Protein AF-0000000070921463 (afdb_homodimer)

Organism: NCBI:txid713585

pLDDT: mean 86.26, std 17.13, range [27.75, 98.94]

Secondary structure (DSSP, 8-state):
------HHHHS-SS---PPPS-EEEEESSTTHHHHHHHHHHHHHHHTT--EEEEEEE--TTSS-STTHHHHHHHHHHHHHHHTT--EEEEEEEPTT-----HHHHHHHHHHHHHTT-SEEEEE-TT-SSHHHHHHHHHHHHHHHHH---PEEEEE-SSS----SEEEE-GGGHHHHHHHHHT-GGGTTT--HHHHHHHHHHHTTTTS-TT---EEEEEE--S-TTS-HHHHHHHHHHHHHS-SSS-TTSTTS--HHHHHHHHHHHHHHHHHHHHHHHHHHHHHHHHHHHHHTSHHHHHHHHHHHHHHHHHHHHHHHHHHH-/------HHHHS-SS---PPPS-EEEEESSTTHHHHHHHHHHHHHHHTT--EEEEEEE--TTSS-STTHHHHHHHHHHHHHHHTT--EEEEEEEPTT-----HHHHHHHHHHHHHTT-SEEEEE-TT-SSHHHHHHHHHHHHHHHHH---PEEEEE-SSS----SEEEE-GGGHHHHHHHHHT-GGGTTT--HHHHHHHHHHHTTTTS-TT---EEEEEE--S-TTS-HHHHHHHHHHHHHS-SSS-TTSTTS--HHHHHHHHHHHHHHHHHHHHHHHHHHHHHHHHHHHHHTSHHHHHHHHHHHHHHHHHHHHHHHHHHH-

Structure (mmCIF, N/CA/C/O backbone):
data_AF-0000000070921463-model_v1
#
loop_
_entity.id
_entity.type
_entity.pdbx_description
1 polymer 'LmbE family protein'
#
loop_
_atom_site.group_PDB
_atom_site.id
_atom_site.type_symbol
_atom_site.label_atom_id
_atom_site.label_alt_id
_atom_site.label_comp_id
_atom_site.label_asym_id
_atom_site.label_entity_id
_atom_site.label_seq_id
_atom_site.pdbx_PDB_ins_code
_atom_site.Cartn_x
_atom_site.Cartn_y
_atom_site.Cartn_z
_atom_site.occupancy
_atom_site.B_iso_or_equiv
_atom_site.auth_seq_id
_atom_site.auth_comp_id
_atom_site.auth_asym_id
_atom_site.auth_atom_id
_atom_site.pdbx_PDB_model_num
ATOM 1 N N . MET A 1 1 ? 20.766 -1.196 19.234 1 27.75 1 MET A N 1
ATOM 2 C CA . MET A 1 1 ? 20.359 -1.943 18.047 1 27.75 1 MET A CA 1
ATOM 3 C C . MET A 1 1 ? 18.906 -1.656 17.688 1 27.75 1 MET A C 1
ATOM 5 O O . MET A 1 1 ? 18.016 -1.823 18.531 1 27.75 1 MET A O 1
ATOM 9 N N . LYS A 1 2 ? 18.703 -0.725 16.938 1 39.5 2 LYS A N 1
ATOM 10 C CA . LYS A 1 2 ? 17.297 -0.377 16.75 1 39.5 2 LYS A CA 1
ATOM 11 C C . LYS A 1 2 ? 16.469 -1.61 16.406 1 39.5 2 LYS A C 1
ATOM 13 O O . LYS A 1 2 ? 16.891 -2.453 15.617 1 39.5 2 LYS A O 1
ATOM 18 N N . PRO A 1 3 ? 15.422 -1.841 17.109 1 45.72 3 PRO A N 1
ATOM 19 C CA . PRO A 1 3 ? 14.68 -3.102 17.031 1 45.72 3 PRO A CA 1
ATOM 20 C C . PRO A 1 3 ? 14.188 -3.412 15.625 1 45.72 3 PRO A C 1
ATOM 22 O O . PRO A 1 3 ? 13.898 -2.494 14.852 1 45.72 3 PRO A O 1
ATOM 25 N N . ILE A 1 4 ? 14.656 -4.555 15.023 1 55.47 4 ILE A N 1
ATOM 26 C CA . ILE A 1 4 ? 14.094 -5.148 13.812 1 55.47 4 ILE A CA 1
ATOM 27 C C . ILE A 1 4 ? 12.562 -5.156 13.914 1 55.47 4 ILE A C 1
ATOM 29 O O . ILE A 1 4 ? 12.008 -5.629 14.906 1 55.47 4 ILE A O 1
ATOM 33 N N . LEU A 1 5 ? 11.945 -4.336 13.031 1 68.31 5 LEU A N 1
ATOM 34 C CA . LEU A 1 5 ? 10.492 -4.312 13.062 1 68.31 5 LEU A CA 1
ATOM 35 C C . LEU A 1 5 ? 9.922 -5.715 12.875 1 68.31 5 LEU A C 1
ATOM 37 O O . LEU A 1 5 ? 10.453 -6.504 12.086 1 68.31 5 LEU A O 1
ATOM 41 N N . SER A 1 6 ? 9.023 -5.992 13.789 1 80.06 6 SER A N 1
ATOM 42 C CA . SER A 1 6 ? 8.258 -7.23 13.68 1 80.06 6 SER A CA 1
ATOM 43 C C . SER A 1 6 ? 6.953 -7.008 12.914 1 80.06 6 SER A C 1
ATOM 45 O O . SER A 1 6 ? 6.621 -5.875 12.57 1 80.06 6 SER A O 1
ATOM 47 N N . GLU A 1 7 ? 6.297 -8.031 12.508 1 86.12 7 GLU A N 1
ATOM 48 C CA . GLU A 1 7 ? 5.094 -7.988 11.68 1 86.12 7 GLU A CA 1
ATOM 49 C C . GLU A 1 7 ? 4.035 -7.074 12.297 1 86.12 7 GLU A C 1
ATOM 51 O O . GLU A 1 7 ? 3.416 -6.273 11.586 1 86.12 7 GLU A O 1
ATOM 56 N N . PRO A 1 8 ? 3.934 -7.031 13.602 1 83.62 8 PRO A N 1
ATOM 57 C CA . PRO A 1 8 ? 2.912 -6.164 14.188 1 83.62 8 PRO A CA 1
ATOM 58 C C . PRO A 1 8 ? 3.242 -4.68 14.039 1 83.62 8 PRO A C 1
ATOM 60 O O . PRO A 1 8 ? 2.369 -3.826 14.219 1 83.62 8 PRO A O 1
ATOM 63 N N . ASP A 1 9 ? 4.449 -4.391 13.742 1 81.88 9 ASP A N 1
ATOM 64 C CA . ASP A 1 9 ? 4.828 -3.002 13.5 1 81.88 9 ASP A CA 1
ATOM 65 C C . ASP A 1 9 ? 4.34 -2.529 12.133 1 81.88 9 ASP A C 1
ATOM 67 O O . ASP A 1 9 ? 4.238 -1.326 11.883 1 81.88 9 ASP A O 1
ATOM 71 N N . TYR A 1 10 ? 4.031 -3.467 11.305 1 83.88 10 TYR A N 1
ATOM 72 C CA . TYR A 1 10 ? 3.607 -3.131 9.953 1 83.88 10 TYR A CA 1
ATOM 73 C C . TYR A 1 10 ? 2.088 -3.088 9.852 1 83.88 10 TYR A C 1
ATOM 75 O O . TYR A 1 10 ? 1.528 -2.234 9.164 1 83.88 10 TYR A O 1
ATOM 83 N N . LEU A 1 11 ? 1.48 -4 10.484 1 90 11 LEU A N 1
ATOM 84 C CA . LEU A 1 11 ? 0.023 -4.055 10.445 1 90 11 LEU A CA 1
ATOM 85 C C . LEU A 1 11 ? -0.529 -4.664 11.734 1 90 11 LEU A C 1
ATOM 87 O O . LEU A 1 11 ? 0.121 -5.508 12.352 1 90 11 LEU A O 1
ATOM 91 N N . PRO A 1 12 ? -1.75 -4.258 12.047 1 94 12 PRO A N 1
ATOM 92 C CA . PRO A 1 12 ? -2.412 -4.863 13.211 1 94 12 PRO A CA 1
ATOM 93 C C . PRO A 1 12 ? -2.82 -6.312 12.961 1 94 12 PRO A C 1
ATOM 95 O O . PRO A 1 12 ? -3.193 -6.672 11.844 1 94 12 PRO A O 1
ATOM 98 N N . PHE A 1 13 ? -2.842 -7.137 14.039 1 95.31 13 PHE A N 1
ATOM 99 C CA . PHE A 1 13 ? -3.203 -8.539 13.898 1 95.31 13 PHE A CA 1
ATOM 100 C C . PHE A 1 13 ? -4.527 -8.836 14.594 1 95.31 13 PHE A C 1
ATOM 102 O O . PHE A 1 13 ? -4.926 -9.992 14.719 1 95.31 13 PHE A O 1
ATOM 109 N N . GLN A 1 14 ? -5.066 -7.824 15.094 1 96.56 14 GLN A N 1
ATOM 110 C CA . GLN A 1 14 ? -6.422 -7.844 15.633 1 96.56 14 GLN A CA 1
ATOM 111 C C . GLN A 1 14 ? -7.215 -6.629 15.164 1 96.56 14 GLN A C 1
ATOM 113 O O . GLN A 1 14 ? -6.648 -5.555 14.945 1 96.56 14 GLN A O 1
ATOM 118 N N . PRO A 1 15 ? -8.547 -6.871 15 1 97.81 15 PRO A N 1
ATOM 119 C CA . PRO A 1 15 ? -9.344 -5.684 14.695 1 97.81 15 PRO A CA 1
ATOM 120 C C . PRO A 1 15 ? -9.25 -4.617 15.789 1 97.81 15 PRO A C 1
ATOM 122 O O . PRO A 1 15 ? -9.102 -4.945 16.969 1 97.81 15 PRO A O 1
ATOM 125 N N . GLY A 1 16 ? -9.258 -3.381 15.32 1 97.88 16 GLY A N 1
ATOM 126 C CA . GLY A 1 16 ? -9.25 -2.26 16.25 1 97.88 16 GLY A CA 1
ATOM 127 C C . GLY A 1 16 ? -10.508 -1.415 16.172 1 97.88 16 GLY A C 1
ATOM 128 O O . GLY A 1 16 ? -11.453 -1.764 15.461 1 97.88 16 GLY A O 1
ATOM 129 N N . HIS A 1 17 ? -10.469 -0.352 17.016 1 97.25 17 HIS A N 1
ATOM 130 C CA . HIS A 1 17 ? -11.609 0.554 17.094 1 97.25 17 HIS A CA 1
ATOM 131 C C . HIS A 1 17 ? -11.188 1.996 16.844 1 97.25 17 HIS A C 1
ATOM 133 O O . HIS A 1 17 ? -10.062 2.387 17.156 1 97.25 17 HIS A O 1
ATOM 139 N N . LEU A 1 18 ? -12.086 2.662 16.234 1 98.5 18 LEU A N 1
ATOM 140 C CA . LEU A 1 18 ? -11.914 4.102 16.078 1 98.5 18 LEU A CA 1
ATOM 141 C C . LEU A 1 18 ? -12.453 4.848 17.297 1 98.5 18 LEU A C 1
ATOM 143 O O . LEU A 1 18 ? -13.227 4.289 18.078 1 98.5 18 LEU A O 1
ATOM 147 N N . PRO A 1 19 ? -11.992 6.078 17.469 1 97.5 19 PRO A N 1
ATOM 148 C CA . PRO A 1 19 ? -12.516 6.816 18.625 1 97.5 19 PRO A CA 1
ATOM 149 C C . PRO A 1 19 ? -14.016 7.098 18.516 1 97.5 19 PRO A C 1
ATOM 151 O O . PRO A 1 19 ? -14.57 7.07 17.406 1 97.5 19 PRO A O 1
ATOM 154 N N . ASP A 1 20 ? -14.602 7.391 19.641 1 96.62 20 ASP A N 1
ATOM 155 C CA . ASP A 1 20 ? -15.992 7.816 19.625 1 96.62 20 ASP A CA 1
ATOM 156 C C . ASP A 1 20 ? -16.141 9.18 18.938 1 96.62 20 ASP A C 1
ATOM 158 O O . ASP A 1 20 ? -15.156 9.891 18.75 1 96.62 20 ASP A O 1
ATOM 162 N N . GLY A 1 21 ? -17.359 9.492 18.547 1 94.44 21 GLY A N 1
ATOM 163 C CA . GLY A 1 21 ? -17.641 10.75 17.875 1 94.44 21 GLY A CA 1
ATOM 164 C C . GLY A 1 21 ? -17.672 11.93 18.828 1 94.44 21 GLY A C 1
ATOM 165 O O . GLY A 1 21 ? -17.422 11.773 20.031 1 94.44 21 GLY A O 1
ATOM 166 N N . PRO A 1 22 ? -17.969 13.07 18.312 1 97.81 22 PRO A N 1
ATOM 167 C CA . PRO A 1 22 ? -18.391 13.383 16.938 1 97.81 22 PRO A CA 1
ATOM 168 C C . PRO A 1 22 ? -17.234 13.312 15.945 1 97.81 22 PRO A C 1
ATOM 170 O O . PRO A 1 22 ? -16.125 13.727 16.266 1 97.81 22 PRO A O 1
ATOM 173 N N . TRP A 1 23 ? -17.547 12.758 14.68 1 98.62 23 TRP A N 1
ATOM 174 C CA . TRP A 1 23 ? -16.562 12.656 13.602 1 98.62 23 TRP A CA 1
ATOM 175 C C . TRP A 1 23 ? -16.797 13.75 12.562 1 98.62 23 TRP A C 1
ATOM 177 O O . TRP A 1 23 ? -17.938 14.094 12.25 1 98.62 23 TRP A O 1
ATOM 187 N N . LEU A 1 24 ? -15.719 14.281 12.055 1 98.81 24 LEU A N 1
ATOM 188 C CA . LEU A 1 24 ? -15.727 14.969 10.773 1 98.81 24 LEU A CA 1
ATOM 189 C C . LEU A 1 24 ? -15.031 14.141 9.695 1 98.81 24 LEU A C 1
ATOM 191 O O . LEU A 1 24 ? -13.844 13.82 9.828 1 98.81 24 LEU A O 1
ATOM 195 N N . VAL A 1 25 ? -15.773 13.781 8.695 1 98.94 25 VAL A N 1
ATOM 196 C CA . VAL A 1 25 ? -15.227 13 7.59 1 98.94 25 VAL A CA 1
ATOM 197 C C . VAL A 1 25 ? -15.086 13.883 6.352 1 98.94 25 VAL A C 1
ATOM 199 O O . VAL A 1 25 ? -16.078 14.359 5.801 1 98.94 25 VAL A O 1
ATOM 202 N N . LEU A 1 26 ? -13.836 14.117 5.977 1 98.94 26 LEU A N 1
ATOM 203 C CA . LEU A 1 26 ? -13.578 14.875 4.758 1 98.94 26 LEU A CA 1
ATOM 204 C C . LEU A 1 26 ? -13.562 13.961 3.539 1 98.94 26 LEU A C 1
ATOM 206 O O . LEU A 1 26 ? -12.82 12.977 3.506 1 98.94 26 LEU A O 1
ATOM 210 N N . ALA A 1 27 ? -14.383 14.297 2.572 1 98.94 27 ALA A N 1
ATOM 211 C CA . ALA A 1 27 ? -14.445 13.57 1.305 1 98.94 27 ALA A CA 1
ATOM 212 C C . ALA A 1 27 ? -14.102 14.484 0.134 1 98.94 27 ALA A C 1
ATOM 214 O O . ALA A 1 27 ? -14.852 15.414 -0.183 1 98.94 27 ALA A O 1
ATOM 215 N N . PRO A 1 28 ? -13.008 14.227 -0.572 1 98.62 28 PRO A N 1
ATOM 216 C CA . PRO A 1 28 ? -12.648 15.086 -1.71 1 98.62 28 PRO A CA 1
ATOM 217 C C . PRO A 1 28 ? -13.742 15.125 -2.777 1 98.62 28 PRO A C 1
ATOM 219 O O . PRO A 1 28 ? -14.039 16.188 -3.326 1 98.62 28 PRO A O 1
ATOM 222 N N . HIS A 1 29 ? -14.289 13.977 -3.057 1 98.69 29 HIS A N 1
ATOM 223 C CA . HIS A 1 29 ? -15.344 13.875 -4.059 1 98.69 29 HIS A CA 1
ATOM 224 C C . HIS A 1 29 ? -16.609 13.273 -3.461 1 98.69 29 HIS A C 1
ATOM 226 O O . HIS A 1 29 ? -16.578 12.648 -2.4 1 98.69 29 HIS A O 1
ATOM 232 N N . PRO A 1 30 ? -17.812 13.523 -4.242 1 98.38 30 PRO A N 1
ATOM 233 C CA . PRO A 1 30 ? -19 12.773 -3.867 1 98.38 30 PRO A CA 1
ATOM 234 C C . PRO A 1 30 ? -18.844 11.266 -4.074 1 98.38 30 PRO A C 1
ATOM 236 O O . PRO A 1 30 ? -19.031 10.773 -5.188 1 98.38 30 PRO A O 1
ATOM 239 N N . ASP A 1 31 ? -18.578 10.523 -3.086 1 98.62 31 ASP A N 1
ATOM 240 C CA . ASP A 1 31 ? -18.438 9.07 -3.084 1 98.62 31 ASP A CA 1
ATOM 241 C C . ASP A 1 31 ? -17.312 8.625 -2.15 1 98.62 31 ASP A C 1
ATOM 243 O O . ASP A 1 31 ? -17.328 7.504 -1.644 1 98.62 31 ASP A O 1
ATOM 247 N N . ASP A 1 32 ? -16.328 9.477 -1.868 1 98.75 32 ASP A N 1
ATOM 248 C CA . ASP A 1 32 ? -15.102 9.07 -1.181 1 98.75 32 ASP A CA 1
ATOM 249 C C . ASP A 1 32 ? -15.391 8.672 0.265 1 98.75 32 ASP A C 1
ATOM 251 O O . ASP A 1 32 ? -14.703 7.824 0.829 1 98.75 32 ASP A O 1
ATOM 255 N N . GLU A 1 33 ? -16.375 9.312 0.919 1 98.81 33 GLU A N 1
ATOM 256 C CA . GLU A 1 33 ? -16.75 8.938 2.277 1 98.81 33 GLU A CA 1
ATOM 257 C C . GLU A 1 33 ? -17.25 7.5 2.328 1 98.81 33 GLU A C 1
ATOM 259 O O . GLU A 1 33 ? -17.016 6.785 3.305 1 98.81 33 GLU A O 1
ATOM 264 N N . THR A 1 34 ? -17.969 7.102 1.334 1 98.88 34 THR A N 1
ATOM 265 C CA . THR A 1 34 ? -18.547 5.77 1.222 1 98.88 34 THR A CA 1
ATOM 266 C C . THR A 1 34 ? -17.5 4.766 0.748 1 98.88 34 THR A C 1
ATOM 268 O O . THR A 1 34 ? -17.344 3.699 1.349 1 98.88 34 THR A O 1
ATOM 271 N N . PHE A 1 35 ? -16.781 5.168 -0.288 1 98.69 35 PHE A N 1
ATOM 272 C CA . PHE A 1 35 ? -15.773 4.281 -0.847 1 98.69 35 PHE A CA 1
ATOM 273 C C . PHE A 1 35 ? -14.672 4.012 0.171 1 98.69 35 PHE A C 1
ATOM 275 O O . PHE A 1 35 ? -14.227 2.871 0.32 1 98.69 35 PHE A O 1
ATOM 282 N N . GLY A 1 36 ? -14.289 4.977 0.911 1 98.81 36 GLY A N 1
ATOM 283 C CA . GLY A 1 36 ? -13.148 4.867 1.809 1 98.81 36 GLY A CA 1
ATOM 284 C C . GLY A 1 36 ? -13.516 4.312 3.172 1 98.81 36 GLY A C 1
ATOM 285 O O . GLY A 1 36 ? -12.789 3.479 3.723 1 98.81 36 GLY A O 1
ATOM 286 N N . MET A 1 37 ? -14.609 4.781 3.68 1 98.81 37 MET A N 1
ATOM 287 C CA . MET A 1 37 ? -14.883 4.371 5.055 1 98.81 37 MET A CA 1
ATOM 288 C C . MET A 1 37 ? -16.375 4.164 5.277 1 98.81 37 MET A C 1
ATOM 290 O O . MET A 1 37 ? -16.891 4.465 6.355 1 98.81 37 MET A O 1
ATOM 294 N N . GLY A 1 38 ? -17.094 3.646 4.238 1 98.94 38 GLY A N 1
ATOM 295 C CA . GLY A 1 38 ? -18.516 3.369 4.34 1 98.94 38 GLY A CA 1
ATOM 296 C C . GLY A 1 38 ? -18.859 2.367 5.43 1 98.94 38 GLY A C 1
ATOM 297 O O . GLY A 1 38 ? -19.891 2.475 6.082 1 98.94 38 GLY A O 1
ATOM 298 N N . GLY A 1 39 ? -18.047 1.326 5.582 1 98.94 39 GLY A N 1
ATOM 299 C CA . GLY A 1 39 ? -18.25 0.382 6.668 1 98.94 39 GLY A CA 1
ATOM 300 C C . GLY A 1 39 ? -18.156 1.023 8.039 1 98.94 39 GLY A C 1
ATOM 301 O O . GLY A 1 39 ? -19.031 0.823 8.883 1 98.94 39 GLY A O 1
ATOM 302 N N . ALA A 1 40 ? -17.141 1.801 8.25 1 98.88 40 ALA A N 1
ATOM 303 C CA . ALA A 1 40 ? -16.953 2.496 9.523 1 98.88 40 ALA A CA 1
ATOM 304 C C . ALA A 1 40 ? -18.094 3.465 9.797 1 98.88 40 ALA A C 1
ATOM 306 O O . ALA A 1 40 ? -18.547 3.604 10.938 1 98.88 40 ALA A O 1
ATOM 307 N N . LEU A 1 41 ? -18.547 4.176 8.727 1 98.88 41 LEU A N 1
ATOM 308 C CA . LEU A 1 41 ? -19.688 5.078 8.859 1 98.88 41 LEU A CA 1
ATOM 309 C C . LEU A 1 41 ? -20.922 4.324 9.32 1 98.88 41 LEU A C 1
ATOM 311 O O . LEU A 1 41 ? -21.625 4.762 10.234 1 98.88 41 LEU A O 1
ATOM 315 N N . ALA A 1 42 ? -21.188 3.195 8.68 1 98.88 42 ALA A N 1
ATOM 316 C CA . ALA A 1 42 ? -22.344 2.385 9.039 1 98.88 42 ALA A CA 1
ATOM 317 C C . ALA A 1 42 ? -22.266 1.928 10.492 1 98.88 42 ALA A C 1
ATOM 319 O O . ALA A 1 42 ? -23.25 2.008 11.234 1 98.88 42 ALA A O 1
ATOM 320 N N . LEU A 1 43 ? -21.125 1.444 10.906 1 98.75 43 LEU A N 1
ATOM 321 C CA . LEU A 1 43 ? -20.922 0.981 12.273 1 98.75 43 LEU A CA 1
ATOM 322 C C . LEU A 1 43 ? -21.094 2.127 13.266 1 98.75 43 LEU A C 1
ATOM 324 O O . LEU A 1 43 ? -21.781 1.98 14.273 1 98.75 43 LEU A O 1
ATOM 328 N N . ALA A 1 44 ? -20.5 3.275 13 1 98.56 44 ALA A N 1
ATOM 329 C CA . ALA A 1 44 ? -20.547 4.422 13.906 1 98.56 44 ALA A CA 1
ATOM 330 C C . ALA A 1 44 ? -21.984 4.934 14.055 1 98.56 44 ALA A C 1
ATOM 332 O O . ALA A 1 44 ? -22.453 5.16 15.172 1 98.56 44 ALA A O 1
ATOM 333 N N . ARG A 1 45 ? -22.625 5.109 12.93 1 98.31 45 ARG A N 1
ATOM 334 C CA . ARG A 1 45 ? -23.984 5.625 12.969 1 98.31 45 ARG A CA 1
ATOM 335 C C . ARG A 1 45 ? -24.938 4.613 13.594 1 98.31 45 ARG A C 1
ATOM 337 O O . ARG A 1 45 ? -25.891 4.988 14.289 1 98.31 45 ARG A O 1
ATOM 344 N N . GLY A 1 46 ? -24.734 3.363 13.352 1 97.56 46 GLY A N 1
ATOM 345 C CA . GLY A 1 46 ? -25.5 2.316 14.016 1 97.56 46 GLY A CA 1
ATOM 346 C C . GLY A 1 46 ? -25.375 2.359 15.531 1 97.56 46 GLY A C 1
ATOM 347 O O . GLY A 1 46 ? -26.297 1.945 16.25 1 97.56 46 GLY A O 1
ATOM 348 N N . ASN A 1 47 ? -24.281 2.863 15.977 1 97.12 47 ASN A N 1
ATOM 349 C CA . ASN A 1 47 ? -24.031 2.986 17.406 1 97.12 47 ASN A CA 1
ATOM 350 C C . ASN A 1 47 ? -24.438 4.363 17.922 1 97.12 47 ASN A C 1
ATOM 352 O O . ASN A 1 47 ? -24.109 4.723 19.062 1 97.12 47 ASN A O 1
ATOM 356 N N . GLY A 1 48 ? -25.016 5.176 17.047 1 97.38 48 GLY A N 1
ATOM 357 C CA . GLY A 1 48 ? -25.594 6.445 17.469 1 97.38 48 GLY A CA 1
ATOM 358 C C . GLY A 1 48 ? -24.578 7.574 17.5 1 97.38 48 GLY A C 1
ATOM 359 O O . GLY A 1 48 ? -24.828 8.633 18.078 1 97.38 48 GLY A O 1
ATOM 360 N N . GLN A 1 49 ? -23.469 7.395 16.922 1 97.38 49 GLN A N 1
ATOM 361 C CA . GLN A 1 49 ? -22.438 8.414 16.953 1 97.38 49 GLN A CA 1
ATOM 362 C C . GLN A 1 49 ? -22.766 9.57 16.016 1 97.38 49 GLN A C 1
ATOM 364 O O . GLN A 1 49 ? -23.312 9.352 14.93 1 97.38 49 GLN A O 1
ATOM 369 N N . ALA A 1 50 ? -22.422 10.742 16.453 1 97.94 50 ALA A N 1
ATOM 370 C CA . ALA A 1 50 ? -22.578 11.906 15.578 1 97.94 50 ALA A CA 1
ATOM 371 C C . ALA A 1 50 ? -21.453 11.961 14.539 1 97.94 50 ALA A C 1
ATOM 373 O O . ALA A 1 50 ? -20.281 11.852 14.883 1 97.94 50 ALA A O 1
ATOM 374 N N . VAL A 1 51 ? -21.859 12.07 13.266 1 98.5 51 VAL A N 1
ATOM 375 C CA . VAL A 1 51 ? -20.906 12.148 12.164 1 98.5 51 VAL A CA 1
ATOM 376 C C . VAL A 1 51 ? -21.344 13.242 11.188 1 98.5 51 VAL A C 1
ATOM 378 O O . VAL A 1 51 ? -22.531 13.367 10.867 1 98.5 51 VAL A O 1
ATOM 381 N N . ARG A 1 52 ? -20.406 14.055 10.789 1 98.69 52 ARG A N 1
ATOM 382 C CA . ARG A 1 52 ? -20.594 15 9.695 1 98.69 52 ARG A CA 1
ATOM 383 C C . ARG A 1 52 ? -19.656 14.68 8.531 1 98.69 52 ARG A C 1
ATOM 385 O O . ARG A 1 52 ? -18.453 14.484 8.727 1 98.69 52 ARG A O 1
ATOM 392 N N . VAL A 1 53 ? -20.266 14.594 7.348 1 98.88 53 VAL A N 1
ATOM 393 C CA . VAL A 1 53 ? -19.5 14.398 6.117 1 98.88 53 VAL A CA 1
ATOM 394 C C . VAL A 1 53 ? -19.375 15.727 5.367 1 98.88 53 VAL A C 1
ATOM 396 O O . VAL A 1 53 ? -20.391 16.391 5.102 1 98.88 53 VAL A O 1
ATOM 399 N N . LEU A 1 54 ? -18.188 16.109 5.133 1 98.88 54 LEU A N 1
ATOM 400 C CA . LEU A 1 54 ? -17.906 17.297 4.336 1 98.88 54 LEU A CA 1
ATOM 401 C C . LEU A 1 54 ? -17.312 16.922 2.98 1 98.88 54 LEU A C 1
ATOM 403 O O . LEU A 1 54 ? -16.172 16.453 2.902 1 98.88 54 LEU A O 1
ATOM 407 N N . VAL A 1 55 ? -18.078 17.109 1.907 1 98.94 55 VAL A N 1
ATOM 408 C CA . VAL A 1 55 ? -17.609 16.875 0.547 1 98.94 55 VAL A CA 1
ATOM 409 C C . VAL A 1 55 ? -16.969 18.156 -0.001 1 98.94 55 VAL A C 1
ATOM 411 O O . VAL A 1 55 ? -17.609 19.188 -0.091 1 98.94 55 VAL A O 1
ATOM 414 N N . LEU A 1 56 ? -15.734 18.062 -0.401 1 98.81 56 LEU A N 1
ATOM 415 C CA . LEU A 1 56 ? -14.938 19.266 -0.665 1 98.81 56 LEU A CA 1
ATOM 416 C C . LEU A 1 56 ? -15.141 19.75 -2.098 1 98.81 56 LEU A C 1
ATOM 418 O O . LEU A 1 56 ? -15.289 20.953 -2.34 1 98.81 56 LEU A O 1
ATOM 422 N N . THR A 1 57 ? -15.188 18.828 -3.086 1 98.62 57 THR A N 1
ATOM 423 C CA . THR A 1 57 ? -15.25 19.25 -4.48 1 98.62 57 THR A CA 1
ATOM 424 C C . THR A 1 57 ? -16.625 18.953 -5.07 1 98.62 57 THR A C 1
ATOM 426 O O . THR A 1 57 ? -17.406 18.219 -4.484 1 98.62 57 THR A O 1
ATOM 429 N N . ASP A 1 58 ? -16.875 19.484 -6.266 1 98.06 58 ASP A N 1
ATOM 430 C CA . ASP A 1 58 ? -18.188 19.312 -6.891 1 98.06 58 ASP A CA 1
ATOM 431 C C . ASP A 1 58 ? -18.234 18.047 -7.727 1 98.06 58 ASP A C 1
ATOM 433 O O . ASP A 1 58 ? -19.297 17.688 -8.258 1 98.06 58 ASP A O 1
ATOM 437 N N . GLY A 1 59 ? -17.141 17.344 -7.883 1 97.25 59 GLY A N 1
ATOM 438 C CA . GLY A 1 59 ? -17.094 16.078 -8.594 1 97.25 59 GLY A CA 1
ATOM 439 C C . GLY A 1 59 ? -17.422 16.203 -10.062 1 97.25 59 GLY A C 1
ATOM 440 O O . GLY A 1 59 ? -17.797 15.227 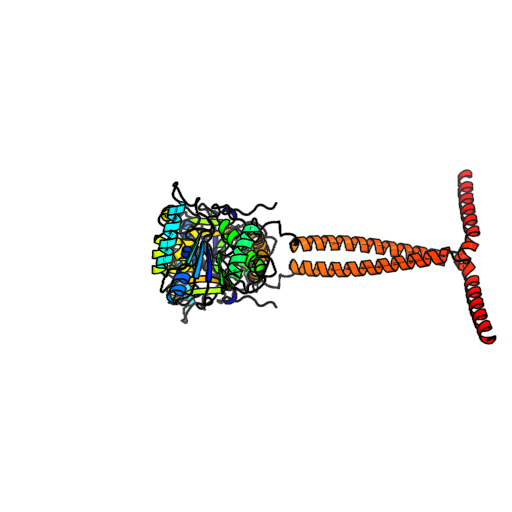-10.711 1 97.25 59 GLY A O 1
ATOM 441 N N . ALA A 1 60 ? -17.203 17.359 -10.648 1 95.88 60 ALA A N 1
ATOM 442 C CA . ALA A 1 60 ? -17.688 17.688 -11.992 1 95.88 60 ALA A CA 1
ATOM 443 C C . ALA A 1 60 ? -16.875 16.953 -13.062 1 95.88 60 ALA A C 1
ATOM 445 O O . ALA A 1 60 ? -17.328 16.828 -14.203 1 95.88 60 ALA A O 1
ATOM 446 N N . CYS A 1 61 ? -15.703 16.469 -12.719 1 93.56 61 CYS A N 1
ATOM 447 C CA . CYS A 1 61 ? -14.859 15.812 -13.703 1 93.56 61 CYS A CA 1
ATOM 448 C C . CYS A 1 61 ? -15.062 14.305 -13.688 1 93.56 61 CYS A C 1
ATOM 450 O O . CYS A 1 61 ? -14.375 13.57 -14.391 1 93.56 61 CYS A O 1
ATOM 452 N N . GLY A 1 62 ? -16 13.859 -12.906 1 92.19 62 GLY A N 1
ATOM 453 C CA . GLY A 1 62 ? -16.188 12.43 -12.719 1 92.19 62 GLY A CA 1
ATOM 454 C C . GLY A 1 62 ? -17.203 11.828 -13.664 1 92.19 62 GLY A C 1
ATOM 455 O O . GLY A 1 62 ? -17.812 10.805 -13.359 1 92.19 62 GLY A O 1
ATOM 456 N N . GLY A 1 63 ? -17.469 12.43 -14.734 1 91.69 63 GLY A N 1
ATOM 457 C CA . GLY A 1 63 ? -18.453 11.914 -15.672 1 91.69 63 GLY A CA 1
ATOM 458 C C . GLY A 1 63 ? -18.938 12.961 -16.656 1 91.69 63 GLY A C 1
ATOM 459 O O . GLY A 1 63 ? -18.281 13.984 -16.859 1 91.69 63 GLY A O 1
ATOM 460 N N . GLU A 1 64 ? -20.047 12.562 -17.281 1 88.06 64 GLU A N 1
ATOM 461 C CA . GLU A 1 64 ? -20.594 13.438 -18.328 1 88.06 64 GLU A CA 1
ATOM 462 C C . GLU A 1 64 ? -21.969 13.953 -17.938 1 88.06 64 GLU A C 1
ATOM 464 O O . GLU A 1 64 ? -22.625 13.383 -17.062 1 88.06 64 GLU A O 1
ATOM 469 N N . GLY A 1 65 ? -22.297 15.125 -18.516 1 88.56 65 GLY A N 1
ATOM 470 C CA . GLY A 1 65 ? -23.641 15.664 -18.328 1 88.56 65 GLY A CA 1
ATOM 471 C C . GLY A 1 65 ? -23.656 17.016 -17.625 1 88.56 65 GLY A C 1
ATOM 472 O O . GLY A 1 65 ? -22.844 17.25 -16.719 1 88.56 65 GLY A O 1
ATOM 473 N N . ALA A 1 66 ? -24.531 17.812 -17.953 1 88.19 66 ALA A N 1
ATOM 474 C CA . ALA A 1 66 ? -24.625 19.156 -17.406 1 88.19 66 ALA A CA 1
ATOM 475 C C . ALA A 1 66 ? -25.125 19.156 -15.977 1 88.19 66 ALA A C 1
ATOM 477 O O . ALA A 1 66 ? -24.844 20.062 -15.195 1 88.19 66 ALA A O 1
ATOM 478 N N . ASP A 1 67 ? -25.75 18.062 -15.562 1 94.44 67 ASP A N 1
ATOM 479 C CA . ASP A 1 67 ? -26.328 18 -14.219 1 94.44 67 ASP A CA 1
ATOM 480 C C . ASP A 1 67 ? -25.531 17.062 -13.32 1 94.44 67 ASP A C 1
ATOM 482 O O . ASP A 1 67 ? -26.047 16.609 -12.289 1 94.44 67 ASP A O 1
ATOM 486 N N . LEU A 1 68 ? -24.406 16.781 -13.695 1 95.88 68 LEU A N 1
ATOM 487 C CA . LEU A 1 68 ? -23.609 15.766 -13.008 1 95.88 68 LEU A CA 1
ATOM 488 C C . LEU A 1 68 ? -23.406 16.141 -11.539 1 95.88 68 LEU A C 1
ATOM 490 O O . LEU A 1 68 ? -23.562 15.297 -10.656 1 95.88 68 LEU A O 1
ATOM 494 N N . VAL A 1 69 ? -23.125 17.359 -11.266 1 97.69 69 VAL A N 1
ATOM 495 C CA . VAL A 1 69 ? -22.844 17.828 -9.914 1 97.69 69 VAL A CA 1
ATOM 496 C C . VAL A 1 69 ? -24.062 17.578 -9.023 1 97.69 69 VAL A C 1
ATOM 498 O O . VAL A 1 69 ? -23.938 16.984 -7.945 1 97.69 69 VAL A O 1
ATOM 501 N N . HIS A 1 70 ? -25.234 17.969 -9.469 1 97.69 70 HIS A N 1
ATOM 502 C CA . HIS A 1 70 ? -26.453 17.781 -8.703 1 97.69 70 HIS A CA 1
ATOM 503 C C . HIS A 1 70 ? -26.766 16.297 -8.531 1 97.69 70 HIS A C 1
ATOM 505 O O . HIS A 1 70 ? -27.219 15.875 -7.457 1 97.69 70 HIS A O 1
ATOM 511 N N . ARG A 1 71 ? -26.578 15.578 -9.539 1 97.44 71 ARG A N 1
ATOM 512 C CA . ARG A 1 71 ? -26.797 14.133 -9.477 1 97.44 71 ARG A CA 1
ATOM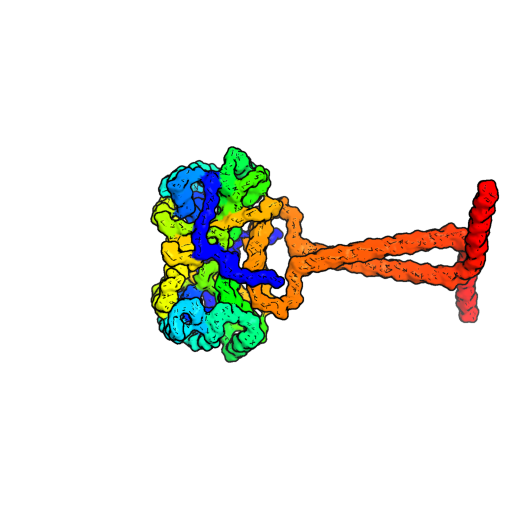 513 C C . ARG A 1 71 ? -25.891 13.484 -8.445 1 97.44 71 ARG A C 1
ATOM 515 O O . ARG A 1 71 ? -26.344 12.68 -7.625 1 97.44 71 ARG A O 1
ATOM 522 N N . ARG A 1 72 ? -24.672 13.836 -8.469 1 98.19 72 ARG A N 1
ATOM 523 C CA . ARG A 1 72 ? -23.703 13.219 -7.562 1 98.19 72 ARG A CA 1
ATOM 524 C C . ARG A 1 72 ? -23.969 13.641 -6.121 1 98.19 72 ARG A C 1
ATOM 526 O O . ARG A 1 72 ? -23.75 12.859 -5.191 1 98.19 72 ARG A O 1
ATOM 533 N N . GLU A 1 73 ? -24.484 14.859 -5.898 1 98.62 73 GLU A N 1
ATOM 534 C CA . GLU A 1 73 ? -24.891 15.266 -4.555 1 98.62 73 GLU A CA 1
ATOM 535 C C . GLU A 1 73 ? -26.078 14.438 -4.07 1 98.62 73 GLU A C 1
ATOM 537 O O . GLU A 1 73 ? -26.109 14.023 -2.91 1 98.62 73 GLU A O 1
ATOM 542 N N . SER A 1 74 ? -27.016 14.242 -4.98 1 98.56 74 SER A N 1
ATOM 543 C CA . SER A 1 74 ? -28.172 13.414 -4.637 1 98.56 74 SER A CA 1
ATOM 544 C C . SER A 1 74 ? -27.75 11.984 -4.316 1 98.56 74 SER A C 1
ATOM 546 O O . SER A 1 74 ? -28.266 11.375 -3.373 1 98.56 74 SER A O 1
ATOM 548 N N . GLU A 1 75 ? -26.859 11.477 -5.086 1 98.69 75 GLU A N 1
ATOM 549 C CA . GLU A 1 75 ? -26.328 10.141 -4.852 1 98.69 75 GLU A CA 1
ATOM 550 C C . GLU A 1 75 ? -25.625 10.055 -3.498 1 98.69 75 GLU A C 1
ATOM 552 O O . GLU A 1 75 ? -25.766 9.062 -2.781 1 98.69 75 GLU A O 1
ATOM 557 N N . THR A 1 76 ? -24.891 11.109 -3.16 1 98.88 76 THR A N 1
ATOM 558 C CA . THR A 1 76 ? -24.219 11.156 -1.864 1 98.88 76 THR A CA 1
ATOM 559 C C . THR A 1 76 ? -25.25 11.117 -0.73 1 98.88 76 THR A C 1
ATOM 561 O O . THR A 1 76 ? -25.078 10.367 0.234 1 98.88 76 THR A O 1
ATOM 564 N N . ARG A 1 77 ? -26.312 11.891 -0.827 1 98.81 77 ARG A N 1
ATOM 565 C CA . ARG A 1 77 ? -27.359 11.914 0.196 1 98.81 77 ARG A CA 1
ATOM 566 C C . ARG A 1 77 ? -28 10.547 0.35 1 98.81 77 ARG A C 1
ATOM 568 O O . ARG A 1 77 ? -28.266 10.094 1.47 1 98.81 77 ARG A O 1
ATOM 575 N N . ALA A 1 78 ? -28.219 9.875 -0.762 1 98.88 78 ALA A N 1
ATOM 576 C CA . ALA A 1 78 ? -28.812 8.539 -0.729 1 98.88 78 ALA A CA 1
ATOM 577 C C . ALA A 1 78 ? -27.891 7.539 -0.057 1 98.88 78 ALA A C 1
ATOM 579 O O . ALA A 1 78 ? -28.312 6.742 0.783 1 98.88 78 ALA A O 1
ATOM 580 N N . ALA A 1 79 ? -26.641 7.555 -0.421 1 98.88 79 ALA A N 1
ATOM 581 C CA . ALA A 1 79 ? -25.641 6.633 0.125 1 98.88 79 ALA A CA 1
ATOM 582 C C . ALA A 1 79 ? -25.469 6.836 1.628 1 98.88 79 ALA A C 1
ATOM 584 O O . ALA A 1 79 ? -25.5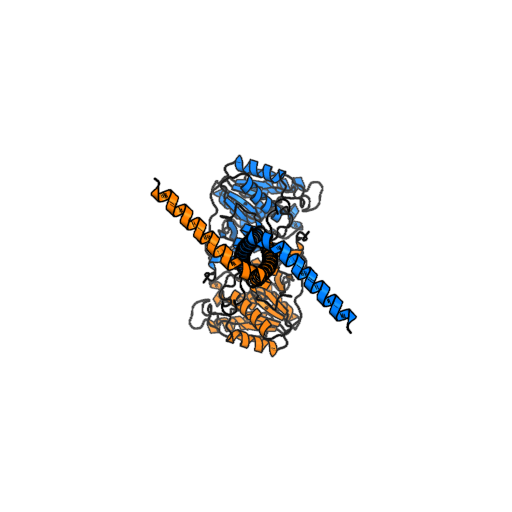 5.875 2.398 1 98.88 79 ALA A O 1
ATOM 585 N N . VAL A 1 80 ? -25.312 8.086 2.025 1 98.81 80 VAL A N 1
ATOM 586 C CA . VAL A 1 80 ? -25.094 8.422 3.428 1 98.81 80 VAL A CA 1
ATOM 587 C C . VAL A 1 80 ? -26.328 8.062 4.254 1 98.81 80 VAL A C 1
ATOM 589 O O . VAL A 1 80 ? -26.203 7.625 5.398 1 98.81 80 VAL A O 1
ATOM 592 N N . ALA A 1 81 ? -27.5 8.227 3.674 1 98.69 81 ALA A N 1
ATOM 593 C CA . ALA A 1 81 ? -28.734 7.82 4.348 1 98.69 81 ALA A CA 1
ATOM 594 C C . ALA A 1 81 ? -28.719 6.32 4.645 1 98.69 81 ALA A C 1
ATOM 596 O O . ALA A 1 81 ? -29.094 5.898 5.742 1 98.69 81 ALA A O 1
ATOM 597 N N . LEU A 1 82 ? -28.266 5.516 3.73 1 98.56 82 LEU A N 1
ATOM 598 C CA . LEU A 1 82 ? -28.203 4.066 3.896 1 98.56 82 LEU A CA 1
ATOM 599 C C . LEU A 1 82 ? -27.188 3.688 4.961 1 98.56 82 LEU A C 1
ATOM 601 O O . LEU A 1 82 ? -27.297 2.633 5.594 1 98.56 82 LEU A O 1
ATOM 605 N N . LEU A 1 83 ? -26.219 4.586 5.16 1 98.69 83 LEU A N 1
ATOM 606 C CA . LEU A 1 83 ? -25.156 4.309 6.113 1 98.69 83 LEU A CA 1
ATOM 607 C C . LEU A 1 83 ? -25.5 4.863 7.488 1 98.69 83 LEU A C 1
ATOM 609 O O . LEU A 1 83 ? -24.625 4.938 8.367 1 98.69 83 LEU A O 1
ATOM 613 N N . GLY A 1 84 ? -26.672 5.352 7.711 1 97.69 84 GLY A N 1
ATOM 614 C CA . GLY A 1 84 ? -27.125 5.75 9.031 1 97.69 84 GLY A CA 1
ATOM 615 C C . GLY A 1 84 ? -27.422 7.234 9.133 1 97.69 84 GLY A C 1
ATOM 616 O O . GLY A 1 84 ? -27.781 7.727 10.203 1 97.69 84 GLY A O 1
ATOM 617 N N . GLY A 1 85 ? -27.234 8 8.109 1 96.38 85 GLY A N 1
ATOM 618 C CA . GLY A 1 85 ? -27.75 9.352 8.016 1 96.38 85 GLY A CA 1
ATOM 619 C C . GLY A 1 85 ? -26.859 10.375 8.703 1 96.38 85 GLY A C 1
ATOM 620 O O . GLY A 1 85 ? -27.344 11.18 9.508 1 96.38 85 GLY A O 1
ATOM 621 N N . ALA A 1 86 ? -25.625 10.461 8.32 1 95.81 86 ALA A N 1
ATOM 622 C CA . ALA A 1 86 ? -24.734 11.523 8.797 1 95.81 86 ALA A CA 1
ATOM 623 C C . ALA A 1 86 ? -25.141 12.867 8.211 1 95.81 86 ALA A C 1
ATOM 625 O O . ALA A 1 86 ? -25.812 12.93 7.18 1 95.81 86 ALA A O 1
ATOM 626 N N . GLU A 1 87 ? -24.828 13.945 8.922 1 98 87 GLU A N 1
ATOM 627 C CA . GLU A 1 87 ? -24.969 15.273 8.328 1 98 87 GLU A CA 1
ATOM 628 C C . GLU A 1 87 ? -24 15.453 7.156 1 98 87 GLU A C 1
ATOM 630 O O . GLU A 1 87 ? -22.875 14.938 7.18 1 98 87 GLU A O 1
ATOM 635 N N . ILE A 1 88 ? -24.516 16.203 6.16 1 98.75 88 ILE A N 1
ATOM 636 C CA . ILE A 1 88 ? -23.672 16.391 4.98 1 98.75 88 ILE A CA 1
ATOM 637 C C . ILE A 1 88 ? -23.547 17.875 4.66 1 98.75 88 ILE A C 1
ATOM 639 O O . ILE A 1 88 ? -24.531 18.625 4.75 1 98.75 88 ILE A O 1
ATOM 643 N N . GLU A 1 89 ? -22.406 18.266 4.336 1 98.56 89 GLU A N 1
ATOM 644 C CA . GLU A 1 89 ? -22.141 19.594 3.787 1 98.56 89 GLU A CA 1
ATOM 645 C C . GLU A 1 89 ? -21.312 19.5 2.516 1 98.56 89 GLU A C 1
ATOM 647 O O . GLU A 1 89 ? -20.359 18.703 2.439 1 98.56 89 GLU A O 1
ATOM 652 N N . PHE A 1 90 ? -21.688 20.328 1.515 1 98.69 90 PHE A N 1
ATOM 653 C CA . PHE A 1 90 ? -20.953 20.391 0.253 1 98.69 90 PHE A CA 1
ATOM 654 C C . PHE A 1 90 ? -20.266 21.734 0.091 1 98.69 90 PHE A C 1
ATOM 656 O O . PHE A 1 90 ? -20.906 22.781 0.156 1 98.69 90 PHE A O 1
ATOM 663 N N . TRP A 1 91 ? -18.922 21.688 -0.196 1 98.62 91 TRP A N 1
ATOM 664 C CA . TRP A 1 91 ? -18.203 22.953 -0.39 1 98.62 91 TRP A CA 1
ATOM 665 C C . TRP A 1 91 ? -18.109 23.297 -1.871 1 98.62 91 TRP A C 1
ATOM 667 O O . TRP A 1 91 ? -17.875 24.453 -2.227 1 98.62 91 TRP A O 1
ATOM 677 N N . ARG A 1 92 ? -18.156 22.328 -2.742 1 98.25 92 ARG A N 1
ATOM 678 C CA . ARG A 1 92 ? -18.25 22.469 -4.191 1 98.25 92 ARG A CA 1
ATOM 679 C C . ARG A 1 92 ? -17.031 23.188 -4.754 1 98.25 92 ARG A C 1
ATOM 681 O O . ARG A 1 92 ? -17.141 24 -5.668 1 98.25 92 ARG A O 1
ATOM 688 N N . VAL A 1 93 ? -15.859 23 -4.152 1 98.06 93 VAL A N 1
ATOM 689 C CA . VAL A 1 93 ? -14.625 23.406 -4.816 1 98.06 93 VAL A CA 1
ATOM 690 C C . VAL A 1 93 ? -14.516 22.719 -6.176 1 98.06 93 VAL A C 1
ATOM 692 O O . VAL A 1 93 ? -14.922 21.562 -6.332 1 98.06 93 VAL A O 1
ATOM 695 N N . PRO A 1 94 ? -13.984 23.438 -7.207 1 97.06 94 PRO A N 1
ATOM 696 C CA . PRO A 1 94 ? -13.883 22.797 -8.523 1 97.06 94 PRO A CA 1
ATOM 697 C C . PRO A 1 94 ? -13.086 21.484 -8.484 1 97.06 94 PRO A C 1
ATOM 699 O O . PRO A 1 94 ? -11.977 21.453 -7.949 1 97.06 94 PRO A O 1
ATOM 702 N N . ASP A 1 95 ? -13.688 20.422 -9.039 1 96.62 95 ASP A N 1
ATOM 703 C CA . ASP A 1 95 ? -13.062 19.109 -9.141 1 96.62 95 ASP A CA 1
ATOM 704 C C . ASP A 1 95 ? -11.711 19.203 -9.836 1 96.62 95 ASP A C 1
ATOM 706 O O . ASP A 1 95 ? -11.562 19.906 -10.828 1 96.62 95 ASP A O 1
ATOM 710 N N . ARG A 1 96 ? -10.656 18.438 -9.258 1 94.25 96 ARG A N 1
ATOM 711 C CA . ARG A 1 96 ? -9.273 18.422 -9.719 1 94.25 96 ARG A CA 1
ATOM 712 C C . ARG A 1 96 ? -8.609 19.781 -9.508 1 94.25 96 ARG A C 1
ATOM 714 O O . ARG A 1 96 ? -7.512 20.031 -10.016 1 94.25 96 ARG A O 1
ATOM 721 N N . GLY A 1 97 ? -9.203 20.594 -8.766 1 93.75 97 GLY A N 1
ATOM 722 C CA . GLY A 1 97 ? -8.695 21.938 -8.469 1 93.75 97 GLY A CA 1
ATOM 723 C C . GLY A 1 97 ? -8.492 22.172 -6.984 1 93.75 97 GLY A C 1
ATOM 724 O O . GLY A 1 97 ? -8.266 23.312 -6.562 1 93.75 97 GLY A O 1
ATOM 725 N N . LEU A 1 98 ? -8.633 21.125 -6.207 1 95.88 98 LEU A N 1
ATOM 726 C CA . LEU A 1 98 ? -8.477 21.281 -4.766 1 95.88 98 LEU A CA 1
ATOM 727 C C . LEU A 1 98 ? -7.027 21.578 -4.402 1 95.88 98 LEU A C 1
ATOM 729 O O . LEU A 1 98 ? -6.117 20.859 -4.801 1 95.88 98 LEU A O 1
ATOM 733 N N . GLU A 1 99 ? -6.852 22.688 -3.729 1 92.56 99 GLU A N 1
ATOM 734 C CA . GLU A 1 99 ? -5.543 23.125 -3.26 1 92.56 99 GLU A CA 1
ATOM 735 C C . GLU A 1 99 ? -5.59 23.531 -1.788 1 92.56 99 GLU A C 1
ATOM 737 O O . GLU A 1 99 ? -6.645 23.906 -1.275 1 92.56 99 GLU A O 1
ATOM 742 N N . VAL A 1 100 ? -4.449 23.406 -1.199 1 93.62 100 VAL A N 1
ATOM 743 C CA . VAL A 1 100 ? -4.344 23.828 0.19 1 93.62 100 VAL A CA 1
ATOM 744 C C . VAL A 1 100 ? -4.125 25.344 0.244 1 93.62 100 VAL A C 1
ATOM 746 O O . VAL A 1 100 ? -2.998 25.812 0.45 1 93.62 100 VAL A O 1
ATOM 749 N N . THR A 1 101 ? -5.148 26.047 0.085 1 93.19 101 THR A N 1
ATOM 750 C CA . THR A 1 101 ? -5.066 27.5 0.139 1 93.19 101 THR A CA 1
ATOM 751 C C . THR A 1 101 ? -5.32 28.016 1.557 1 93.19 101 THR A C 1
ATOM 753 O O . THR A 1 101 ? -5.988 27.344 2.348 1 93.19 101 THR A O 1
ATOM 756 N N . GLU A 1 102 ? -4.809 29.172 1.806 1 93.38 102 GLU A N 1
ATOM 757 C CA . GLU A 1 102 ? -5.023 29.781 3.119 1 93.38 102 GLU A CA 1
ATOM 758 C C . GLU A 1 102 ? -6.516 29.938 3.41 1 93.38 102 GLU A C 1
ATOM 760 O O . GLU A 1 102 ? -6.965 29.688 4.531 1 93.38 102 GLU A O 1
ATOM 765 N N . ASP A 1 103 ? -7.234 30.281 2.424 1 96.31 103 ASP A N 1
ATOM 766 C CA . ASP A 1 103 ? -8.672 30.5 2.594 1 96.31 103 ASP A CA 1
ATOM 767 C C . ASP A 1 103 ? -9.367 29.188 2.994 1 96.31 103 ASP A C 1
ATOM 769 O O . ASP A 1 103 ? -10.164 29.172 3.932 1 96.31 103 ASP A O 1
ATOM 773 N N . LEU A 1 104 ? -9.086 28.141 2.342 1 97.31 104 LEU A N 1
ATOM 774 C CA . LEU A 1 104 ? -9.711 26.859 2.633 1 97.31 104 LEU A CA 1
ATOM 775 C C . LEU A 1 104 ? -9.25 26.312 3.984 1 97.31 104 LEU A C 1
ATOM 777 O O . LEU A 1 104 ? -10.031 25.703 4.711 1 97.31 104 LEU A O 1
ATOM 781 N N . VAL A 1 105 ? -7.965 26.531 4.281 1 96.25 105 VAL A N 1
ATOM 782 C CA . VAL A 1 105 ? -7.426 26.109 5.57 1 96.25 105 VAL A CA 1
ATOM 783 C C . VAL A 1 105 ? -8.18 26.828 6.695 1 96.25 105 VAL A C 1
ATOM 785 O O . VAL A 1 105 ? -8.617 26.188 7.656 1 96.25 105 VAL A O 1
ATOM 788 N N . GLN A 1 106 ? -8.352 28.094 6.516 1 97.06 106 GLN A N 1
ATOM 789 C CA . GLN A 1 106 ? -9.023 28.875 7.559 1 97.06 106 GLN A CA 1
ATOM 790 C C . GLN A 1 106 ? -10.492 28.5 7.664 1 97.06 106 GLN A C 1
ATOM 792 O O . GLN A 1 106 ? -11.055 28.453 8.758 1 97.06 106 GLN A O 1
ATOM 797 N N . LYS A 1 107 ? -11.086 28.25 6.559 1 98.12 107 LYS A N 1
ATOM 798 C CA . LYS A 1 107 ? -12.484 27.812 6.555 1 98.12 107 LYS A CA 1
ATOM 799 C C . LYS A 1 107 ? -12.648 26.5 7.316 1 98.12 107 LYS A C 1
ATOM 801 O O . LYS A 1 107 ? -13.539 26.391 8.164 1 98.12 107 LYS A O 1
ATOM 806 N N . LEU A 1 108 ? -11.828 25.562 7.062 1 98.25 108 LEU A N 1
ATOM 807 C CA . LEU A 1 108 ? -11.891 24.266 7.742 1 98.25 108 LEU A CA 1
ATOM 808 C C . LEU A 1 108 ? -11.508 24.406 9.211 1 98.25 108 LEU A C 1
ATOM 810 O O . LEU A 1 108 ? -12.109 23.781 10.078 1 98.25 108 LEU A O 1
ATOM 814 N N . ALA A 1 109 ? -10.484 25.203 9.469 1 97.06 109 ALA A N 1
ATOM 815 C CA . ALA A 1 109 ? -10.07 25.438 10.852 1 97.06 109 ALA A CA 1
ATOM 816 C C . ALA A 1 109 ? -11.211 26.031 11.672 1 97.06 109 ALA A C 1
ATOM 818 O O . ALA A 1 109 ? -11.398 25.656 12.836 1 97.06 109 ALA A O 1
ATOM 819 N N . SER A 1 110 ? -11.914 26.938 11.078 1 97.25 110 SER A N 1
ATOM 820 C CA . SER A 1 110 ? -13.055 27.547 11.758 1 97.25 110 SER A CA 1
ATOM 821 C C . SER A 1 110 ? -14.125 26.5 12.078 1 97.25 110 SER A C 1
ATOM 823 O O . SER A 1 110 ? -14.711 26.516 13.164 1 97.25 110 SER A O 1
ATOM 825 N N . LEU A 1 111 ? -14.359 25.656 11.141 1 96.81 111 LEU A N 1
ATOM 826 C CA . LEU A 1 111 ? -15.32 24.578 11.352 1 96.81 111 LEU A CA 1
ATOM 827 C C . LEU A 1 111 ? -14.875 23.672 12.5 1 96.81 111 LEU A C 1
ATOM 829 O O . LEU A 1 111 ? -15.688 23.281 13.344 1 96.81 111 LEU A O 1
ATOM 833 N N . LEU A 1 112 ? -13.625 23.328 12.562 1 96.38 112 LEU A N 1
ATOM 834 C CA . LEU A 1 112 ? -13.055 22.469 13.594 1 96.38 112 LEU A CA 1
ATOM 835 C C . LEU A 1 112 ? -13.148 23.125 14.961 1 96.38 112 LEU A C 1
ATOM 837 O O . LEU A 1 112 ? -13.406 22.453 15.961 1 96.38 112 LEU A O 1
ATOM 841 N N . SER A 1 113 ? -13.008 24.406 14.984 1 93.69 113 SER A N 1
ATOM 842 C CA . SER A 1 113 ? -13.062 25.156 16.234 1 93.69 113 SER A CA 1
ATOM 843 C C . SER A 1 113 ? -14.492 25.297 16.734 1 93.69 113 SER A C 1
ATOM 845 O O . SER A 1 113 ? -14.734 25.328 17.938 1 93.69 113 SER A O 1
ATOM 847 N N . ALA A 1 114 ? -15.336 25.422 15.797 1 92.31 114 ALA A N 1
ATOM 848 C CA . ALA A 1 114 ? -16.734 25.672 16.141 1 92.31 114 ALA A CA 1
ATOM 849 C C . ALA A 1 114 ? -17.391 24.422 16.719 1 92.31 114 ALA A C 1
ATOM 851 O O . ALA A 1 114 ? -18.281 24.516 17.562 1 92.31 114 ALA A O 1
ATOM 852 N N . GLN A 1 115 ? -16.953 23.359 16.219 1 89.5 115 GLN A N 1
ATOM 853 C CA . GLN A 1 115 ? -17.531 22.078 16.656 1 89.5 115 GLN A CA 1
ATOM 854 C C . GLN A 1 115 ? -16.469 21.219 17.328 1 89.5 115 GLN A C 1
ATOM 856 O O . GLN A 1 115 ? -15.312 21.172 16.891 1 89.5 115 GLN A O 1
ATOM 861 N N . ALA A 1 116 ? -16.672 20.781 18.469 1 89.94 116 ALA A N 1
ATOM 862 C CA . ALA A 1 116 ? -15.734 19.953 19.219 1 89.94 116 ALA A CA 1
ATOM 863 C C . ALA A 1 116 ? -15.711 18.516 18.688 1 89.94 116 ALA A C 1
ATOM 865 O O . ALA A 1 116 ? -16.109 17.578 19.375 1 89.94 116 ALA A O 1
ATOM 866 N N . TYR A 1 117 ? -15.148 18.359 17.484 1 96.94 117 TYR A N 1
ATOM 867 C CA . TYR A 1 117 ? -14.992 17.031 16.938 1 96.94 117 TYR A CA 1
ATOM 868 C C . TYR A 1 117 ? -13.938 16.234 17.703 1 96.94 117 TYR A C 1
ATOM 870 O O . TYR A 1 117 ? -12.914 16.781 18.109 1 96.94 117 TYR A O 1
ATOM 878 N N . ARG A 1 118 ? -14.211 14.992 17.859 1 97.19 118 ARG A N 1
ATOM 879 C CA . ARG A 1 118 ? -13.242 14.102 18.484 1 97.19 118 ARG A CA 1
ATOM 880 C C . ARG A 1 118 ? -12.203 13.625 17.484 1 97.19 118 ARG A C 1
ATOM 882 O O . ARG A 1 118 ? -11.039 13.398 17.844 1 97.19 118 ARG A O 1
ATOM 889 N N . ALA A 1 119 ? -12.648 13.453 16.266 1 97.94 119 ALA A N 1
ATOM 890 C CA . ALA A 1 119 ? -11.758 12.93 15.227 1 97.94 119 ALA A CA 1
ATOM 891 C C . ALA A 1 119 ? -12.094 13.508 13.859 1 97.94 119 ALA A C 1
ATOM 893 O O . ALA A 1 119 ? -13.258 13.797 13.57 1 97.94 119 ALA A O 1
ATOM 894 N N . VAL A 1 120 ? -11.047 13.695 13.078 1 98.38 120 VAL A N 1
ATOM 895 C CA . VAL A 1 120 ? -11.156 14.109 11.68 1 98.38 120 VAL A CA 1
ATOM 896 C C . VAL A 1 120 ? -10.578 13.016 10.773 1 98.38 120 VAL A C 1
ATOM 898 O O . VAL A 1 120 ? -9.469 12.531 11.016 1 98.38 120 VAL A O 1
ATOM 901 N N . PHE A 1 121 ? -11.352 12.633 9.789 1 98.88 121 PHE A N 1
ATOM 902 C CA . PHE A 1 121 ? -10.945 11.594 8.859 1 98.88 121 PHE A CA 1
ATOM 903 C C . PHE A 1 121 ? -10.719 12.172 7.465 1 98.88 121 PHE A C 1
ATOM 905 O O . PHE A 1 121 ? -11.508 13 6.996 1 98.88 121 PHE A O 1
ATOM 912 N N . PHE A 1 122 ? -9.648 11.805 6.824 1 98.62 122 PHE A N 1
ATOM 913 C CA . PHE A 1 122 ? -9.281 12.25 5.484 1 98.62 122 PHE A CA 1
ATOM 914 C C . PHE A 1 122 ? -8.539 11.156 4.73 1 98.62 122 PHE A C 1
ATOM 916 O O . PHE A 1 122 ? -8.07 10.188 5.332 1 98.62 122 PHE A O 1
ATOM 923 N N . PRO A 1 123 ? -8.5 11.188 3.395 1 98.25 123 PRO A N 1
ATOM 924 C CA . PRO A 1 123 ? -7.754 10.172 2.652 1 98.25 123 PRO A CA 1
ATOM 925 C C . PRO A 1 123 ? -6.266 10.156 3 1 98.25 123 PRO A C 1
ATOM 927 O O . PRO A 1 123 ? -5.672 11.211 3.234 1 98.25 123 PRO A O 1
ATOM 930 N N . HIS A 1 124 ? -5.738 8.953 3.021 1 95.31 124 HIS A N 1
ATOM 931 C CA . HIS A 1 124 ? -4.312 8.883 3.326 1 95.31 124 HIS A CA 1
ATOM 932 C C . HIS A 1 124 ? -3.49 9.656 2.301 1 95.31 124 HIS A C 1
ATOM 934 O O . HIS A 1 124 ? -3.84 9.695 1.119 1 95.31 124 HIS A O 1
ATOM 940 N N . PRO A 1 125 ? -2.398 10.273 2.713 1 91.81 125 PRO A N 1
ATOM 941 C CA . PRO A 1 125 ? -1.64 11.195 1.865 1 91.81 125 PRO A CA 1
ATOM 942 C C . PRO A 1 125 ? -0.959 10.5 0.691 1 91.81 125 PRO A C 1
ATOM 944 O O . PRO A 1 125 ? -0.46 11.156 -0.222 1 91.81 125 PRO A O 1
ATOM 947 N N . GLY A 1 126 ? -0.965 9.219 0.679 1 90.69 126 GLY A N 1
ATOM 948 C CA . GLY A 1 126 ? -0.33 8.461 -0.391 1 90.69 126 GLY A CA 1
ATOM 949 C C . GLY A 1 126 ? -1.274 8.141 -1.532 1 90.69 126 GLY A C 1
ATOM 950 O O . GLY A 1 126 ? -0.887 7.473 -2.494 1 90.69 126 GLY A O 1
ATOM 951 N N . GLU A 1 127 ? -2.506 8.625 -1.505 1 94.44 127 GLU A N 1
ATOM 952 C CA . GLU A 1 127 ? -3.459 8.422 -2.592 1 94.44 127 GLU A CA 1
ATOM 953 C C . GLU A 1 127 ? -2.947 9.031 -3.895 1 94.44 127 GLU A C 1
ATOM 955 O O . GLU A 1 127 ? -2.412 10.141 -3.9 1 94.44 127 GLU A O 1
ATOM 960 N N . PRO A 1 128 ? -3.146 8.375 -4.984 1 92.25 128 PRO A N 1
ATOM 961 C CA . PRO A 1 128 ? -2.646 8.891 -6.262 1 92.25 128 PRO A CA 1
ATOM 962 C C . PRO A 1 128 ? -3.402 10.133 -6.73 1 92.25 128 PRO A C 1
ATOM 964 O O . PRO A 1 128 ? -2.809 11.031 -7.336 1 92.25 128 PRO A O 1
ATOM 967 N N . HIS A 1 129 ? -4.68 10.18 -6.535 1 94.19 129 HIS A N 1
ATOM 968 C CA . HIS A 1 129 ? -5.469 11.312 -7.008 1 94.19 129 HIS A CA 1
ATOM 969 C C . HIS A 1 129 ? -5.051 12.602 -6.309 1 94.19 129 HIS A C 1
ATOM 971 O O . HIS A 1 129 ? -4.977 12.656 -5.082 1 94.19 129 HIS A O 1
ATOM 977 N N . PRO A 1 130 ? -4.809 13.648 -7.055 1 92.06 130 PRO A N 1
ATOM 978 C CA . PRO A 1 130 ? -4.281 14.875 -6.465 1 92.06 130 PRO A CA 1
ATOM 979 C C . PRO A 1 130 ? -5.238 15.5 -5.449 1 92.06 130 PRO A C 1
ATOM 981 O O . PRO A 1 130 ? -4.797 16.062 -4.445 1 92.06 130 PRO A O 1
ATOM 984 N N . ASP A 1 131 ? -6.516 15.422 -5.688 1 96.12 131 ASP A N 1
ATOM 985 C CA . ASP A 1 131 ? -7.484 15.984 -4.75 1 96.12 131 ASP A CA 1
ATOM 986 C C . ASP A 1 131 ? -7.445 15.25 -3.412 1 96.12 131 ASP A C 1
ATOM 988 O O . ASP A 1 131 ? -7.68 15.852 -2.361 1 96.12 131 ASP A O 1
ATOM 992 N N . HIS A 1 132 ? -7.184 13.938 -3.438 1 97.12 132 HIS A N 1
ATOM 993 C CA . HIS A 1 132 ? -7.062 13.188 -2.191 1 97.12 132 HIS A CA 1
ATOM 994 C C . HIS A 1 132 ? -5.855 13.656 -1.385 1 97.12 132 HIS A C 1
ATOM 996 O O . HIS A 1 132 ? -5.957 13.867 -0.175 1 97.12 132 HIS A O 1
ATOM 1002 N N . ARG A 1 133 ? -4.805 13.852 -2.08 1 93.31 133 ARG A N 1
ATOM 1003 C CA . ARG A 1 133 ? -3.592 14.336 -1.428 1 93.31 133 ARG A CA 1
ATOM 1004 C C . ARG A 1 133 ? -3.785 15.75 -0.89 1 93.31 133 ARG A C 1
ATOM 1006 O O . ARG A 1 133 ? -3.379 16.047 0.234 1 93.31 133 ARG A O 1
ATOM 1013 N N . ALA A 1 134 ? -4.391 16.562 -1.677 1 93.94 134 ALA A N 1
ATOM 1014 C CA . ALA A 1 134 ? -4.684 17.938 -1.246 1 93.94 134 ALA A CA 1
ATOM 1015 C C . ALA A 1 134 ? -5.586 17.938 -0.016 1 93.94 134 ALA A C 1
ATOM 1017 O O . ALA A 1 134 ? -5.41 18.766 0.887 1 93.94 134 ALA A O 1
ATOM 1018 N N . CYS A 1 135 ? -6.535 17.078 -0.019 1 97.44 135 CYS A N 1
ATOM 1019 C CA . CYS A 1 135 ? -7.434 16.953 1.126 1 97.44 135 CYS A CA 1
ATOM 1020 C C . CYS A 1 135 ? -6.656 16.641 2.395 1 97.44 135 CYS A C 1
ATOM 1022 O O . CYS A 1 135 ? -6.895 17.234 3.447 1 97.44 135 CYS A O 1
ATOM 1024 N N . ALA A 1 136 ? -5.77 15.719 2.266 1 96.25 136 ALA A N 1
ATOM 1025 C CA . ALA A 1 136 ? -4.934 15.367 3.412 1 96.25 136 ALA A CA 1
ATOM 1026 C C . ALA A 1 136 ? -4.141 16.578 3.898 1 96.25 136 ALA A C 1
ATOM 1028 O O . ALA A 1 136 ? -4.086 16.844 5.102 1 96.25 136 ALA A O 1
ATOM 1029 N N . GLY A 1 137 ? -3.557 17.219 3.002 1 93.19 137 GLY A N 1
ATOM 1030 C CA . GLY A 1 137 ? -2.836 18.438 3.354 1 93.19 137 GLY A CA 1
ATOM 1031 C C . GLY A 1 137 ? -3.715 19.484 4.012 1 93.19 137 GLY A C 1
ATOM 1032 O O . GLY A 1 137 ? -3.316 20.109 4.996 1 93.19 137 GLY A O 1
ATOM 1033 N N . LEU A 1 138 ? -4.855 19.688 3.434 1 95.88 138 LEU A N 1
ATOM 1034 C CA . LEU A 1 138 ? -5.82 20.656 3.957 1 95.88 138 LEU A CA 1
ATOM 1035 C C . LEU A 1 138 ? -6.23 20.297 5.383 1 95.88 138 LEU A C 1
ATOM 1037 O O . LEU A 1 138 ? -6.25 21.156 6.262 1 95.88 138 LEU A O 1
ATOM 1041 N N . ALA A 1 139 ? -6.566 19.031 5.59 1 96.94 139 ALA A N 1
ATOM 1042 C CA . ALA A 1 139 ? -6.949 18.562 6.918 1 96.94 139 ALA A CA 1
ATOM 1043 C C . ALA A 1 139 ? -5.844 18.828 7.938 1 96.94 139 ALA A C 1
ATOM 1045 O O . ALA A 1 139 ? -6.102 19.359 9.023 1 96.94 139 ALA A O 1
ATOM 1046 N N . TRP A 1 140 ? -4.645 18.5 7.582 1 94.69 140 TRP A N 1
ATOM 1047 C CA . TRP A 1 140 ? -3.494 18.641 8.469 1 94.69 140 TRP A CA 1
ATOM 1048 C C . TRP A 1 140 ? -3.252 20.109 8.805 1 94.69 140 TRP A C 1
ATOM 1050 O O . TRP A 1 140 ? -3.098 20.469 9.977 1 94.69 140 TRP A O 1
ATOM 1060 N N . ALA A 1 141 ? -3.256 20.953 7.797 1 92.5 141 ALA A N 1
ATOM 1061 C CA . ALA A 1 141 ? -3.043 22.375 7.988 1 92.5 141 ALA A CA 1
ATOM 1062 C C . ALA A 1 141 ? -4.141 22.984 8.859 1 92.5 141 ALA A C 1
ATOM 1064 O O . ALA A 1 141 ? -3.865 23.828 9.719 1 92.5 141 ALA A O 1
ATOM 1065 N N . ALA A 1 142 ? -5.344 22.594 8.609 1 96.19 142 ALA A N 1
ATOM 1066 C CA . ALA A 1 142 ? -6.473 23.141 9.367 1 96.19 142 ALA A CA 1
ATOM 1067 C C . ALA A 1 142 ? -6.41 22.703 10.828 1 96.19 142 ALA A C 1
ATOM 1069 O O . ALA A 1 142 ? -6.727 23.484 11.727 1 96.19 142 ALA A O 1
ATOM 1070 N N . LEU A 1 143 ? -6.062 21.484 11.023 1 95.5 143 LEU A N 1
ATOM 1071 C CA . LEU A 1 143 ? -5.906 21 12.391 1 95.5 143 LEU A CA 1
ATOM 1072 C C . LEU A 1 143 ? -4.844 21.797 13.133 1 95.5 143 LEU A C 1
ATOM 1074 O O . LEU A 1 143 ? -5.043 22.188 14.281 1 95.5 143 LEU A O 1
ATOM 1078 N N . ARG A 1 144 ? -3.781 22.031 12.508 1 90.81 144 ARG A N 1
ATOM 1079 C CA . ARG A 1 144 ? -2.709 22.828 13.094 1 90.81 144 ARG A CA 1
ATOM 1080 C C . ARG A 1 144 ? -3.172 24.25 13.375 1 90.81 144 ARG A C 1
ATOM 1082 O O . ARG A 1 144 ? -2.902 24.797 14.438 1 90.81 144 ARG A O 1
ATOM 1089 N N . ALA A 1 145 ? -3.834 24.797 12.438 1 91.62 145 ALA A N 1
ATOM 1090 C CA . ALA A 1 145 ? -4.273 26.188 12.539 1 91.62 145 ALA A CA 1
ATOM 1091 C C . ALA A 1 145 ? -5.336 26.359 13.617 1 91.62 145 ALA A C 1
ATOM 1093 O O . ALA A 1 145 ? -5.379 27.391 14.305 1 91.62 145 ALA A O 1
ATOM 1094 N N . SER A 1 146 ? -6.195 25.422 13.742 1 93.38 146 SER A N 1
ATOM 1095 C CA . SER A 1 146 ? -7.301 25.5 14.695 1 93.38 146 SER A CA 1
ATOM 1096 C C . SER A 1 146 ? -6.809 25.328 16.125 1 93.38 146 SER A C 1
ATOM 1098 O O . SER A 1 146 ? -7.422 25.844 17.062 1 93.38 146 SER A O 1
ATOM 1100 N N . GLY A 1 147 ? -5.789 24.531 16.297 1 87.75 147 GLY A N 1
ATOM 1101 C CA . GLY A 1 147 ? -5.281 24.219 17.625 1 87.75 147 GLY A CA 1
ATOM 1102 C C . GLY A 1 147 ? -6.176 23.281 18.391 1 87.75 147 GLY A C 1
ATOM 1103 O O . GLY A 1 147 ? -5.996 23.094 19.594 1 87.75 147 GLY A O 1
ATOM 1104 N N . CYS A 1 148 ? -7.121 22.766 17.734 1 89.81 148 CYS A N 1
ATOM 1105 C CA . CYS A 1 148 ? -8.031 21.859 18.438 1 89.81 148 CYS A CA 1
ATOM 1106 C C . CYS A 1 148 ? -7.352 20.531 18.734 1 89.81 148 CYS A C 1
ATOM 1108 O O . CYS A 1 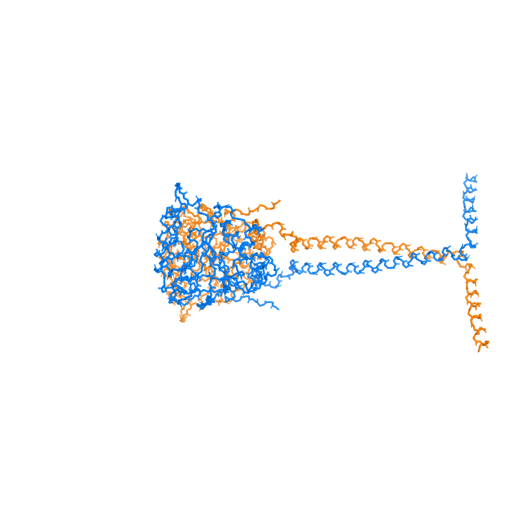148 ? -6.27 20.25 18.219 1 89.81 148 CYS A O 1
ATOM 1110 N N . ASP A 1 149 ? -8.023 19.703 19.562 1 90.44 149 ASP A N 1
ATOM 1111 C CA . ASP A 1 149 ? -7.426 18.453 20.031 1 90.44 149 ASP A CA 1
ATOM 1112 C C . ASP A 1 149 ? -8.008 17.25 19.281 1 90.44 149 ASP A C 1
ATOM 1114 O O . ASP A 1 149 ? -7.832 16.109 19.703 1 90.44 149 ASP A O 1
ATOM 1118 N N . ALA A 1 150 ? -8.688 17.531 18.188 1 96.19 150 ALA A N 1
ATOM 1119 C CA . ALA A 1 150 ? -9.25 16.422 17.422 1 96.19 150 ALA A CA 1
ATOM 1120 C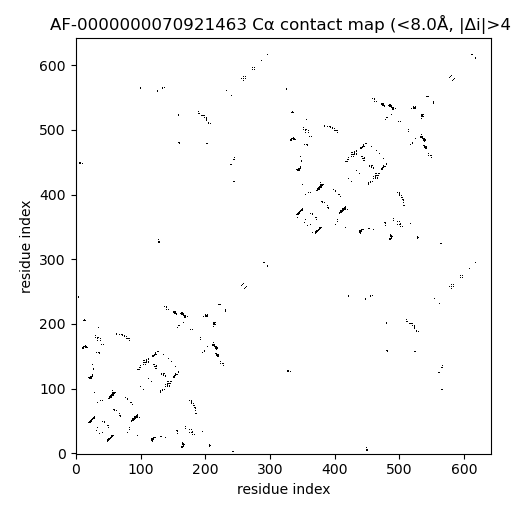 C . ALA A 1 150 ? -8.156 15.492 16.906 1 96.19 150 ALA A C 1
ATOM 1122 O O . ALA A 1 150 ? -7.105 15.953 16.453 1 96.19 150 ALA A O 1
ATOM 1123 N N . GLU A 1 151 ? -8.43 14.188 16.984 1 96.88 151 GLU A N 1
ATOM 1124 C CA . GLU A 1 151 ? -7.496 13.203 16.438 1 96.88 151 GLU A CA 1
ATOM 1125 C C . GLU A 1 151 ? -7.52 13.203 14.906 1 96.88 151 GLU A C 1
ATOM 1127 O O . GLU A 1 151 ? -8.586 13.344 14.297 1 96.88 151 GLU A O 1
ATOM 1132 N N . ALA A 1 152 ? -6.34 13.07 14.297 1 97.12 152 ALA A N 1
ATOM 1133 C CA . ALA A 1 152 ? -6.215 12.984 12.844 1 97.12 152 ALA A CA 1
ATOM 1134 C C . ALA A 1 152 ? -6.121 11.523 12.391 1 97.12 152 ALA A C 1
ATOM 1136 O O . ALA A 1 152 ? -5.219 10.797 12.805 1 97.12 152 ALA A O 1
ATOM 1137 N N . TRP A 1 153 ? -7.062 11.117 11.562 1 98.31 153 TRP A N 1
ATOM 1138 C CA . TRP A 1 153 ? -7.117 9.758 11.039 1 98.31 153 TRP A CA 1
ATOM 1139 C C . TRP A 1 153 ? -7.191 9.758 9.516 1 98.31 153 TRP A C 1
ATOM 1141 O O . TRP A 1 153 ? -7.953 10.531 8.93 1 98.31 153 TRP A O 1
ATOM 1151 N N . SER A 1 154 ? -6.355 8.953 8.891 1 98.19 154 SER A N 1
ATOM 1152 C CA . SER A 1 154 ? -6.5 8.812 7.449 1 98.19 154 SER A CA 1
ATOM 1153 C C . SER A 1 154 ? -7.121 7.469 7.086 1 98.19 154 SER A C 1
ATOM 1155 O O . SER A 1 154 ? -6.984 6.496 7.828 1 98.19 154 SER A O 1
ATOM 1157 N N . TYR A 1 155 ? -7.855 7.457 5.969 1 98.81 155 TYR A N 1
ATOM 1158 C CA . TYR A 1 155 ? -8.453 6.238 5.441 1 98.81 155 TYR A CA 1
ATOM 1159 C C . TYR A 1 155 ? -7.992 5.977 4.012 1 98.81 155 TYR A C 1
ATOM 1161 O O . TYR A 1 155 ? -7.367 6.836 3.387 1 98.81 155 TYR A O 1
ATOM 1169 N N . GLU A 1 156 ? -8.25 4.754 3.533 1 98.56 156 GLU A N 1
ATOM 1170 C CA . GLU A 1 156 ? -7.844 4.324 2.199 1 98.56 156 GLU A CA 1
ATOM 1171 C C . GLU A 1 156 ? -9.023 4.34 1.229 1 98.56 156 GLU A C 1
ATOM 1173 O O . GLU A 1 156 ? -10.156 4.074 1.623 1 98.56 156 GLU A O 1
ATOM 1178 N N . ILE A 1 157 ? -8.688 4.625 -0.034 1 97.94 157 ILE A N 1
ATOM 1179 C CA . ILE A 1 157 ? -9.727 4.547 -1.056 1 97.94 157 ILE A CA 1
ATOM 1180 C C . ILE A 1 157 ? -9.266 3.635 -2.191 1 97.94 157 ILE A C 1
ATOM 1182 O O . ILE A 1 157 ? -9.781 2.525 -2.352 1 97.94 157 ILE A O 1
ATOM 1186 N N . SER A 1 158 ? -8.133 4.004 -2.836 1 96.31 158 SER A N 1
ATOM 1187 C CA . SER A 1 158 ? -7.734 3.314 -4.059 1 96.31 158 SER A CA 1
ATOM 1188 C C . SER A 1 158 ? -6.504 2.445 -3.83 1 96.31 158 SER A C 1
ATOM 1190 O O . SER A 1 158 ? -6.277 1.479 -4.559 1 96.31 158 SER A O 1
ATOM 1192 N N . VAL A 1 159 ? -5.699 2.83 -2.898 1 95.94 159 VAL A N 1
ATOM 1193 C CA . VAL A 1 159 ? -4.461 2.109 -2.611 1 95.94 159 VAL A CA 1
ATOM 1194 C C . VAL A 1 159 ? -4.285 1.97 -1.101 1 95.94 159 VAL A C 1
ATOM 1196 O O . VAL A 1 159 ? -4.91 2.695 -0.326 1 95.94 159 VAL A O 1
ATOM 1199 N N . GLN A 1 160 ? -3.43 1.056 -0.812 1 96.62 160 GLN A N 1
ATOM 1200 C CA . GLN A 1 160 ? -3.094 0.882 0.597 1 96.62 160 GLN A CA 1
ATOM 1201 C C . GLN A 1 160 ? -2.049 1.901 1.044 1 96.62 160 GLN A C 1
ATOM 1203 O O . GLN A 1 160 ? -1.166 2.273 0.269 1 96.62 160 GLN A O 1
ATOM 1208 N N . GLY A 1 161 ? -2.232 2.363 2.26 1 93.12 161 GLY A N 1
ATOM 1209 C CA . GLY A 1 161 ? -1.247 3.164 2.971 1 93.12 161 GLY A CA 1
ATOM 1210 C C . GLY A 1 161 ? -0.863 2.58 4.316 1 93.12 161 GLY A C 1
ATOM 1211 O O . GLY A 1 161 ? -0.988 1.373 4.535 1 93.12 161 GLY A O 1
ATOM 1212 N N . LEU A 1 162 ? -0.298 3.426 5.145 1 91.81 162 LEU A N 1
ATOM 1213 C CA . LEU A 1 162 ? -0.019 3.01 6.516 1 91.81 162 LEU A CA 1
ATOM 1214 C C . LEU A 1 162 ? -1.307 2.631 7.242 1 91.81 162 LEU A C 1
ATOM 1216 O O . LEU A 1 162 ? -2.357 3.229 7 1 91.81 162 LEU A O 1
ATOM 1220 N N . ALA A 1 163 ? -1.211 1.658 8.07 1 95.75 163 ALA A N 1
ATOM 1221 C CA . ALA A 1 163 ? -2.379 1.228 8.836 1 95.75 163 ALA A CA 1
ATOM 1222 C C . ALA A 1 163 ? -2.021 1.008 10.297 1 95.75 163 ALA A C 1
ATOM 1224 O O . ALA A 1 163 ? -1.129 0.217 10.617 1 95.75 163 ALA A O 1
ATOM 1225 N N . SER A 1 164 ? -2.652 1.708 11.195 1 95.5 164 SER A N 1
ATOM 1226 C CA . SER A 1 164 ? -2.48 1.5 12.625 1 95.5 164 SER A CA 1
ATOM 1227 C C . SER A 1 164 ? -3.701 0.821 13.234 1 95.5 164 SER A C 1
ATOM 1229 O O . SER A 1 164 ? -3.631 0.285 14.344 1 95.5 164 SER A O 1
ATOM 1231 N N . THR A 1 165 ? -4.824 0.881 12.484 1 98.06 165 THR A N 1
ATOM 1232 C CA . THR A 1 165 ? -6.074 0.279 12.938 1 98.06 165 THR A CA 1
ATOM 1233 C C . THR A 1 165 ? -6.816 -0.364 11.766 1 98.06 165 THR A C 1
ATOM 1235 O O . THR A 1 165 ? -6.961 0.247 10.711 1 98.06 165 THR A O 1
ATOM 1238 N N . LEU A 1 166 ? -7.211 -1.595 11.961 1 98.69 166 LEU A N 1
ATOM 1239 C CA . LEU A 1 166 ? -8.086 -2.289 11.016 1 98.69 166 LEU A CA 1
ATOM 1240 C C . LEU A 1 166 ? -9.469 -2.508 11.617 1 98.69 166 LEU A C 1
ATOM 1242 O O . LEU A 1 166 ? -9.602 -3.15 12.664 1 98.69 166 LEU A O 1
ATOM 1246 N N . VAL A 1 167 ? -10.438 -1.941 10.961 1 98.88 167 VAL A N 1
ATOM 1247 C CA . VAL A 1 167 ? -11.812 -2.066 11.445 1 98.88 167 VAL A CA 1
ATOM 1248 C C . VAL A 1 167 ? -12.516 -3.209 10.711 1 98.88 167 VAL A C 1
ATOM 1250 O O . VAL A 1 167 ? -12.586 -3.215 9.484 1 98.88 167 VAL A O 1
ATOM 1253 N N . ASP A 1 168 ? -13.031 -4.18 11.5 1 98.88 168 ASP A N 1
ATOM 1254 C CA . ASP A 1 168 ? -13.812 -5.281 10.938 1 98.88 168 ASP A CA 1
ATOM 1255 C C . ASP A 1 168 ? -15.164 -4.785 10.43 1 98.88 168 ASP A C 1
ATOM 1257 O O . ASP A 1 168 ? -16.047 -4.445 11.219 1 98.88 168 ASP A O 1
ATOM 1261 N N . ILE A 1 169 ? -15.312 -4.812 9.117 1 98.94 169 ILE A N 1
ATOM 1262 C CA . ILE A 1 169 ? -16.578 -4.336 8.586 1 98.94 169 ILE A CA 1
ATOM 1263 C C . ILE A 1 169 ? -17.391 -5.512 8.031 1 98.94 169 ILE A C 1
ATOM 1265 O O . ILE A 1 169 ? -18.359 -5.316 7.289 1 98.94 169 ILE A O 1
ATOM 1269 N N . THR A 1 170 ? -17 -6.691 8.336 1 98.81 170 THR A N 1
ATOM 1270 C CA . THR A 1 170 ? -17.688 -7.898 7.871 1 98.81 170 THR A CA 1
ATOM 1271 C C . THR A 1 170 ? -19.188 -7.805 8.109 1 98.81 170 THR A C 1
ATOM 1273 O O . THR A 1 170 ? -19.984 -8.062 7.203 1 98.81 170 THR A O 1
ATOM 1276 N N . PRO A 1 171 ? -19.656 -7.332 9.258 1 98.62 171 PRO A N 1
ATOM 1277 C CA . PRO A 1 171 ? -21.094 -7.332 9.516 1 98.62 171 PRO A CA 1
ATOM 1278 C C . PRO A 1 171 ? -21.844 -6.324 8.656 1 98.62 171 PRO A C 1
ATOM 1280 O O . PRO A 1 171 ? -23.078 -6.406 8.531 1 98.62 171 PRO A O 1
ATOM 1283 N N . VAL A 1 172 ? -21.125 -5.383 8.047 1 98.75 172 VAL A N 1
ATOM 1284 C CA . VAL A 1 172 ? -21.828 -4.309 7.359 1 98.75 172 VAL A CA 1
ATOM 1285 C C . VAL A 1 172 ? -21.359 -4.219 5.914 1 98.75 172 VAL A C 1
ATOM 1287 O O . VAL A 1 172 ? -21.5 -3.178 5.27 1 98.75 172 VAL A O 1
ATOM 1290 N N . THR A 1 173 ? -20.734 -5.25 5.434 1 98.62 173 THR A N 1
ATOM 1291 C CA . THR A 1 173 ? -20.219 -5.254 4.066 1 98.62 173 THR A CA 1
ATOM 1292 C C . THR A 1 173 ? -21.344 -5.023 3.062 1 98.62 173 THR A C 1
ATOM 1294 O O . THR A 1 173 ? -21.172 -4.309 2.072 1 98.62 173 THR A O 1
ATOM 1297 N N . GLN A 1 174 ? -22.5 -5.559 3.314 1 98.31 174 GLN A N 1
ATOM 1298 C CA . GLN A 1 174 ? -23.625 -5.402 2.412 1 98.31 174 GLN A CA 1
ATOM 1299 C C . GLN A 1 174 ? -24.172 -3.977 2.441 1 98.31 174 GLN A C 1
ATOM 1301 O O . GLN A 1 174 ? -24.609 -3.453 1.42 1 98.31 174 GLN A O 1
ATOM 1306 N N . HIS A 1 175 ? -24.156 -3.334 3.637 1 98.5 175 HIS A N 1
ATOM 1307 C CA . HIS A 1 175 ? -24.547 -1.934 3.742 1 98.5 175 HIS A CA 1
ATOM 1308 C C . HIS A 1 175 ? -23.625 -1.036 2.93 1 98.5 175 HIS A C 1
ATOM 1310 O O . HIS A 1 175 ? -24.094 -0.142 2.217 1 98.5 175 HIS A O 1
ATOM 1316 N N . LYS A 1 176 ? -22.359 -1.318 3.045 1 98.75 176 LYS A N 1
ATOM 1317 C CA . LYS A 1 176 ? -21.391 -0.551 2.271 1 98.75 176 LYS A CA 1
ATOM 1318 C C . LYS A 1 176 ? -21.594 -0.754 0.772 1 98.75 176 LYS A C 1
ATOM 1320 O O . LYS A 1 176 ? -21.594 0.21 0.003 1 98.75 176 LYS A O 1
ATOM 1325 N N . ALA A 1 177 ? -21.828 -1.973 0.366 1 98.69 177 ALA A N 1
ATOM 1326 C CA . ALA A 1 177 ? -22.047 -2.283 -1.043 1 98.69 177 ALA A CA 1
ATOM 1327 C C . ALA A 1 177 ? -23.297 -1.575 -1.564 1 98.69 177 ALA A C 1
ATOM 1329 O O . ALA A 1 177 ? -23.281 -1.006 -2.658 1 98.69 177 ALA A O 1
ATOM 1330 N N . ALA A 1 178 ? -24.312 -1.617 -0.771 1 98.75 178 ALA A N 1
ATOM 1331 C CA . ALA A 1 178 ? -25.562 -0.955 -1.154 1 98.75 178 ALA A CA 1
ATOM 1332 C C . ALA A 1 178 ? -25.359 0.553 -1.279 1 98.75 178 ALA A C 1
ATOM 1334 O O . ALA A 1 178 ? -25.891 1.18 -2.201 1 98.75 178 ALA A O 1
ATOM 1335 N N . ALA A 1 179 ? -24.641 1.127 -0.356 1 98.88 179 ALA A N 1
ATOM 1336 C CA . ALA A 1 179 ? -24.344 2.557 -0.414 1 98.88 179 ALA A CA 1
ATOM 1337 C C . ALA A 1 179 ? -23.531 2.902 -1.652 1 98.88 179 ALA A C 1
ATOM 1339 O O . ALA A 1 179 ? -23.797 3.898 -2.326 1 98.88 179 ALA A O 1
ATOM 1340 N N . MET A 1 180 ? -22.547 2.1 -1.969 1 98.69 180 MET A N 1
ATOM 1341 C CA . MET A 1 180 ? -21.734 2.334 -3.156 1 98.69 180 MET A CA 1
ATOM 1342 C C . MET A 1 180 ? -22.578 2.266 -4.422 1 98.69 180 MET A C 1
ATOM 1344 O O . MET A 1 180 ? -22.328 2.998 -5.383 1 98.69 180 MET A O 1
ATOM 1348 N N . ALA A 1 181 ? -23.594 1.456 -4.406 1 98.31 181 ALA A N 1
ATOM 1349 C CA . ALA A 1 181 ? -24.469 1.273 -5.57 1 98.31 181 ALA A CA 1
ATOM 1350 C C . ALA A 1 181 ? -25.297 2.525 -5.836 1 98.31 181 ALA A C 1
ATOM 1352 O O . ALA A 1 181 ? -25.844 2.689 -6.926 1 98.31 181 ALA A O 1
ATOM 1353 N N . CYS A 1 182 ? -25.422 3.387 -4.859 1 98.5 182 CYS A N 1
ATOM 1354 C CA . CYS A 1 182 ? -26.172 4.625 -5.02 1 98.5 182 CYS A CA 1
ATOM 1355 C C . CYS A 1 182 ? -25.469 5.57 -5.984 1 98.5 182 CYS A C 1
ATOM 1357 O O . CYS A 1 182 ? -26.094 6.496 -6.512 1 98.5 182 CYS A O 1
ATOM 1359 N N . TYR A 1 183 ? -24.188 5.41 -6.129 1 98.06 183 TYR A N 1
ATOM 1360 C CA . TYR A 1 183 ? -23.422 6.301 -7.004 1 98.06 183 TYR A CA 1
ATOM 1361 C C . TYR A 1 183 ? -23.469 5.812 -8.445 1 98.06 183 TYR A C 1
ATOM 1363 O O . TYR A 1 183 ? -22.438 5.523 -9.047 1 98.06 183 TYR A O 1
ATOM 1371 N N . MET A 1 184 ? -24.609 5.895 -9.039 1 95.94 184 MET A N 1
ATOM 1372 C CA . MET A 1 184 ? -24.891 5.348 -10.367 1 95.94 184 MET A CA 1
ATOM 1373 C C . MET A 1 184 ? -24.078 6.074 -11.438 1 95.94 184 MET A C 1
ATOM 1375 O O . MET A 1 184 ? -23.609 5.453 -12.398 1 95.94 184 MET A O 1
ATOM 1379 N N . SER A 1 185 ? -23.891 7.336 -11.305 1 95.56 185 SER A N 1
ATOM 1380 C CA . SER A 1 185 ? -23.172 8.141 -12.281 1 95.56 185 SER A CA 1
ATOM 1381 C C . SER A 1 185 ? -21.719 7.672 -12.414 1 95.56 185 SER A C 1
ATOM 1383 O O . SER A 1 185 ? -21.047 7.98 -13.398 1 95.56 185 SER A O 1
ATOM 1385 N N . GLN A 1 186 ? -21.234 6.949 -11.367 1 94.25 186 GLN A N 1
ATOM 1386 C CA . GLN A 1 186 ? -19.828 6.574 -11.32 1 94.25 186 GLN A CA 1
ATOM 1387 C C . GLN A 1 186 ? -19.625 5.148 -11.82 1 94.25 186 GLN A C 1
ATOM 1389 O O . GLN A 1 186 ? -18.484 4.734 -12.07 1 94.25 186 GLN A O 1
ATOM 1394 N N . HIS A 1 187 ? -20.672 4.359 -12.078 1 90.5 187 HIS A N 1
ATOM 1395 C CA . HIS A 1 187 ? -20.594 2.932 -12.359 1 90.5 187 HIS A CA 1
ATOM 1396 C C . HIS A 1 187 ? -19.891 2.67 -13.68 1 90.5 187 HIS A C 1
ATOM 1398 O O . HIS A 1 187 ? -19.234 1.637 -13.844 1 90.5 187 HIS A O 1
ATOM 1404 N N . ASP A 1 188 ? -19.969 3.611 -14.562 1 89.94 188 ASP A N 1
ATOM 1405 C CA . ASP A 1 188 ? -19.344 3.416 -15.867 1 89.94 188 ASP A CA 1
ATOM 1406 C C . ASP A 1 188 ? -17.906 3.893 -15.859 1 89.94 188 ASP A C 1
ATOM 1408 O O . ASP A 1 188 ? -17.141 3.631 -16.797 1 89.94 188 ASP A O 1
ATOM 1412 N N . GLN A 1 189 ? -17.531 4.52 -14.852 1 91.5 189 GLN A N 1
ATOM 1413 C CA . GLN A 1 189 ? -16.188 5.098 -14.797 1 91.5 189 GLN A CA 1
ATOM 1414 C C . GLN A 1 189 ? -15.172 4.078 -14.305 1 91.5 189 GLN A C 1
ATOM 1416 O O . GLN A 1 189 ? -14.008 4.117 -14.703 1 91.5 189 GLN A O 1
ATOM 1421 N N . ASN A 1 190 ? -15.547 3.232 -13.461 1 94.81 190 ASN A N 1
ATOM 1422 C CA . ASN A 1 190 ? -14.688 2.229 -12.836 1 94.81 190 ASN A CA 1
ATOM 1423 C C . ASN A 1 190 ? -15.508 1.142 -12.148 1 94.81 190 ASN A C 1
ATOM 1425 O O . ASN A 1 190 ? -16.688 1.348 -11.844 1 94.81 190 ASN A O 1
ATOM 1429 N N . ALA A 1 191 ? -14.93 0.013 -11.969 1 96.81 191 ALA A N 1
ATOM 1430 C CA . ALA A 1 191 ? -15.562 -1.049 -11.188 1 96.81 191 ALA A CA 1
ATOM 1431 C C . ALA A 1 191 ? -15.336 -0.841 -9.695 1 96.81 191 ALA A C 1
ATOM 1433 O O . ALA A 1 191 ? -14.789 -1.713 -9.016 1 96.81 191 ALA A O 1
ATOM 1434 N N . TYR A 1 192 ? -15.836 0.217 -9.156 1 97.19 192 TYR A N 1
ATOM 1435 C CA . TYR A 1 192 ? -15.523 0.69 -7.812 1 97.19 192 TYR A CA 1
ATOM 1436 C C . TYR A 1 192 ? -15.898 -0.348 -6.766 1 97.19 192 TYR A C 1
ATOM 1438 O O . TYR A 1 192 ? -15.117 -0.634 -5.855 1 97.19 192 TYR A O 1
ATOM 1446 N N . GLN A 1 193 ? -17.078 -0.897 -6.906 1 97.56 193 GLN A N 1
ATOM 1447 C CA . GLN A 1 193 ? -17.531 -1.818 -5.871 1 97.56 193 GLN A CA 1
ATOM 1448 C C . GLN A 1 193 ? -16.594 -3.018 -5.746 1 97.56 193 GLN A C 1
ATOM 1450 O O . GLN A 1 193 ? -16.156 -3.352 -4.648 1 97.56 193 GLN A O 1
ATOM 1455 N N . GLU A 1 194 ? -16.281 -3.65 -6.852 1 97.75 194 GLU A N 1
ATOM 1456 C CA . GLU A 1 194 ? -15.422 -4.824 -6.855 1 97.75 194 GLU A CA 1
ATOM 1457 C C . GLU A 1 194 ? -14.016 -4.477 -6.359 1 97.75 194 GLU A C 1
ATOM 1459 O O . GLU A 1 194 ? -13.445 -5.207 -5.547 1 97.75 194 GLU A O 1
ATOM 1464 N N . ARG A 1 195 ? -13.508 -3.402 -6.824 1 98.5 195 ARG A N 1
ATOM 1465 C CA . ARG A 1 195 ? -12.125 -3.029 -6.531 1 98.5 195 ARG A CA 1
ATOM 1466 C C . ARG A 1 195 ? -11.977 -2.559 -5.086 1 98.5 195 ARG A C 1
ATOM 1468 O O . ARG A 1 195 ? -11.008 -2.898 -4.414 1 98.5 195 ARG A O 1
ATOM 1475 N N . ILE A 1 196 ? -12.945 -1.832 -4.555 1 98.62 196 ILE A N 1
ATOM 1476 C CA . ILE A 1 196 ? -12.906 -1.345 -3.18 1 98.62 196 ILE A CA 1
ATOM 1477 C C . ILE A 1 196 ? -13.156 -2.5 -2.213 1 98.62 196 ILE A C 1
ATOM 1479 O O . ILE A 1 196 ? -12.477 -2.621 -1.19 1 98.62 196 ILE A O 1
ATOM 1483 N N . LEU A 1 197 ? -14.141 -3.363 -2.502 1 98.69 197 LEU A N 1
ATOM 1484 C CA . LEU A 1 197 ? -14.344 -4.531 -1.652 1 98.69 197 LEU A CA 1
ATOM 1485 C C . LEU A 1 197 ? -13.141 -5.469 -1.718 1 98.69 197 LEU A C 1
ATOM 1487 O O . LEU A 1 197 ? -12.812 -6.133 -0.733 1 98.69 197 LEU A O 1
ATOM 1491 N N . GLY A 1 198 ? -12.477 -5.508 -2.9 1 98.69 198 GLY A N 1
ATOM 1492 C CA . GLY A 1 198 ? -11.211 -6.219 -2.986 1 98.69 198 GLY A CA 1
ATOM 1493 C C . GLY A 1 198 ? -10.164 -5.688 -2.025 1 98.69 198 GLY A C 1
ATOM 1494 O O . GLY A 1 198 ? -9.5 -6.465 -1.333 1 98.69 198 GLY A O 1
ATOM 1495 N N . LEU A 1 199 ? -10.031 -4.387 -1.999 1 98.69 199 LEU A N 1
ATOM 1496 C CA . LEU A 1 199 ? -9.125 -3.746 -1.051 1 98.69 199 LEU A CA 1
ATOM 1497 C C . LEU A 1 199 ? -9.477 -4.133 0.382 1 98.69 199 LEU A C 1
ATOM 1499 O O . LEU A 1 199 ? -8.594 -4.461 1.177 1 98.69 199 LEU A O 1
ATOM 1503 N N . ASN A 1 200 ? -10.719 -4.121 0.688 1 98.88 200 ASN A N 1
ATOM 1504 C CA . ASN A 1 200 ? -11.172 -4.461 2.035 1 98.88 200 ASN A CA 1
ATOM 1505 C C . ASN A 1 200 ? -10.898 -5.926 2.365 1 98.88 200 ASN A C 1
ATOM 1507 O O . ASN A 1 200 ? -10.578 -6.258 3.508 1 98.88 200 ASN A O 1
ATOM 1511 N N . ALA A 1 201 ? -11.062 -6.793 1.403 1 98.75 201 ALA A N 1
ATOM 1512 C CA . ALA A 1 201 ? -10.773 -8.211 1.61 1 98.75 201 ALA A CA 1
ATOM 1513 C C . ALA A 1 201 ? -9.289 -8.438 1.88 1 98.75 201 ALA A C 1
ATOM 1515 O O . ALA A 1 201 ? -8.93 -9.164 2.805 1 98.75 201 ALA A O 1
ATOM 1516 N N . CYS A 1 202 ? -8.477 -7.809 1.122 1 98.06 202 CYS A N 1
ATOM 1517 C CA . CYS A 1 202 ? -7.035 -7.957 1.297 1 98.06 202 CYS A CA 1
ATOM 1518 C C . CYS A 1 202 ? -6.586 -7.395 2.641 1 98.06 202 CYS A C 1
ATOM 1520 O O . CYS A 1 202 ? -5.68 -7.941 3.275 1 98.06 202 CYS A O 1
ATOM 1522 N N . ARG A 1 203 ? -7.25 -6.367 3.086 1 98.44 203 ARG A N 1
ATOM 1523 C CA . ARG A 1 203 ? -6.863 -5.723 4.336 1 98.44 203 ARG A CA 1
ATOM 1524 C C . ARG A 1 203 ? -7.215 -6.598 5.535 1 98.44 203 ARG A C 1
ATOM 1526 O O . ARG A 1 203 ? -6.785 -6.328 6.656 1 98.44 203 ARG A O 1
ATOM 1533 N N . ALA A 1 204 ? -7.902 -7.676 5.312 1 98.25 204 ALA A N 1
ATOM 1534 C CA . ALA A 1 204 ? -8.188 -8.633 6.375 1 98.25 204 ALA A CA 1
ATOM 1535 C C . ALA A 1 204 ? -7.055 -9.648 6.516 1 98.25 204 ALA A C 1
ATOM 1537 O O . ALA A 1 204 ? -7.129 -10.562 7.336 1 98.25 204 ALA A O 1
ATOM 1538 N N . TRP A 1 205 ? -5.988 -9.484 5.809 1 96.94 205 TRP A N 1
ATOM 1539 C CA . TRP A 1 205 ? -4.867 -10.414 5.691 1 96.94 205 TRP A CA 1
ATOM 1540 C C . TRP A 1 205 ? -4.363 -10.836 7.066 1 96.94 205 TRP A C 1
ATOM 1542 O O . TRP A 1 205 ? -4.141 -12.023 7.316 1 96.94 205 TRP A O 1
ATOM 1552 N N . SER A 1 206 ? -4.141 -9.906 7.938 1 96.81 206 SER A N 1
ATOM 1553 C CA . SER A 1 206 ? -3.51 -10.18 9.227 1 96.81 206 SER A CA 1
ATOM 1554 C C . SER A 1 206 ? -4.551 -10.492 10.297 1 96.81 206 SER A C 1
ATOM 1556 O O . SER A 1 206 ? -4.199 -10.781 11.445 1 96.81 206 SER A O 1
ATOM 1558 N N . LEU A 1 207 ? -5.836 -10.445 9.953 1 97.69 207 LEU A N 1
ATOM 1559 C CA . LEU A 1 207 ? -6.91 -10.594 10.922 1 97.69 207 LEU A CA 1
ATOM 1560 C C . LEU A 1 207 ? -7.398 -12.039 10.977 1 97.69 207 LEU A C 1
ATOM 1562 O O . LEU A 1 207 ? -7.059 -12.852 10.109 1 97.69 207 LEU A O 1
ATOM 1566 N N . PRO A 1 208 ? -8.156 -12.414 12.023 1 96.56 208 PRO A N 1
ATOM 1567 C CA . PRO A 1 208 ? -8.703 -13.773 12.109 1 96.56 208 PRO A CA 1
ATOM 1568 C C . PRO A 1 208 ? -9.562 -14.141 10.906 1 96.56 208 PRO A C 1
ATOM 1570 O O . PRO A 1 208 ? -10.133 -13.266 10.258 1 96.56 208 PRO A O 1
ATOM 1573 N N . LEU A 1 209 ? -9.703 -15.406 10.68 1 95.94 209 LEU A N 1
ATOM 1574 C CA . LEU A 1 209 ? -10.391 -15.961 9.516 1 95.94 209 LEU A CA 1
ATOM 1575 C C . LEU A 1 209 ? -11.844 -15.492 9.469 1 95.94 209 LEU A C 1
ATOM 1577 O O . LEU A 1 209 ? -12.422 -15.367 8.391 1 95.94 209 LEU A O 1
ATOM 1581 N N . ALA A 1 210 ? -12.344 -15.203 10.57 1 96.81 210 ALA A N 1
ATOM 1582 C CA . ALA A 1 210 ? -13.75 -14.805 10.641 1 96.81 210 ALA A CA 1
ATOM 1583 C C . ALA A 1 210 ? -13.961 -13.414 10.039 1 96.81 210 ALA A C 1
ATOM 1585 O O . ALA A 1 210 ? -15.086 -13.039 9.719 1 96.81 210 ALA A O 1
ATOM 1586 N N . VAL A 1 211 ? -12.938 -12.625 9.922 1 98.38 211 VAL A N 1
ATOM 1587 C CA . VAL A 1 211 ? -13.023 -11.297 9.328 1 98.38 211 VAL A CA 1
ATOM 1588 C C . VAL A 1 211 ? -12.797 -11.383 7.824 1 98.38 211 VAL A C 1
ATOM 1590 O O . VAL A 1 211 ? -11.695 -11.711 7.375 1 98.38 211 VAL A O 1
ATOM 1593 N N . SER A 1 212 ? -13.781 -11.039 7.074 1 98.38 212 SER A N 1
ATOM 1594 C CA . SER A 1 212 ? -13.664 -11.164 5.625 1 98.38 212 SER A CA 1
ATOM 1595 C C . SER A 1 212 ? -13.258 -9.836 4.988 1 98.38 212 SER A C 1
ATOM 1597 O O . SER A 1 212 ? -12.602 -9.82 3.945 1 98.38 212 SER A O 1
ATOM 1599 N N . HIS A 1 213 ? -13.742 -8.797 5.609 1 98.88 213 HIS A N 1
ATOM 1600 C CA . HIS A 1 213 ? -13.453 -7.461 5.082 1 98.88 213 HIS A CA 1
ATOM 1601 C C . HIS A 1 213 ? -13.07 -6.5 6.203 1 98.88 213 HIS A C 1
ATOM 1603 O O . HIS A 1 213 ? -13.656 -6.535 7.285 1 98.88 213 HIS A O 1
ATOM 1609 N N . ALA A 1 214 ? -12.039 -5.66 5.922 1 98.88 214 ALA A N 1
ATOM 1610 C CA . ALA A 1 214 ? -11.602 -4.656 6.891 1 98.88 214 ALA A CA 1
ATOM 1611 C C . ALA A 1 214 ? -11.273 -3.338 6.195 1 98.88 214 ALA A C 1
ATOM 1613 O O . ALA A 1 214 ? -10.812 -3.33 5.051 1 98.88 214 ALA A O 1
ATOM 1614 N N . GLU A 1 215 ? -11.586 -2.279 6.828 1 98.94 215 GLU A N 1
ATOM 1615 C CA . GLU A 1 215 ? -11.109 -0.958 6.43 1 98.94 215 GLU A CA 1
ATOM 1616 C C . GLU A 1 215 ? -9.914 -0.523 7.273 1 98.94 215 GLU A C 1
ATOM 1618 O O . GLU A 1 215 ? -9.898 -0.738 8.484 1 98.94 215 GLU A O 1
ATOM 1623 N N . ALA A 1 216 ? -8.93 0.051 6.602 1 98.81 216 ALA A N 1
ATOM 1624 C CA . ALA A 1 216 ? -7.695 0.433 7.289 1 98.81 216 ALA A CA 1
ATOM 1625 C C . ALA A 1 216 ? -7.66 1.936 7.555 1 98.81 216 ALA A C 1
ATOM 1627 O O . ALA A 1 216 ? -8.055 2.734 6.703 1 98.81 216 ALA A O 1
ATOM 1628 N N . PHE A 1 217 ? -7.164 2.291 8.75 1 98.69 217 PHE A N 1
ATOM 1629 C CA . PHE A 1 217 ? -6.98 3.672 9.18 1 98.69 217 PHE A CA 1
ATOM 1630 C C . PHE A 1 217 ? -5.598 3.869 9.789 1 98.69 217 PHE A C 1
ATOM 1632 O O . PHE A 1 217 ? -5.004 2.926 10.32 1 98.69 217 PHE A O 1
ATOM 1639 N N . PHE A 1 218 ? -5.098 5.027 9.664 1 97.5 218 PHE A N 1
ATOM 1640 C CA . PHE A 1 218 ? -3.854 5.375 10.344 1 97.5 218 PHE A CA 1
ATOM 1641 C C . PHE A 1 218 ? -4.051 6.586 11.25 1 97.5 218 PHE A C 1
ATOM 1643 O O . PHE A 1 218 ? -4.562 7.617 10.812 1 97.5 218 PHE A O 1
ATOM 1650 N N . HIS A 1 219 ? -3.711 6.461 12.484 1 97.06 219 HIS A N 1
ATOM 1651 C CA . HIS A 1 219 ? -3.785 7.531 13.469 1 97.06 219 HIS A CA 1
ATOM 1652 C C . HIS A 1 219 ? -2.514 8.375 13.469 1 97.06 219 HIS A C 1
ATOM 1654 O O . HIS A 1 219 ? -1.444 7.891 13.844 1 97.06 219 HIS A O 1
ATOM 1660 N N . TRP A 1 220 ? -2.643 9.594 13.023 1 94.06 220 TRP A N 1
ATOM 1661 C CA . TRP A 1 220 ? -1.518 10.523 13.055 1 94.06 220 TRP A CA 1
ATOM 1662 C C . TRP A 1 220 ? -1.388 11.18 14.422 1 94.06 220 TRP A C 1
ATOM 1664 O O . TRP A 1 220 ? -1.809 12.32 14.617 1 94.06 220 TRP A O 1
ATOM 1674 N N . ALA A 1 221 ? -0.804 10.484 15.344 1 87.19 221 ALA A N 1
ATOM 1675 C CA . ALA A 1 221 ? -0.809 10.844 16.75 1 87.19 221 ALA A CA 1
ATOM 1676 C C . ALA A 1 221 ? 0.24 11.906 17.062 1 87.19 221 ALA A C 1
ATOM 1678 O O . ALA A 1 221 ? 0.133 12.633 18.047 1 87.19 221 ALA A O 1
ATOM 1679 N N . SER A 1 222 ? 1.266 12.039 16.297 1 73.25 222 SER A N 1
ATOM 1680 C CA . SER A 1 222 ? 2.346 12.969 16.609 1 73.25 222 SER A CA 1
ATOM 1681 C C . SER A 1 222 ? 2.73 13.805 15.398 1 73.25 222 SER A C 1
ATOM 1683 O O . SER A 1 222 ? 2.23 13.57 14.297 1 73.25 222 SER A O 1
ATOM 1685 N N . GLY A 1 223 ? 3.35 14.875 15.672 1 70.56 223 GLY A N 1
ATOM 1686 C CA . GLY A 1 223 ? 3.998 15.633 14.617 1 70.56 223 GLY A CA 1
ATOM 1687 C C . GLY A 1 223 ? 3.137 16.766 14.078 1 70.56 223 GLY A C 1
ATOM 1688 O O . GLY A 1 223 ? 3.391 17.281 12.992 1 70.56 223 GLY A O 1
ATOM 1689 N N . ARG A 1 224 ? 2.141 17.125 14.891 1 79.12 224 ARG A N 1
ATOM 1690 C CA . ARG A 1 224 ? 1.197 18.125 14.383 1 79.12 224 ARG A CA 1
ATOM 1691 C C . ARG A 1 224 ? 1.847 19.5 14.305 1 79.12 224 ARG A C 1
ATOM 1693 O O . ARG A 1 224 ? 1.3 20.406 13.68 1 79.12 224 ARG A O 1
ATOM 1700 N N . GLU A 1 225 ? 2.973 19.547 14.867 1 75.69 225 GLU A N 1
ATOM 1701 C CA . GLU A 1 225 ? 3.676 20.828 14.836 1 75.69 225 GLU A CA 1
ATOM 1702 C C . GLU A 1 225 ? 4.387 21.031 13.5 1 75.69 225 GLU A C 1
ATOM 1704 O O . GLU A 1 225 ? 4.711 22.156 13.125 1 75.69 225 GLU A O 1
ATOM 1709 N N . GLY A 1 226 ? 4.566 19.922 12.859 1 77.94 226 GLY A N 1
ATOM 1710 C CA . GLY A 1 226 ? 5.27 20 11.586 1 77.94 226 GLY A CA 1
ATOM 1711 C C . GLY A 1 226 ? 4.367 19.766 10.391 1 77.94 226 GLY A C 1
ATOM 1712 O O . GLY A 1 226 ? 3.141 19.781 10.523 1 77.94 226 GLY A O 1
ATOM 1713 N N . LEU A 1 227 ? 5.008 19.672 9.273 1 81.06 227 LEU A N 1
ATOM 1714 C CA . LEU A 1 227 ? 4.293 19.422 8.031 1 81.06 227 LEU A CA 1
ATOM 1715 C C . LEU A 1 227 ? 3.861 17.953 7.941 1 81.06 227 LEU A C 1
ATOM 1717 O O . LEU A 1 227 ? 4.484 17.078 8.555 1 81.06 227 LEU A O 1
ATOM 1721 N N . LEU A 1 228 ? 2.807 17.781 7.223 1 84.19 228 LEU A N 1
ATOM 1722 C CA . LEU A 1 228 ? 2.311 16.422 7.047 1 84.19 228 LEU A CA 1
ATOM 1723 C C . LEU A 1 228 ? 3.396 15.523 6.469 1 84.19 228 LEU A C 1
ATOM 1725 O O . LEU A 1 228 ? 3.523 14.367 6.867 1 84.19 228 LEU A O 1
ATOM 1729 N N . VAL A 1 229 ? 4.148 16.016 5.527 1 81.25 229 VAL A N 1
ATOM 1730 C CA . VAL A 1 229 ? 5.195 15.242 4.871 1 81.25 229 VAL A CA 1
ATOM 1731 C C . VAL A 1 229 ? 6.227 14.789 5.906 1 81.25 229 VAL A C 1
ATOM 1733 O O . VAL A 1 229 ? 6.77 13.688 5.805 1 81.25 229 VAL A O 1
ATOM 1736 N N . ASP A 1 230 ? 6.508 15.617 6.84 1 78.56 230 ASP A N 1
ATOM 1737 C CA . ASP A 1 230 ? 7.457 15.266 7.895 1 78.56 230 ASP A CA 1
ATOM 1738 C C . ASP A 1 230 ? 6.906 14.156 8.781 1 78.56 230 ASP A C 1
ATOM 1740 O O . ASP A 1 230 ? 7.617 13.203 9.109 1 78.56 230 ASP A O 1
ATOM 1744 N N . ALA A 1 231 ? 5.711 14.406 9.141 1 82.75 231 ALA A N 1
ATOM 1745 C CA . ALA A 1 231 ? 5.062 13.391 9.969 1 82.75 231 ALA A CA 1
ATOM 1746 C C . ALA A 1 231 ? 5.023 12.047 9.242 1 82.75 231 ALA A C 1
ATOM 1748 O O . ALA A 1 231 ? 5.262 11 9.852 1 82.75 231 ALA A O 1
ATOM 1749 N N . TRP A 1 232 ? 4.688 12.102 8.016 1 85.25 232 TRP A N 1
ATOM 1750 C CA . TRP A 1 232 ? 4.609 10.891 7.199 1 85.25 232 TRP A CA 1
ATOM 1751 C C . TRP A 1 232 ? 5.977 10.227 7.074 1 85.25 232 TRP A C 1
ATOM 1753 O O . TRP A 1 232 ? 6.102 9.016 7.25 1 85.25 232 TRP A O 1
ATOM 1763 N N . THR A 1 233 ? 6.973 10.969 6.816 1 78.56 233 THR A N 1
ATOM 1764 C CA . THR A 1 233 ? 8.336 10.469 6.699 1 78.56 233 THR A CA 1
ATOM 1765 C C . THR A 1 233 ? 8.781 9.781 7.988 1 78.56 233 THR A C 1
ATOM 1767 O O . THR A 1 233 ? 9.43 8.734 7.949 1 78.56 233 THR A O 1
ATOM 1770 N N . GLU A 1 234 ? 8.453 10.367 9.023 1 78.44 234 GLU A N 1
ATOM 1771 C CA . GLU A 1 234 ? 8.797 9.805 10.32 1 78.44 234 GLU A CA 1
ATOM 1772 C C . GLU A 1 234 ? 8.18 8.422 10.508 1 78.44 234 GLU A C 1
ATOM 1774 O O . GLU A 1 234 ? 8.781 7.551 11.141 1 78.44 234 GLU A O 1
ATOM 1779 N N . GLN A 1 235 ? 7.016 8.242 9.984 1 82.69 235 GLN A N 1
ATOM 1780 C CA . GLN A 1 235 ? 6.336 6.961 10.125 1 82.69 235 GLN A CA 1
ATOM 1781 C C . GLN A 1 235 ? 6.93 5.918 9.18 1 82.69 235 GLN A C 1
ATOM 1783 O O . GLN A 1 235 ? 6.938 4.727 9.492 1 82.69 235 GLN A O 1
ATOM 1788 N N . LEU A 1 236 ? 7.453 6.363 8.031 1 81.06 236 LEU A N 1
ATOM 1789 C CA . LEU A 1 236 ? 7.934 5.453 7 1 81.06 236 LEU A CA 1
ATOM 1790 C C . LEU A 1 236 ? 9.367 5.012 7.285 1 81.06 236 LEU A C 1
ATOM 1792 O O . LEU A 1 236 ? 9.75 3.893 6.941 1 81.06 236 LEU A O 1
ATOM 1796 N N . GLN A 1 237 ? 10.094 5.828 7.914 1 74.69 237 GLN A N 1
ATOM 1797 C CA . GLN A 1 237 ? 11.523 5.625 8.086 1 74.69 237 GLN A CA 1
ATOM 1798 C C . GLN A 1 237 ? 11.812 4.289 8.766 1 74.69 237 GLN A C 1
ATOM 1800 O O . GLN A 1 237 ? 12.625 3.5 8.281 1 74.69 237 GLN A O 1
ATOM 1805 N N . PRO A 1 238 ? 11.102 3.965 9.812 1 74.12 238 PRO A N 1
ATOM 1806 C CA . PRO A 1 238 ? 11.391 2.688 10.469 1 74.12 238 PRO A CA 1
ATOM 1807 C C . PRO A 1 238 ? 11 1.485 9.609 1 74.12 238 PRO A C 1
ATOM 1809 O O . PRO A 1 238 ? 11.516 0.382 9.812 1 74.12 238 PRO A O 1
ATOM 1812 N N . ARG A 1 239 ? 10.133 1.682 8.727 1 76.62 239 ARG A N 1
ATOM 1813 C CA . ARG A 1 239 ? 9.609 0.584 7.914 1 76.62 239 ARG A CA 1
ATOM 1814 C C . ARG A 1 239 ? 10.523 0.306 6.723 1 76.62 239 ARG A C 1
ATOM 1816 O O . ARG A 1 239 ? 10.422 -0.749 6.094 1 76.62 239 ARG A O 1
ATOM 1823 N N . LEU A 1 240 ? 11.18 1.396 6.355 1 70.25 240 LEU A N 1
ATOM 1824 C CA . LEU A 1 240 ? 12.172 1.246 5.293 1 70.25 240 LEU A CA 1
ATOM 1825 C C . LEU A 1 240 ? 13.438 0.578 5.812 1 70.25 240 LEU A C 1
ATOM 1827 O O . LEU A 1 240 ? 14.203 0.002 5.039 1 70.25 240 LEU A O 1
ATOM 1831 N N . ALA A 1 241 ? 13.703 0.895 7.113 1 54.03 241 ALA A N 1
ATOM 1832 C CA . ALA A 1 241 ? 14.945 0.396 7.699 1 54.03 241 ALA A CA 1
ATOM 1833 C C . ALA A 1 241 ? 14.961 -1.13 7.73 1 54.03 241 ALA A C 1
ATOM 1835 O O . ALA A 1 241 ? 14.016 -1.759 8.203 1 54.03 241 ALA A O 1
ATOM 1836 N N . PRO A 1 242 ? 15.438 -1.726 6.754 1 44.56 242 PRO A N 1
ATOM 1837 C CA . PRO A 1 242 ? 15.562 -3.186 6.762 1 44.56 242 PRO A CA 1
ATOM 1838 C C . PRO A 1 242 ? 15.57 -3.771 8.172 1 44.56 242 PRO A C 1
ATOM 1840 O O . PRO A 1 242 ? 16.078 -3.146 9.102 1 44.56 242 PRO A O 1
ATOM 1843 N N . ALA A 1 243 ? 14.641 -4.5 8.703 1 38.91 243 ALA A N 1
ATOM 1844 C CA . ALA A 1 243 ? 15.188 -5.418 9.703 1 38.91 243 ALA A CA 1
ATOM 1845 C C . ALA A 1 243 ? 16.703 -5.516 9.578 1 38.91 243 ALA A C 1
ATOM 1847 O O . ALA A 1 243 ? 17.297 -4.898 8.695 1 38.91 243 ALA A O 1
ATOM 1848 N N . ALA A 1 244 ? 17.297 -6.941 9.906 1 35.22 244 ALA A N 1
ATOM 1849 C CA . ALA A 1 244 ? 18.594 -7.57 9.766 1 35.22 244 ALA A CA 1
ATOM 1850 C C . ALA A 1 244 ? 19.219 -7.254 8.406 1 35.22 244 ALA A C 1
ATOM 1852 O O . ALA A 1 244 ? 19.531 -8.164 7.637 1 35.22 244 ALA A O 1
ATOM 1853 N N . ILE A 1 245 ? 18.562 -6.609 7.5 1 36.53 245 ILE A N 1
ATOM 1854 C CA . ILE A 1 245 ? 19.625 -6.469 6.512 1 36.53 245 ILE A CA 1
ATOM 1855 C C . ILE A 1 245 ? 20.922 -6.039 7.203 1 36.53 245 ILE A C 1
ATOM 1857 O O . ILE A 1 245 ? 20.953 -5.02 7.902 1 36.53 245 ILE A O 1
ATOM 1861 N N . GLY A 1 246 ? 21.641 -6.898 7.504 1 32.41 246 GLY A N 1
ATOM 1862 C CA . GLY A 1 246 ? 22.781 -7.004 8.398 1 32.41 246 GLY A CA 1
ATOM 1863 C C . GLY A 1 246 ? 23.547 -5.703 8.547 1 32.41 246 GLY A C 1
ATOM 1864 O O . GLY A 1 246 ? 23.781 -4.996 7.566 1 32.41 246 GLY A O 1
ATOM 1865 N N . GLU A 1 247 ? 23.516 -4.887 9.688 1 35.5 247 GLU A N 1
ATOM 1866 C CA . GLU A 1 247 ? 24.562 -4.098 10.312 1 35.5 247 GLU A CA 1
ATOM 1867 C C . GLU A 1 247 ? 25.922 -4.363 9.664 1 35.5 247 GLU A C 1
ATOM 1869 O O . GLU A 1 247 ? 26.844 -3.564 9.805 1 35.5 247 GLU A O 1
ATOM 1874 N N . GLY A 1 248 ? 26.062 -5.656 9.297 1 32.06 248 GLY A N 1
ATOM 1875 C CA . GLY A 1 248 ? 27.422 -5.91 8.867 1 32.06 248 GLY A CA 1
ATOM 1876 C C . GLY A 1 248 ? 27.859 -5.02 7.723 1 32.06 248 GLY A C 1
ATOM 1877 O O . GLY A 1 248 ? 29.062 -4.906 7.441 1 32.06 248 GLY A O 1
ATOM 1878 N N . LEU A 1 249 ? 26.922 -4.805 6.668 1 28.95 249 LEU A N 1
ATOM 1879 C CA . LEU A 1 249 ? 27.484 -3.9 5.672 1 28.95 249 LEU A CA 1
ATOM 1880 C C . LEU A 1 249 ? 27.188 -2.447 6.027 1 28.95 249 LEU A C 1
ATOM 1882 O O . LEU A 1 249 ? 27.359 -1.555 5.195 1 28.95 249 LEU A O 1
ATOM 1886 N N . ARG A 1 250 ? 26.469 -2.121 7.039 1 33.62 250 ARG A N 1
ATOM 1887 C CA . ARG A 1 250 ? 26.312 -0.742 7.484 1 33.62 250 ARG A CA 1
ATOM 1888 C C . ARG A 1 250 ? 27.656 -0.045 7.617 1 33.62 250 ARG A C 1
ATOM 1890 O O . ARG A 1 250 ? 28.156 0.137 8.727 1 33.62 250 ARG A O 1
ATOM 1897 N N . GLY A 1 251 ? 28.547 -0.382 7.156 1 33.53 251 GLY A N 1
ATOM 1898 C CA . GLY A 1 251 ? 29.594 0.624 7.309 1 33.53 251 GLY A CA 1
ATOM 1899 C C . GLY A 1 251 ? 29.109 2.029 6.992 1 33.53 251 GLY A C 1
ATOM 1900 O O . GLY A 1 251 ? 29.859 2.996 7.164 1 33.53 251 GLY A O 1
ATOM 1901 N N . THR A 1 252 ? 28.062 2.248 6.012 1 35.09 252 THR A N 1
ATOM 1902 C CA . THR A 1 252 ? 27.969 3.633 5.562 1 35.09 252 THR A CA 1
ATOM 1903 C C . THR A 1 252 ? 26.922 4.395 6.363 1 35.09 252 THR A C 1
ATOM 1905 O O . THR A 1 252 ? 25.812 3.883 6.594 1 35.09 252 THR A O 1
ATOM 1908 N N . THR A 1 253 ? 27.031 5.414 7.195 1 38.88 253 THR A N 1
ATOM 1909 C CA . THR A 1 253 ? 26.391 6.367 8.102 1 38.88 253 THR A CA 1
ATOM 1910 C C . THR A 1 253 ? 25.141 6.961 7.457 1 38.88 253 THR A C 1
ATOM 1912 O O . THR A 1 253 ? 25.156 7.332 6.281 1 38.88 253 THR A O 1
ATOM 1915 N N . SER A 1 254 ? 23.938 6.797 7.836 1 44.09 254 SER A N 1
ATOM 1916 C CA . SER A 1 254 ? 22.672 7.383 7.438 1 44.09 254 SER A CA 1
ATOM 1917 C C . SER A 1 254 ? 22.812 8.867 7.133 1 44.09 254 SER A C 1
ATOM 1919 O O . SER A 1 254 ? 23.734 9.523 7.621 1 44.09 254 SER A O 1
ATOM 1921 N N . THR A 1 255 ? 22.016 9.328 6.25 1 46.5 255 THR A N 1
ATOM 1922 C CA . THR A 1 255 ? 22.109 10.742 5.898 1 46.5 255 THR A CA 1
ATOM 1923 C C . THR A 1 255 ? 21.859 11.617 7.121 1 46.5 255 THR A C 1
ATOM 1925 O O . THR A 1 255 ? 22.516 12.648 7.301 1 46.5 255 THR A O 1
ATOM 1928 N N . THR A 1 256 ? 21.031 11.195 7.895 1 50.91 256 THR A N 1
ATOM 1929 C CA . THR A 1 256 ? 20.797 11.914 9.141 1 50.91 256 THR A CA 1
ATOM 1930 C C . THR A 1 256 ? 22 11.812 10.07 1 50.91 256 THR A C 1
ATOM 1932 O O . THR A 1 256 ? 22.375 12.797 10.711 1 50.91 256 THR A O 1
ATOM 1935 N N . GLU A 1 257 ? 22.375 10.656 10.031 1 56.34 257 GLU A N 1
ATOM 1936 C CA . GLU A 1 257 ? 23.594 10.508 10.828 1 56.34 257 GLU A CA 1
ATOM 1937 C C . GLU A 1 257 ? 24.75 11.289 10.211 1 56.34 257 GLU A C 1
ATOM 1939 O O . GLU A 1 257 ? 25.547 11.906 10.93 1 56.34 257 GLU A O 1
ATOM 1944 N N . ARG A 1 258 ? 24.734 11.234 8.953 1 60.22 258 ARG A N 1
ATOM 1945 C CA . ARG A 1 258 ? 25.734 12.039 8.258 1 60.22 258 ARG A CA 1
ATOM 1946 C C . ARG A 1 258 ? 25.484 13.531 8.484 1 60.22 258 ARG A C 1
ATOM 1948 O O . ARG A 1 258 ? 26.422 14.305 8.664 1 60.22 258 ARG A O 1
ATOM 1955 N N . LEU A 1 259 ? 24.266 13.805 8.523 1 62.06 259 LEU A N 1
ATOM 1956 C CA . LEU A 1 259 ? 23.922 15.195 8.805 1 62.06 259 LEU A CA 1
ATOM 1957 C C . LEU A 1 259 ? 24.281 15.57 10.234 1 62.06 259 LEU A C 1
ATOM 1959 O O . LEU A 1 259 ? 24.891 16.609 10.469 1 62.06 259 LEU A O 1
ATOM 1963 N N . ARG A 1 260 ? 23.891 14.75 11.07 1 63.5 260 ARG A N 1
ATOM 1964 C CA . ARG A 1 260 ? 24.281 14.992 12.461 1 63.5 260 ARG A CA 1
ATOM 1965 C C . ARG A 1 260 ? 25.797 15.047 12.594 1 63.5 260 ARG A C 1
ATOM 1967 O O . ARG A 1 260 ? 26.328 15.906 13.297 1 63.5 260 ARG A O 1
ATOM 1974 N N . ALA A 1 261 ? 26.344 14.125 11.891 1 66.81 261 ALA A N 1
ATOM 1975 C CA . ALA A 1 261 ? 27.797 14.133 11.883 1 66.81 261 ALA A CA 1
ATOM 1976 C C . ALA A 1 261 ? 28.344 15.398 11.234 1 66.81 261 ALA A C 1
ATOM 1978 O O . ALA A 1 261 ? 29.297 16 11.734 1 66.81 261 ALA A O 1
ATOM 1979 N N . CYS A 1 262 ? 27.641 15.742 10.234 1 72.88 262 CYS A N 1
ATOM 1980 C CA . CYS A 1 262 ? 28.031 16.953 9.523 1 72.88 262 CYS A CA 1
ATOM 1981 C C . CYS A 1 262 ? 27.766 18.188 10.367 1 72.88 262 CYS A C 1
ATOM 1983 O O . CYS A 1 262 ? 28.609 19.094 10.43 1 72.88 262 CYS A O 1
ATOM 1985 N N . GLU A 1 263 ? 26.688 18.094 10.961 1 73.06 263 GLU A N 1
ATOM 1986 C CA . GLU A 1 263 ? 26.359 19.203 11.852 1 73.06 263 GLU A CA 1
ATOM 1987 C C . GLU A 1 263 ? 27.344 19.266 13.023 1 73.06 263 GLU A C 1
ATOM 1989 O O . GLU A 1 263 ? 27.75 20.359 13.422 1 73.06 263 GLU A O 1
ATOM 1994 N N . THR A 1 264 ? 27.562 18.188 13.492 1 76.69 264 THR A N 1
ATOM 1995 C CA . THR A 1 264 ? 28.562 18.125 14.555 1 76.69 264 THR A CA 1
ATOM 1996 C C . THR A 1 264 ? 29.922 18.609 14.047 1 76.69 264 THR A C 1
ATOM 1998 O O . THR A 1 264 ? 30.609 19.375 14.727 1 76.69 264 THR A O 1
ATOM 2001 N N . GLU A 1 265 ? 30.172 18.156 12.883 1 77.44 265 GLU A N 1
ATOM 2002 C CA . GLU A 1 265 ? 31.422 18.625 12.273 1 77.44 265 GLU A CA 1
ATOM 2003 C C . GLU A 1 265 ? 31.391 20.125 12.031 1 77.44 265 GLU A C 1
ATOM 2005 O O . GLU A 1 265 ? 32.375 20.828 12.289 1 77.44 265 GLU A O 1
ATOM 2010 N N . CYS A 1 266 ? 30.312 20.531 11.625 1 77.31 266 CYS A N 1
ATOM 2011 C CA . CYS A 1 266 ? 30.156 21.969 11.406 1 77.31 266 CYS A CA 1
ATOM 2012 C C . CYS A 1 266 ? 30.328 22.734 12.703 1 77.31 266 CYS A C 1
ATOM 2014 O O . CYS A 1 266 ? 31 23.781 12.734 1 77.31 266 CYS A O 1
ATOM 2016 N N . ARG A 1 267 ? 29.734 22.266 13.68 1 77.19 267 ARG A N 1
ATOM 2017 C CA . ARG A 1 267 ? 29.859 22.891 14.984 1 77.19 267 ARG A CA 1
ATOM 2018 C C . ARG A 1 267 ? 31.312 22.891 15.445 1 77.19 267 ARG A C 1
ATOM 2020 O O . ARG A 1 267 ? 31.797 23.891 15.977 1 77.19 267 ARG A O 1
ATOM 2027 N N . GLN A 1 268 ? 31.906 21.781 15.234 1 79.62 268 GLN A N 1
ATOM 2028 C CA . GLN A 1 268 ? 33.312 21.672 15.617 1 79.62 268 GLN A CA 1
ATOM 2029 C C . GLN A 1 268 ? 34.188 22.609 14.789 1 79.62 268 GLN A C 1
ATOM 2031 O O . GLN A 1 268 ? 35.062 23.281 15.328 1 79.62 268 GLN A O 1
ATOM 2036 N N . LEU A 1 269 ? 33.844 22.703 13.617 1 77.94 269 LEU A N 1
ATOM 2037 C CA . LEU A 1 269 ? 34.594 23.578 12.711 1 77.94 269 LEU A CA 1
ATOM 2038 C C . LEU A 1 269 ? 34.344 25.047 13.023 1 77.94 269 LEU A C 1
ATOM 2040 O O . LEU A 1 269 ? 35.25 25.859 12.953 1 77.94 269 LEU A O 1
ATOM 2044 N N . ARG A 1 270 ? 33.188 25.297 13.367 1 79.06 270 ARG A N 1
ATOM 2045 C CA . ARG A 1 270 ? 32.844 26.656 13.789 1 79.06 270 ARG A CA 1
ATOM 2046 C C . ARG A 1 270 ? 33.625 27.031 15.055 1 79.06 270 ARG A C 1
ATOM 2048 O O . ARG A 1 270 ? 34.156 28.141 15.148 1 79.06 270 ARG A O 1
ATOM 2055 N N . ALA A 1 271 ? 33.594 26.141 15.922 1 81.38 271 ALA A N 1
ATOM 2056 C CA . ALA A 1 271 ? 34.344 26.359 17.156 1 81.38 271 ALA A CA 1
ATOM 2057 C C . ALA A 1 271 ? 35.812 26.547 16.875 1 81.38 271 ALA A C 1
ATOM 2059 O O . ALA A 1 271 ? 36.469 27.422 17.453 1 81.38 271 ALA A O 1
ATOM 2060 N N . ARG A 1 272 ? 36.281 25.734 16.078 1 81.06 272 ARG A N 1
ATOM 2061 C CA . ARG A 1 272 ? 37.688 25.828 15.68 1 81.06 272 ARG A CA 1
ATOM 2062 C C . ARG A 1 272 ? 37.969 27.156 14.977 1 81.06 272 ARG A C 1
ATOM 2064 O O . ARG A 1 272 ? 38.938 27.828 15.273 1 81.06 272 ARG A O 1
ATOM 2071 N N . ALA A 1 273 ? 37.094 27.5 14.164 1 79.31 273 ALA A N 1
ATOM 2072 C CA . ALA A 1 273 ? 37.25 28.766 13.453 1 79.31 273 ALA A CA 1
ATOM 2073 C C . ALA A 1 273 ? 37.188 29.953 14.414 1 79.31 273 ALA A C 1
ATOM 2075 O O . ALA A 1 273 ? 38 30.875 14.305 1 79.31 273 ALA A O 1
ATOM 2076 N N . ASN A 1 274 ? 36.312 29.859 15.234 1 81.31 274 ASN A N 1
ATOM 2077 C CA . ASN A 1 274 ? 36.188 30.906 16.234 1 81.31 274 ASN A CA 1
ATOM 2078 C C . ASN A 1 274 ? 37.469 31 17.109 1 81.31 274 ASN A C 1
ATOM 2080 O O . ASN A 1 274 ? 37.938 32.094 17.406 1 81.31 274 ASN A O 1
ATOM 2084 N N . ALA A 1 275 ? 37.969 29.859 17.469 1 84.56 275 ALA A N 1
ATOM 2085 C CA . ALA A 1 275 ? 39.188 29.828 18.25 1 84.56 275 ALA A CA 1
ATOM 2086 C C . ALA A 1 275 ? 40.375 30.391 17.453 1 84.56 275 ALA A C 1
ATOM 2088 O O . ALA A 1 275 ? 41.188 31.141 18 1 84.56 275 ALA A O 1
ATOM 2089 N N . LEU A 1 276 ? 40.344 30.109 16.281 1 79.94 276 LEU A N 1
ATOM 2090 C CA . LEU A 1 276 ? 41.406 30.609 15.422 1 79.94 276 LEU A CA 1
ATOM 2091 C C . LEU A 1 276 ? 41.25 32.094 15.195 1 79.94 276 LEU A C 1
ATOM 2093 O O . LEU A 1 276 ? 42.25 32.844 15.164 1 79.94 276 LEU A O 1
ATOM 2097 N N . GLU A 1 277 ? 40.125 32.469 15.086 1 82.38 277 GLU A N 1
ATOM 2098 C CA . GLU A 1 277 ? 39.875 33.906 14.961 1 82.38 277 GLU A CA 1
ATOM 2099 C C . GLU A 1 277 ? 40.312 34.656 16.203 1 82.38 277 GLU A C 1
ATOM 2101 O O . GLU A 1 277 ? 40.906 35.719 16.109 1 82.38 277 GLU A O 1
ATOM 2106 N N . ALA A 1 278 ? 40.062 34.125 17.234 1 84.25 278 ALA A N 1
ATOM 2107 C CA . ALA A 1 278 ? 40.531 34.719 18.484 1 84.25 278 ALA A CA 1
ATOM 2108 C C . ALA A 1 278 ? 42.062 34.75 18.562 1 84.25 278 ALA A C 1
ATOM 2110 O O . ALA A 1 278 ? 42.656 35.719 19.016 1 84.25 278 ALA A O 1
ATOM 2111 N N . ARG A 1 279 ? 42.656 33.75 18.109 1 82.5 279 ARG A N 1
ATOM 2112 C CA . ARG A 1 279 ? 44.125 33.688 18.078 1 82.5 279 ARG A CA 1
ATOM 2113 C C . ARG A 1 279 ? 44.656 34.75 17.125 1 82.5 279 ARG A C 1
ATOM 2115 O O . ARG A 1 279 ? 45.656 35.406 17.422 1 82.5 279 ARG A O 1
ATOM 2122 N N . VAL A 1 280 ? 44 34.844 16.109 1 81.44 280 VAL A N 1
ATOM 2123 C CA . VAL A 1 280 ? 44.406 35.844 15.133 1 81.44 280 VAL A CA 1
ATOM 2124 C C . VAL A 1 280 ? 44.25 37.25 15.734 1 81.44 280 VAL A C 1
ATOM 2126 O O . VAL A 1 280 ? 45.156 38.062 15.633 1 81.44 280 VAL A O 1
ATOM 2129 N N . ALA A 1 281 ? 43.219 37.438 16.359 1 81.81 281 ALA A N 1
ATOM 2130 C CA . ALA A 1 281 ? 43 38.75 17 1 81.81 281 ALA A CA 1
ATOM 2131 C C . ALA A 1 281 ? 44.031 39 18.078 1 81.81 281 ALA A C 1
ATOM 2133 O O . ALA A 1 281 ? 44.531 40.125 18.203 1 81.81 281 ALA A O 1
ATOM 2134 N N . ALA A 1 282 ? 44.406 38.031 18.703 1 85.25 282 ALA A N 1
ATOM 2135 C CA . ALA A 1 282 ? 45.406 38.125 19.75 1 85.25 282 ALA A CA 1
ATOM 2136 C C . ALA A 1 282 ? 46.781 38.469 19.141 1 85.25 282 ALA A C 1
ATOM 2138 O O . ALA A 1 282 ? 47.5 39.312 19.672 1 85.25 282 ALA A O 1
ATOM 2139 N N . TYR A 1 283 ? 47.031 37.906 18.109 1 79.88 283 TYR A N 1
ATOM 2140 C CA . TYR A 1 283 ? 48.312 38.188 17.438 1 79.88 283 TYR A CA 1
ATOM 2141 C C . TYR A 1 283 ? 48.312 39.594 16.844 1 79.88 283 TYR A C 1
ATOM 2143 O O . TYR A 1 283 ? 49.344 40.281 16.891 1 79.88 283 TYR A O 1
ATOM 2151 N N . GLU A 1 284 ? 47.281 39.906 16.422 1 80.31 284 GLU A N 1
ATOM 2152 C CA . GLU A 1 284 ? 47.156 41.281 15.883 1 80.31 284 GLU A CA 1
ATOM 2153 C C . GLU A 1 284 ? 47.344 42.312 16.984 1 80.31 284 GLU A C 1
ATOM 2155 O O . GLU A 1 284 ? 48.031 43.312 16.781 1 80.31 284 GLU A O 1
ATOM 2160 N N . GLU A 1 285 ? 46.875 42.125 18.016 1 81.12 285 GLU A N 1
ATOM 2161 C CA . GLU A 1 285 ? 47.031 43 19.156 1 81.12 285 GLU A CA 1
ATOM 2162 C C . GLU A 1 285 ? 48.469 43.031 19.641 1 81.12 285 GLU A C 1
ATOM 2164 O O . GLU A 1 285 ? 49.031 44.094 19.953 1 81.12 285 GLU A O 1
ATOM 2169 N N . GLN A 1 286 ? 49.031 41.969 19.688 1 79.94 286 GLN A N 1
ATOM 2170 C CA . GLN A 1 286 ? 50.438 41.844 20.109 1 79.94 286 GLN A CA 1
ATOM 2171 C C . GLN A 1 286 ? 51.375 42.562 19.125 1 79.94 286 GLN A C 1
ATOM 2173 O O . GLN A 1 286 ? 52.281 43.312 19.547 1 79.94 286 GLN A O 1
ATOM 2178 N N . LEU A 1 287 ? 51.062 42.375 18.047 1 76.75 287 LEU A N 1
ATOM 2179 C CA . LEU A 1 287 ? 51.875 43.031 17.031 1 76.75 287 LEU A CA 1
ATOM 2180 C C . LEU A 1 287 ? 51.656 44.562 17.078 1 76.75 287 LEU A C 1
ATOM 2182 O O . LEU A 1 287 ? 52.625 45.312 16.969 1 76.75 287 LEU A O 1
ATOM 2186 N N . HIS A 1 288 ? 50.469 44.906 17.25 1 78.62 288 HIS A N 1
ATOM 2187 C CA . HIS A 1 288 ? 50.156 46.312 17.359 1 78.62 288 HIS A CA 1
ATOM 2188 C C . HIS A 1 288 ? 50.844 46.938 18.594 1 78.62 288 HIS A C 1
ATOM 2190 O O . HIS A 1 288 ? 51.406 48 18.516 1 78.62 288 HIS A O 1
ATOM 2196 N N . ALA A 1 289 ? 50.875 46.25 19.578 1 77.81 289 ALA A N 1
ATOM 2197 C CA . ALA A 1 289 ? 51.531 46.688 20.797 1 77.81 289 ALA A CA 1
ATOM 2198 C C . ALA A 1 289 ? 53.031 46.75 20.609 1 77.81 289 ALA A C 1
ATOM 2200 O O . ALA A 1 289 ? 53.688 47.688 21.078 1 77.81 289 ALA A O 1
ATOM 2201 N N . MET A 1 290 ? 53.562 45.875 19.984 1 73.12 290 MET A N 1
ATOM 2202 C CA . MET A 1 290 ? 55 45.844 19.75 1 73.12 290 MET A CA 1
ATOM 2203 C C . MET A 1 290 ? 55.406 46.969 18.812 1 73.12 290 MET A C 1
ATOM 2205 O O . MET A 1 290 ? 56.438 47.625 19.047 1 73.12 290 MET A O 1
ATOM 2209 N N . LEU A 1 291 ? 54.594 47.219 17.938 1 71.62 291 LEU A N 1
ATOM 2210 C CA . LEU A 1 291 ? 54.906 48.25 16.953 1 71.62 291 LEU A CA 1
ATOM 2211 C C . LEU A 1 29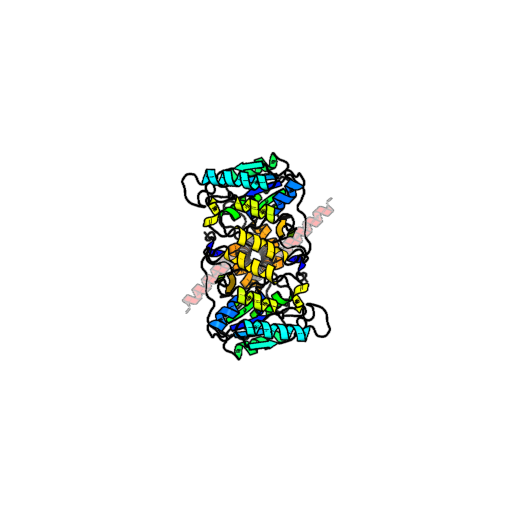1 ? 54.75 49.656 17.562 1 71.62 291 LEU A C 1
ATOM 2213 O O . LEU A 1 291 ? 55.438 50.594 17.141 1 71.62 291 LEU A O 1
ATOM 2217 N N . HIS A 1 292 ? 54 49.781 18.562 1 69 292 HIS A N 1
ATOM 2218 C CA . HIS A 1 292 ? 53.781 51.094 19.156 1 69 292 HIS A CA 1
ATOM 2219 C C . HIS A 1 292 ? 54.438 51.219 20.516 1 69 292 HIS A C 1
ATOM 2221 O O . HIS A 1 292 ? 54.219 52.188 21.25 1 69 292 HIS A O 1
ATOM 2227 N N . SER A 1 293 ? 55.094 50.188 20.703 1 68.56 293 SER A N 1
ATOM 2228 C CA . SER A 1 293 ? 55.906 50.281 21.922 1 68.56 293 SER A CA 1
ATOM 2229 C C . SER A 1 293 ? 57.062 51.25 21.75 1 68.56 293 SER A C 1
ATOM 2231 O O . SER A 1 293 ? 57.531 51.469 20.625 1 68.56 293 SER A O 1
ATOM 2233 N N . ARG A 1 294 ? 57.406 51.906 22.781 1 64.44 294 ARG A N 1
ATOM 2234 C CA . ARG A 1 294 ? 58.469 52.906 22.797 1 64.44 294 ARG A CA 1
ATOM 2235 C C . ARG A 1 294 ? 59.75 52.312 22.25 1 64.44 294 ARG A C 1
ATOM 2237 O O . ARG A 1 294 ? 60.531 53 21.562 1 64.44 294 ARG A O 1
ATOM 2244 N N . SER A 1 295 ? 60 51.188 22.547 1 61 295 SER A N 1
ATOM 2245 C CA . SER A 1 295 ? 61.25 50.562 22.141 1 61 295 SER A CA 1
ATOM 2246 C C . SER A 1 295 ? 61.281 50.344 20.625 1 61 295 SER A C 1
ATOM 2248 O O . SER A 1 295 ? 62.312 50.562 20 1 61 295 SER A O 1
ATOM 2250 N N . TRP A 1 296 ? 60.188 50.062 20.125 1 63.28 296 TRP A N 1
ATOM 2251 C CA . TRP A 1 296 ? 60.125 49.812 18.688 1 63.28 296 TRP A CA 1
ATOM 2252 C C . TRP A 1 296 ? 60.156 51.156 17.922 1 63.28 296 TRP A C 1
ATOM 2254 O O . TRP A 1 296 ? 60.781 51.281 16.875 1 63.28 296 TRP A O 1
ATOM 2264 N N . ARG A 1 297 ? 59.5 52.156 18.516 1 59.88 297 ARG A N 1
ATOM 2265 C CA . ARG A 1 297 ? 59.531 53.5 17.922 1 59.88 297 ARG A CA 1
ATOM 2266 C C . ARG A 1 297 ? 60.938 54.094 17.969 1 59.88 297 ARG A C 1
ATOM 2268 O O . ARG A 1 297 ? 61.344 54.812 17.047 1 59.88 297 ARG A O 1
ATOM 2275 N N . MET A 1 298 ? 61.594 53.75 19.016 1 59.88 298 MET A N 1
ATOM 2276 C CA . MET A 1 298 ? 62.969 54.281 19.141 1 59.88 298 MET A CA 1
ATOM 2277 C C . MET A 1 298 ? 63.906 53.594 18.172 1 59.88 298 MET A C 1
ATOM 2279 O O . MET A 1 298 ? 64.812 54.25 17.656 1 59.88 298 MET A O 1
ATOM 2283 N N . THR A 1 299 ? 63.562 52.375 17.891 1 61.56 299 THR A N 1
ATOM 2284 C CA . THR A 1 299 ? 64.5 51.719 16.984 1 61.56 299 THR A CA 1
ATOM 2285 C C . THR A 1 299 ? 64 51.844 15.539 1 61.56 299 THR A C 1
ATOM 2287 O O . THR A 1 299 ? 64.688 51.375 14.625 1 61.56 299 THR A O 1
ATOM 2290 N N . GLY A 1 300 ? 62.875 52.406 15.43 1 60.59 300 GLY A N 1
ATOM 2291 C CA . GLY A 1 300 ? 62.375 52.625 14.086 1 60.59 300 GLY A CA 1
ATOM 2292 C C . GLY A 1 300 ? 63.281 53.469 13.219 1 60.59 300 GLY A C 1
ATOM 2293 O O . GLY A 1 300 ? 63.469 53.188 12.039 1 60.59 300 GLY A O 1
ATOM 2294 N N . ALA A 1 301 ? 63.781 54.531 13.844 1 58.06 301 ALA A N 1
ATOM 2295 C CA . ALA A 1 301 ? 64.75 55.344 13.125 1 58.06 301 ALA A CA 1
ATOM 2296 C C . ALA A 1 301 ? 66 54.531 12.773 1 58.06 301 ALA A C 1
ATOM 2298 O O . ALA A 1 301 ? 66.562 54.656 11.68 1 58.06 301 ALA A O 1
ATOM 2299 N N . LEU A 1 302 ? 66.375 53.656 13.633 1 59.09 302 LEU A N 1
ATOM 2300 C CA . LEU A 1 302 ? 67.562 52.875 13.383 1 59.09 302 LEU A CA 1
ATOM 2301 C C . LEU A 1 302 ? 67.312 51.812 12.336 1 59.09 302 LEU A C 1
ATOM 2303 O O . LEU A 1 302 ? 68.188 51.531 11.5 1 59.09 302 LEU A O 1
ATOM 2307 N N . ARG A 1 303 ? 66.125 51.312 12.312 1 63.12 303 ARG A N 1
ATOM 2308 C CA . ARG A 1 303 ? 65.75 50.312 11.305 1 63.12 303 ARG A CA 1
ATOM 2309 C C . ARG A 1 303 ? 65.625 50.969 9.93 1 63.12 303 ARG A C 1
ATOM 2311 O O . ARG A 1 303 ? 66 50.375 8.922 1 63.12 303 ARG A O 1
ATOM 2318 N N . ALA A 1 304 ? 65.125 52.156 9.906 1 59.75 304 ALA A N 1
ATOM 2319 C CA . ALA A 1 304 ? 65.062 52.906 8.656 1 59.75 304 ALA A CA 1
ATOM 2320 C C . ALA A 1 304 ? 66.5 53.188 8.156 1 59.75 304 ALA A C 1
ATOM 2322 O O . ALA A 1 304 ? 66.75 53.094 6.965 1 59.75 304 ALA A O 1
ATOM 2323 N N . ILE A 1 305 ? 67.375 53.438 9.023 1 57.66 305 ILE A N 1
ATOM 2324 C CA . ILE A 1 305 ? 68.75 53.719 8.672 1 57.66 305 ILE A CA 1
ATOM 2325 C C . ILE A 1 305 ? 69.438 52.438 8.25 1 57.66 305 ILE A C 1
ATOM 2327 O O . ILE A 1 305 ? 70.188 52.406 7.25 1 57.66 305 ILE A O 1
ATOM 2331 N N . SER A 1 306 ? 69.125 51.406 8.961 1 60.94 306 SER A N 1
ATOM 2332 C CA . SER A 1 306 ? 69.75 50.156 8.602 1 60.94 306 SER A CA 1
ATOM 2333 C C . SER A 1 306 ? 69.25 49.625 7.285 1 60.94 306 SER A C 1
ATOM 2335 O O . SER A 1 306 ? 70 49.062 6.477 1 60.94 306 SER A O 1
ATOM 2337 N N . GLY A 1 307 ? 67.938 49.781 7.109 1 61.16 307 GLY A N 1
ATOM 2338 C CA . GLY A 1 307 ? 67.375 49.469 5.801 1 61.16 307 GLY A CA 1
ATOM 2339 C C . GLY A 1 307 ? 68 50.344 4.691 1 61.16 307 GLY A C 1
ATOM 2340 O O . GLY A 1 307 ? 68.25 49.844 3.594 1 61.16 307 GLY A O 1
ATOM 2341 N N . LEU A 1 308 ? 68.125 51.625 4.957 1 59.69 308 LEU A N 1
ATOM 2342 C CA . LEU A 1 308 ? 68.812 52.531 4.016 1 59.69 308 LEU A CA 1
ATOM 2343 C C . LEU A 1 308 ? 70.25 52.125 3.807 1 59.69 308 LEU A C 1
ATOM 2345 O O . LEU A 1 308 ? 70.75 52.125 2.678 1 59.69 308 LEU A O 1
ATOM 2349 N N . LEU A 1 309 ? 70.875 51.656 4.801 1 59.16 309 LEU A N 1
ATOM 2350 C CA . LEU A 1 309 ? 72.312 51.281 4.68 1 59.16 309 LEU A CA 1
ATOM 2351 C C . LEU A 1 309 ? 72.438 49.938 3.924 1 59.16 309 LEU A C 1
ATOM 2353 O O . LEU A 1 309 ? 73.312 49.781 3.117 1 59.16 309 LEU A O 1
ATOM 2357 N N . ARG A 1 310 ? 71.5 49.156 4.102 1 66.12 310 ARG A N 1
ATOM 2358 C CA . ARG A 1 310 ? 71.5 47.906 3.348 1 66.12 310 ARG A CA 1
ATOM 2359 C C . ARG A 1 310 ? 71.188 48.156 1.876 1 66.12 310 ARG A C 1
ATOM 2361 O O . ARG A 1 310 ? 71.75 47.531 0.995 1 66.12 310 ARG A O 1
ATOM 2368 N N . ARG A 1 311 ? 70.312 49.062 1.646 1 63.22 311 ARG A N 1
ATOM 2369 C CA . ARG A 1 311 ? 70 49.438 0.269 1 63.22 311 ARG A CA 1
ATOM 2370 C C . ARG A 1 311 ? 71.188 50.156 -0.351 1 63.22 311 ARG A C 1
ATOM 2372 O O . ARG A 1 311 ? 71.562 49.906 -1.517 1 63.22 311 ARG A O 1
ATOM 2379 N N . LEU A 1 312 ? 71.938 50.938 0.408 1 60.16 312 LEU A N 1
ATOM 2380 C CA . LEU A 1 312 ? 73.125 51.625 -0.078 1 60.16 312 LEU A CA 1
ATOM 2381 C C . LEU A 1 312 ? 74.25 50.625 -0.286 1 60.16 312 LEU A C 1
ATOM 2383 O O . LEU A 1 312 ? 75 50.75 -1.244 1 60.16 312 LEU A O 1
ATOM 2387 N N . ARG A 1 313 ? 74.375 49.625 0.495 1 62.56 313 ARG A N 1
ATOM 2388 C CA . ARG A 1 313 ? 75.375 48.625 0.332 1 62.56 313 ARG A CA 1
ATOM 2389 C C . ARG A 1 313 ? 75.062 47.719 -0.866 1 62.56 313 ARG A C 1
ATOM 2391 O O . ARG A 1 313 ? 76 47.281 -1.573 1 62.56 313 ARG A O 1
ATOM 2398 N N . ARG A 1 314 ? 73.875 47.531 -1.062 1 65.88 314 ARG A N 1
ATOM 2399 C CA . ARG A 1 314 ? 73.5 46.781 -2.256 1 65.88 314 ARG A CA 1
ATOM 2400 C C . ARG A 1 314 ? 73.75 47.594 -3.52 1 65.88 314 ARG A C 1
ATOM 2402 O O . ARG A 1 314 ? 74.125 47.031 -4.555 1 65.88 314 ARG A O 1
ATOM 2409 N N . GLN A 1 315 ? 73.562 48.844 -3.439 1 60.16 315 GLN A N 1
ATOM 2410 C CA . GLN A 1 315 ? 73.875 49.719 -4.578 1 60.16 315 GLN A CA 1
ATOM 2411 C C . GLN A 1 315 ? 75.375 49.844 -4.801 1 60.16 315 GLN A C 1
ATOM 2413 O O . GLN A 1 315 ? 75.812 49.938 -5.941 1 60.16 315 GLN A O 1
ATOM 2418 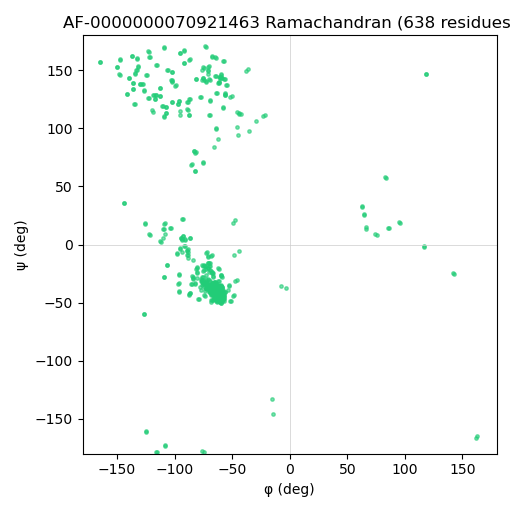N N . ARG A 1 316 ? 76.188 49.875 -3.783 1 57.53 316 ARG A N 1
ATOM 2419 C CA . ARG A 1 316 ? 77.625 49.938 -3.955 1 57.53 316 ARG A CA 1
ATOM 2420 C C . ARG A 1 316 ? 78.188 48.656 -4.516 1 57.53 316 ARG A C 1
ATOM 2422 O O . ARG A 1 316 ? 79.125 48.656 -5.293 1 57.53 316 ARG A O 1
ATOM 2429 N N . LYS A 1 317 ? 77.625 47.531 -4.141 1 60.34 317 LYS A N 1
ATOM 2430 C CA . LYS A 1 317 ? 78.125 46.281 -4.719 1 60.34 317 LYS A CA 1
ATOM 2431 C C . LYS A 1 317 ? 77.75 46.156 -6.199 1 60.34 317 LYS A C 1
ATOM 2433 O O . LYS A 1 317 ? 78.5 45.562 -6.984 1 60.34 317 LYS A O 1
ATOM 2438 N N . ALA A 1 318 ? 76.75 46.812 -6.582 1 60.75 318 ALA A N 1
ATOM 2439 C CA . ALA A 1 318 ? 76.375 46.75 -7.992 1 60.75 318 ALA A CA 1
ATOM 2440 C C . ALA A 1 318 ? 77.312 47.625 -8.836 1 60.75 318 ALA A C 1
ATOM 2442 O O . ALA A 1 318 ? 77.5 47.344 -10.016 1 60.75 318 ALA A O 1
ATOM 2443 N N . THR A 1 319 ? 77.812 48.719 -8.25 1 61.19 319 THR A N 1
ATOM 2444 C CA . THR A 1 319 ? 78.688 49.562 -9.055 1 61.19 319 THR A CA 1
ATOM 2445 C C . THR A 1 319 ? 80.125 49 -9.094 1 61.19 319 THR A C 1
ATOM 2447 O O . THR A 1 319 ? 80.938 49.438 -9.922 1 61.19 319 THR A O 1
ATOM 2450 N N . SER A 1 320 ? 80.5 48.156 -8.133 1 58.69 320 SER A N 1
ATOM 2451 C CA . SER A 1 320 ? 81.875 47.656 -8.172 1 58.69 320 SER A CA 1
ATOM 2452 C C . SER A 1 320 ? 81.938 46.406 -9.023 1 58.69 320 SER A C 1
ATOM 2454 O O . SER A 1 320 ? 83.062 45.875 -9.266 1 58.69 320 SER A O 1
ATOM 2456 N N . GLU A 1 321 ? 80.875 45.781 -9.43 1 48.25 321 GLU A N 1
ATOM 2457 C CA . GLU A 1 321 ? 81.062 44.75 -10.453 1 48.25 321 GLU A CA 1
ATOM 2458 C C . GLU A 1 321 ? 80.812 45.344 -11.844 1 48.25 321 GLU A C 1
ATOM 2460 O O . GLU A 1 321 ? 79.938 46.156 -12.055 1 48.25 321 GLU A O 1
ATOM 2465 N N . MET B 1 1 ? 11.273 23.766 -10.148 1 30.11 1 MET B N 1
ATOM 2466 C CA . MET B 1 1 ? 10.07 23.375 -9.43 1 30.11 1 MET B CA 1
ATOM 2467 C C . MET B 1 1 ? 9.859 21.859 -9.523 1 30.11 1 MET B C 1
ATOM 2469 O O . MET B 1 1 ? 9.836 21.297 -10.617 1 30.11 1 MET B O 1
ATOM 2473 N N . LYS B 1 2 ? 10.336 21.25 -8.641 1 41.47 2 LYS B N 1
ATOM 2474 C CA . LYS B 1 2 ? 10.234 19.812 -8.867 1 41.47 2 LYS B CA 1
ATOM 2475 C C . LYS B 1 2 ? 8.805 19.391 -9.188 1 41.47 2 LYS B C 1
ATOM 2477 O O . LYS B 1 2 ? 7.855 19.875 -8.562 1 41.47 2 LYS B O 1
ATOM 2482 N N . PRO B 1 3 ? 8.594 18.688 -10.273 1 45.66 3 PRO B N 1
ATOM 2483 C CA . PRO B 1 3 ? 7.258 18.438 -10.812 1 45.66 3 PRO B CA 1
ATOM 2484 C C . PRO B 1 3 ? 6.332 17.734 -9.828 1 45.66 3 PRO B C 1
ATOM 2486 O O . PRO B 1 3 ? 6.793 16.953 -9 1 45.66 3 PRO B O 1
ATOM 2489 N N . ILE B 1 4 ? 5.27 18.375 -9.461 1 55.25 4 ILE B N 1
ATOM 2490 C CA . ILE B 1 4 ? 4.148 17.766 -8.766 1 55.25 4 ILE B CA 1
ATOM 2491 C C . ILE B 1 4 ? 3.801 16.422 -9.414 1 55.25 4 ILE B C 1
ATOM 2493 O O . ILE B 1 4 ? 3.604 16.359 -10.633 1 55.25 4 ILE B O 1
ATOM 2497 N N . LEU B 1 5 ? 4.051 15.344 -8.648 1 68.06 5 LEU B N 1
ATOM 2498 C CA . LEU B 1 5 ? 3.73 14.031 -9.203 1 68.06 5 LEU B CA 1
ATOM 2499 C C . LEU B 1 5 ? 2.264 13.961 -9.617 1 68.06 5 LEU B C 1
ATOM 2501 O O . LEU B 1 5 ? 1.395 14.5 -8.922 1 68.06 5 LEU B O 1
ATOM 2505 N N . SER B 1 6 ? 2.152 13.516 -10.836 1 80.12 6 SER B N 1
ATOM 2506 C CA . SER B 1 6 ? 0.814 13.234 -11.344 1 80.12 6 SER B CA 1
ATOM 2507 C C . SER B 1 6 ? 0.426 11.781 -11.094 1 80.12 6 SER B C 1
ATOM 2509 O O . SER B 1 6 ? 1.237 10.992 -10.602 1 80.12 6 SER B O 1
ATOM 2511 N N . GLU B 1 7 ? -0.805 11.43 -11.258 1 86.06 7 GLU B N 1
ATOM 2512 C CA . GLU B 1 7 ? -1.354 10.109 -10.961 1 86.06 7 GLU B CA 1
ATOM 2513 C C . GLU B 1 7 ? -0.553 9.008 -11.648 1 86.06 7 GLU B C 1
ATOM 2515 O O . GLU B 1 7 ? -0.236 7.988 -11.039 1 86.06 7 GLU B O 1
ATOM 2520 N N . PRO B 1 8 ? -0.052 9.258 -12.836 1 83.81 8 PRO B N 1
ATOM 2521 C CA . PRO B 1 8 ? 0.708 8.203 -13.508 1 83.81 8 PRO B CA 1
ATOM 2522 C C . PRO B 1 8 ? 2.066 7.953 -12.859 1 83.81 8 PRO B C 1
ATOM 2524 O O . PRO B 1 8 ? 2.699 6.926 -13.117 1 83.81 8 PRO B O 1
ATOM 2527 N N . ASP B 1 9 ? 2.488 8.859 -12.062 1 82.31 9 ASP B N 1
ATOM 2528 C CA . ASP B 1 9 ? 3.738 8.656 -11.336 1 82.31 9 ASP B CA 1
ATOM 2529 C C . ASP B 1 9 ? 3.551 7.688 -10.172 1 82.31 9 ASP B C 1
ATOM 2531 O O . ASP B 1 9 ? 4.52 7.117 -9.672 1 82.31 9 ASP B O 1
ATOM 2535 N N . TYR B 1 10 ? 2.338 7.508 -9.805 1 83.94 10 TYR B N 1
ATOM 2536 C CA . TYR B 1 10 ? 2.047 6.645 -8.664 1 83.94 10 TYR B CA 1
ATOM 2537 C C . TYR B 1 10 ? 1.696 5.234 -9.133 1 83.94 10 TYR B C 1
ATOM 2539 O O . TYR B 1 10 ? 2.08 4.25 -8.492 1 83.94 10 TYR B O 1
ATOM 2547 N N . LEU B 1 11 ? 0.973 5.164 -10.164 1 90.12 11 LEU B N 1
ATOM 2548 C CA . LEU B 1 11 ? 0.572 3.861 -10.688 1 90.12 11 LEU B CA 1
ATOM 2549 C C . LEU B 1 11 ? 0.374 3.916 -12.195 1 90.12 11 LEU B C 1
ATOM 2551 O O . LEU B 1 11 ? 0.001 4.957 -12.742 1 90.12 11 LEU B O 1
ATOM 2555 N N . PRO B 1 12 ? 0.568 2.764 -12.82 1 94.25 12 PRO B N 1
ATOM 2556 C CA . PRO B 1 12 ? 0.302 2.686 -14.258 1 94.25 12 PRO B CA 1
ATOM 2557 C C . PRO B 1 12 ? -1.188 2.746 -14.586 1 94.25 12 PRO B C 1
ATOM 2559 O O . PRO B 1 12 ? -2.012 2.23 -13.828 1 94.25 12 PRO B O 1
ATOM 2562 N N . PHE B 1 13 ? -1.522 3.303 -15.758 1 95.5 13 PHE B N 1
ATOM 2563 C CA . PHE B 1 13 ? -2.922 3.418 -16.156 1 95.5 13 PHE B CA 1
ATOM 2564 C C . PHE B 1 13 ? -3.229 2.516 -17.344 1 95.5 13 PHE B C 1
ATOM 2566 O O . PHE B 1 13 ? -4.316 2.586 -17.906 1 95.5 13 PHE B O 1
ATOM 2573 N N . GLN B 1 14 ? -2.248 1.821 -17.719 1 96.75 14 GLN B N 1
ATOM 2574 C CA . GLN B 1 14 ? -2.379 0.75 -18.703 1 96.75 14 GLN B CA 1
ATOM 2575 C C . GLN B 1 14 ? -1.637 -0.504 -18.25 1 96.75 14 GLN B C 1
ATOM 2577 O O . GLN B 1 14 ? -0.621 -0.415 -17.547 1 96.75 14 GLN B O 1
ATOM 2582 N N . PRO B 1 15 ? -2.23 -1.656 -18.641 1 97.88 15 PRO B N 1
ATOM 2583 C CA . PRO B 1 15 ? -1.454 -2.863 -18.344 1 97.88 15 PRO B CA 1
ATOM 2584 C C . PRO B 1 15 ? -0.069 -2.846 -19 1 97.88 15 PRO B C 1
ATOM 2586 O O . PRO B 1 15 ? 0.108 -2.271 -20.062 1 97.88 15 PRO B O 1
ATOM 2589 N N . GLY B 1 16 ? 0.879 -3.395 -18.25 1 97.94 16 GLY B N 1
ATOM 2590 C CA . GLY B 1 16 ? 2.234 -3.514 -18.766 1 97.94 16 GLY B CA 1
ATOM 2591 C C . GLY B 1 16 ? 2.682 -4.953 -18.938 1 97.94 16 GLY B C 1
ATOM 2592 O O . GLY B 1 16 ? 1.891 -5.883 -18.75 1 97.94 16 GLY B O 1
ATOM 2593 N N . HIS B 1 17 ? 3.953 -5.047 -19.391 1 97.25 17 HIS B N 1
ATOM 2594 C CA . HIS B 1 17 ? 4.539 -6.355 -19.641 1 97.25 17 HIS B CA 1
ATOM 2595 C C . HIS B 1 17 ? 5.836 -6.543 -18.859 1 97.25 17 HIS B C 1
ATOM 2597 O O . HIS B 1 17 ? 6.562 -5.578 -18.625 1 97.25 17 HIS B O 1
ATOM 2603 N N . LEU B 1 18 ? 6 -7.742 -18.484 1 98.5 18 LEU B N 1
ATOM 2604 C CA . LEU B 1 18 ? 7.281 -8.117 -17.891 1 98.5 18 LEU B CA 1
ATOM 2605 C C . LEU B 1 18 ? 8.273 -8.539 -18.969 1 98.5 18 LEU B C 1
ATOM 2607 O O . LEU B 1 18 ? 7.887 -8.82 -20.109 1 98.5 18 LEU B O 1
ATOM 2611 N N . PRO B 1 19 ? 9.555 -8.477 -18.625 1 97.5 19 PRO B N 1
ATOM 2612 C CA . PRO B 1 19 ? 10.523 -8.891 -19.641 1 97.5 19 PRO B CA 1
ATOM 2613 C C . PRO B 1 19 ? 10.391 -10.367 -20.016 1 97.5 19 PRO B C 1
ATOM 2615 O O . PRO B 1 19 ? 9.836 -11.156 -19.25 1 97.5 19 PRO B O 1
ATOM 2618 N N . ASP B 1 20 ? 10.93 -10.695 -21.172 1 96.75 20 ASP B N 1
ATOM 2619 C CA . ASP B 1 20 ? 10.984 -12.102 -21.547 1 96.75 20 ASP B CA 1
ATOM 2620 C C . ASP B 1 20 ? 11.93 -12.883 -20.641 1 96.75 20 ASP B C 1
ATOM 2622 O O . ASP B 1 20 ? 12.742 -12.297 -19.922 1 96.75 20 ASP B O 1
ATOM 2626 N N . GLY B 1 21 ? 11.758 -14.172 -20.641 1 94.75 21 GLY B N 1
ATOM 2627 C CA . GLY B 1 21 ? 12.586 -15.047 -19.812 1 94.75 21 GLY B CA 1
ATOM 2628 C C . GLY B 1 21 ? 13.992 -15.211 -20.359 1 94.75 21 GLY B C 1
ATOM 2629 O O . GLY B 1 21 ? 14.344 -14.617 -21.375 1 94.75 21 GLY B O 1
ATOM 2630 N N . PRO B 1 22 ? 14.773 -16 -19.672 1 97.88 22 PRO B N 1
ATOM 2631 C CA . PRO B 1 22 ? 14.445 -16.859 -18.531 1 97.88 22 PRO B CA 1
ATOM 2632 C C . PRO B 1 22 ? 14.289 -16.062 -17.234 1 97.88 22 PRO B C 1
ATOM 2634 O O . PRO B 1 22 ? 15.031 -15.109 -16.984 1 97.88 22 PRO B O 1
ATOM 2637 N N . TRP B 1 23 ? 13.258 -16.5 -16.391 1 98.62 23 TRP B N 1
ATOM 2638 C CA . TRP B 1 23 ? 12.992 -15.875 -15.086 1 98.62 23 TRP B CA 1
ATOM 2639 C C . TRP B 1 23 ? 13.539 -16.734 -13.953 1 98.62 23 TRP B C 1
ATOM 2641 O O . TRP B 1 23 ? 13.477 -17.969 -14.016 1 98.62 23 TRP B O 1
ATOM 2651 N N . LEU B 1 24 ? 14.07 -16.078 -12.969 1 98.81 24 LEU B N 1
ATOM 2652 C CA . LEU B 1 24 ? 14.219 -16.672 -11.641 1 98.81 24 LEU B CA 1
ATOM 2653 C C . LEU B 1 24 ? 13.234 -16.062 -10.656 1 98.81 24 LEU B C 1
ATOM 2655 O O . LEU B 1 24 ? 13.258 -14.852 -10.414 1 98.81 24 LEU B O 1
ATOM 2659 N N . VAL B 1 25 ? 12.375 -16.875 -10.133 1 98.94 25 VAL B N 1
ATOM 2660 C CA . VAL B 1 25 ? 11.391 -16.422 -9.156 1 98.94 25 VAL B CA 1
ATOM 2661 C C . VAL B 1 25 ? 11.758 -16.938 -7.77 1 98.94 25 VAL B C 1
ATOM 2663 O O . VAL B 1 25 ? 11.758 -18.156 -7.527 1 98.94 25 VAL B O 1
ATOM 2666 N N . LEU B 1 26 ? 12.102 -16 -6.914 1 98.94 26 LEU B N 1
ATOM 2667 C CA . LEU B 1 26 ? 12.398 -16.359 -5.531 1 98.94 26 LEU B CA 1
ATOM 2668 C C . LEU B 1 26 ? 11.125 -16.359 -4.688 1 98.94 26 LEU B C 1
ATOM 2670 O O . LEU B 1 26 ? 10.398 -15.367 -4.648 1 98.94 26 LEU B O 1
ATOM 2674 N N . ALA B 1 27 ? 10.891 -17.469 -4.043 1 98.94 27 ALA B N 1
ATOM 2675 C CA . ALA B 1 27 ? 9.758 -17.641 -3.135 1 98.94 27 ALA B CA 1
ATOM 2676 C C . ALA B 1 27 ? 10.234 -17.953 -1.719 1 98.94 27 ALA B C 1
ATOM 2678 O O . ALA B 1 27 ? 10.773 -19.031 -1.466 1 98.94 27 ALA B O 1
ATOM 2679 N N . PRO B 1 28 ? 9.992 -17.062 -0.754 1 98.62 28 PRO B N 1
ATOM 2680 C CA . PRO B 1 28 ? 10.414 -17.344 0.618 1 98.62 28 PRO B CA 1
ATOM 2681 C C . PRO B 1 28 ? 9.805 -18.641 1.176 1 98.62 28 PRO B C 1
ATOM 2683 O O . PRO B 1 28 ? 10.492 -19.406 1.844 1 98.62 28 PRO B O 1
ATOM 2686 N N . HIS B 1 29 ? 8.531 -18.812 0.911 1 98.69 29 HIS B N 1
ATOM 2687 C CA . HIS B 1 29 ? 7.828 -20 1.381 1 98.69 29 HIS B CA 1
ATOM 2688 C C . HIS B 1 29 ? 7.227 -20.781 0.218 1 98.69 29 HIS B C 1
ATOM 2690 O O . HIS B 1 29 ? 7.062 -20.234 -0.879 1 98.69 29 HIS B O 1
ATOM 2696 N N . PRO B 1 30 ? 6.895 -22.156 0.539 1 98.38 30 PRO B N 1
ATOM 2697 C CA . PRO B 1 30 ? 6.082 -22.875 -0.442 1 98.38 30 PRO B CA 1
ATOM 2698 C C . PRO B 1 30 ? 4.688 -22.281 -0.609 1 98.38 30 PRO B C 1
ATOM 2700 O O . PRO B 1 30 ? 3.783 -22.594 0.172 1 98.38 30 PRO B O 1
ATOM 2703 N N . ASP B 1 31 ? 4.438 -21.516 -1.586 1 98.69 31 ASP B N 1
ATOM 2704 C CA . ASP B 1 31 ? 3.162 -20.891 -1.93 1 98.69 31 ASP B CA 1
ATOM 2705 C C . ASP B 1 31 ? 3.365 -19.484 -2.465 1 98.69 31 ASP B C 1
ATOM 2707 O O . ASP B 1 31 ? 2.539 -18.969 -3.227 1 98.69 31 ASP B O 1
ATOM 2711 N N . ASP B 1 32 ? 4.461 -18.781 -2.125 1 98.75 32 ASP B N 1
ATOM 2712 C CA . ASP B 1 32 ? 4.629 -17.359 -2.393 1 98.75 32 ASP B CA 1
ATOM 2713 C C . ASP B 1 32 ? 4.742 -17.094 -3.893 1 98.75 32 ASP B C 1
ATOM 2715 O O . ASP B 1 32 ? 4.34 -16.031 -4.367 1 98.75 32 ASP B O 1
ATOM 2719 N N . GLU B 1 33 ? 5.332 -18.016 -4.656 1 98.81 33 GLU B N 1
ATOM 2720 C CA . GLU B 1 33 ? 5.41 -17.859 -6.105 1 98.81 33 GLU B CA 1
ATOM 2721 C C . GLU B 1 33 ? 4.016 -17.812 -6.727 1 98.81 33 GLU B C 1
ATOM 2723 O O . GLU B 1 33 ? 3.789 -17.078 -7.695 1 98.81 33 GLU B O 1
ATOM 2728 N N . THR B 1 34 ? 3.131 -18.594 -6.223 1 98.88 34 THR B N 1
ATOM 2729 C CA . THR B 1 34 ? 1.755 -18.688 -6.699 1 98.88 34 THR B CA 1
ATOM 2730 C C . THR B 1 34 ? 0.919 -17.531 -6.164 1 98.88 34 THR B C 1
ATOM 2732 O O . THR B 1 34 ? 0.223 -16.859 -6.922 1 98.88 34 THR B O 1
ATOM 2735 N N . PHE B 1 35 ? 1.069 -17.312 -4.867 1 98.69 35 PHE B N 1
ATOM 2736 C CA . PHE B 1 35 ? 0.301 -16.25 -4.23 1 98.69 35 PHE B CA 1
ATOM 2737 C C . PHE B 1 35 ? 0.686 -14.883 -4.797 1 98.69 35 PHE B C 1
ATOM 2739 O O . PHE B 1 35 ? -0.182 -14.047 -5.07 1 98.69 35 PHE B O 1
ATOM 2746 N N . GLY B 1 36 ? 1.913 -14.664 -5.059 1 98.81 36 GLY B N 1
ATOM 2747 C CA . GLY B 1 36 ? 2.408 -13.359 -5.469 1 98.81 36 GLY B CA 1
ATOM 2748 C C . GLY B 1 36 ? 2.324 -13.133 -6.965 1 98.81 36 GLY B C 1
ATOM 2749 O O . GLY B 1 36 ? 1.939 -12.047 -7.41 1 98.81 36 GLY B O 1
ATOM 2750 N N . MET B 1 37 ? 2.688 -14.133 -7.684 1 98.81 37 MET B N 1
ATOM 2751 C CA . MET B 1 37 ? 2.762 -13.867 -9.117 1 98.81 37 MET B CA 1
ATOM 2752 C C . MET B 1 37 ? 2.316 -15.078 -9.922 1 98.81 37 MET B C 1
ATOM 2754 O O . MET B 1 37 ? 2.865 -15.359 -10.992 1 98.81 37 MET B O 1
ATOM 2758 N N . GLY B 1 38 ? 1.307 -15.836 -9.414 1 98.94 38 GLY B N 1
ATOM 2759 C CA . GLY B 1 38 ? 0.768 -17 -10.109 1 98.94 38 GLY B CA 1
ATOM 2760 C C . GLY B 1 38 ? 0.192 -16.656 -11.477 1 98.94 38 GLY B C 1
ATOM 2761 O O . GLY B 1 38 ? 0.291 -17.453 -12.406 1 98.94 38 GLY B O 1
ATOM 2762 N N . GLY B 1 39 ? -0.515 -15.547 -11.586 1 98.94 39 GLY B N 1
ATOM 2763 C CA . GLY B 1 39 ? -1.011 -15.109 -12.883 1 98.94 39 GLY B CA 1
ATOM 2764 C C . GLY B 1 39 ? 0.095 -14.875 -13.898 1 98.94 39 GLY B C 1
ATOM 2765 O O . GLY B 1 39 ? 0.027 -15.359 -15.023 1 98.94 39 GLY B O 1
ATOM 2766 N N . ALA B 1 40 ? 1.107 -14.156 -13.484 1 98.88 40 ALA B N 1
ATOM 2767 C CA . ALA B 1 40 ? 2.246 -13.883 -14.359 1 98.88 40 ALA B CA 1
ATOM 2768 C C . ALA B 1 40 ? 2.955 -15.172 -14.758 1 98.88 40 ALA B C 1
ATOM 2770 O O . ALA B 1 40 ? 3.4 -15.312 -15.898 1 98.88 40 ALA B O 1
ATOM 2771 N N . LEU B 1 41 ? 3.09 -16.109 -13.789 1 98.88 41 LEU B N 1
ATOM 2772 C CA . LEU B 1 41 ? 3.693 -17.406 -14.078 1 98.88 41 LEU B CA 1
ATOM 2773 C C . LEU B 1 41 ? 2.898 -18.141 -15.148 1 98.88 41 LEU B C 1
ATOM 2775 O O . LEU B 1 41 ? 3.477 -18.672 -16.109 1 98.88 41 LEU B O 1
ATOM 2779 N N . ALA B 1 42 ? 1.594 -18.172 -14.992 1 98.88 42 ALA B N 1
ATOM 2780 C CA . ALA B 1 42 ? 0.732 -18.844 -15.961 1 98.88 42 ALA B CA 1
ATOM 2781 C C . ALA B 1 42 ? 0.877 -18.219 -17.344 1 98.88 42 ALA B C 1
ATOM 2783 O O . ALA B 1 42 ? 0.995 -18.922 -18.344 1 98.88 42 ALA B O 1
ATOM 2784 N N . LEU B 1 43 ? 0.853 -16.891 -17.422 1 98.75 43 LEU B N 1
ATOM 2785 C CA . LEU B 1 43 ? 0.988 -16.188 -18.688 1 98.75 43 LEU B CA 1
ATOM 2786 C C . LEU B 1 43 ? 2.348 -16.469 -19.328 1 98.75 43 LEU B C 1
ATOM 2788 O O . LEU B 1 43 ? 2.432 -16.766 -20.516 1 98.75 43 LEU B O 1
ATOM 2792 N N . ALA B 1 44 ? 3.42 -16.391 -18.562 1 98.56 44 ALA B N 1
ATOM 2793 C CA . ALA B 1 44 ? 4.777 -16.578 -19.062 1 98.56 44 ALA B CA 1
ATOM 2794 C C . ALA B 1 44 ? 4.965 -18 -19.594 1 98.56 44 ALA B C 1
ATOM 2796 O O . ALA B 1 44 ? 5.469 -18.203 -20.703 1 98.56 44 ALA B O 1
ATOM 2797 N N . ARG B 1 45 ? 4.562 -18.953 -18.781 1 98.31 45 ARG B N 1
ATOM 2798 C CA . ARG B 1 45 ? 4.727 -20.344 -19.188 1 98.31 45 ARG B CA 1
ATOM 2799 C C . ARG B 1 45 ? 3.828 -20.688 -20.359 1 98.31 45 ARG B C 1
ATOM 2801 O O . ARG B 1 45 ? 4.207 -21.469 -21.234 1 98.31 45 ARG B O 1
ATOM 2808 N N . GLY B 1 46 ? 2.666 -20.125 -20.406 1 97.56 46 GLY B N 1
ATOM 2809 C CA . GLY B 1 46 ? 1.794 -20.281 -21.562 1 97.56 46 GLY B CA 1
ATOM 2810 C C . GLY B 1 46 ? 2.42 -19.766 -22.859 1 97.56 46 GLY B C 1
ATOM 2811 O O . GLY B 1 46 ? 2.104 -20.266 -23.938 1 97.56 46 GLY B O 1
ATOM 2812 N N . ASN B 1 47 ? 3.289 -18.828 -22.703 1 97.12 47 ASN B N 1
ATOM 2813 C CA . ASN B 1 47 ? 3.986 -18.266 -23.859 1 97.12 47 ASN B CA 1
ATOM 2814 C C . ASN B 1 47 ? 5.324 -18.953 -24.094 1 97.12 47 ASN B C 1
ATOM 2816 O O . ASN B 1 47 ? 6.145 -18.484 -24.891 1 97.12 47 ASN B O 1
ATOM 2820 N N . GLY B 1 48 ? 5.578 -20 -23.312 1 97.44 48 GLY B N 1
ATOM 2821 C CA . GLY B 1 48 ? 6.746 -20.828 -23.562 1 97.44 48 GLY B CA 1
ATOM 2822 C C . GLY B 1 48 ? 8 -20.297 -22.906 1 97.44 48 GLY B C 1
ATOM 2823 O O . GLY B 1 48 ? 9.109 -20.734 -23.234 1 97.44 48 GLY B O 1
ATOM 2824 N N . GLN B 1 49 ? 7.891 -19.406 -22.031 1 97.38 49 GLN B N 1
ATOM 2825 C CA . GLN B 1 49 ? 9.055 -18.812 -21.391 1 97.38 49 GLN B CA 1
ATOM 2826 C C . GLN B 1 49 ? 9.672 -19.766 -20.359 1 97.38 49 GLN B C 1
ATOM 2828 O O . GLN B 1 49 ? 8.953 -20.484 -19.656 1 97.38 49 GLN B O 1
ATOM 2833 N N . ALA B 1 50 ? 10.969 -19.719 -20.312 1 97.94 50 ALA B N 1
ATOM 2834 C CA . ALA B 1 50 ? 11.664 -20.484 -19.266 1 97.94 50 ALA B CA 1
ATOM 2835 C C . ALA B 1 50 ? 11.586 -19.781 -17.922 1 97.94 50 ALA B C 1
ATOM 2837 O O . ALA B 1 50 ? 11.883 -18.594 -17.828 1 97.94 50 ALA B O 1
ATOM 2838 N N . VAL B 1 51 ? 11.125 -20.531 -16.922 1 98.5 51 VAL B N 1
ATOM 2839 C CA . VAL B 1 51 ? 11 -20 -15.57 1 98.5 51 VAL B CA 1
ATOM 2840 C C . VAL B 1 51 ? 11.531 -21.031 -14.562 1 98.5 51 VAL B C 1
ATOM 2842 O O . VAL B 1 51 ? 11.25 -22.219 -14.68 1 98.5 51 VAL B O 1
ATOM 2845 N N . ARG B 1 52 ? 12.32 -20.578 -13.633 1 98.69 52 ARG B N 1
ATOM 2846 C CA . ARG B 1 52 ? 12.727 -21.359 -12.477 1 98.69 52 ARG B CA 1
ATOM 2847 C C . ARG B 1 52 ? 12.219 -20.734 -11.18 1 98.69 52 ARG B C 1
ATOM 2849 O O . ARG B 1 52 ? 12.391 -19.531 -10.961 1 98.69 52 ARG B O 1
ATOM 2856 N N . VAL B 1 53 ? 11.57 -21.562 -10.375 1 98.88 53 VAL B N 1
ATOM 2857 C CA . VAL B 1 53 ? 11.117 -21.156 -9.055 1 98.88 53 VAL B CA 1
ATOM 2858 C C . VAL B 1 53 ? 12.062 -21.703 -7.988 1 98.88 53 VAL B C 1
ATOM 2860 O O . VAL B 1 53 ? 12.328 -22.906 -7.945 1 98.88 53 VAL B O 1
ATOM 2863 N N . LEU B 1 54 ? 12.594 -20.812 -7.234 1 98.88 54 LEU B N 1
ATOM 2864 C CA . LEU B 1 54 ? 13.43 -21.188 -6.102 1 98.88 54 LEU B CA 1
ATOM 2865 C C . LEU B 1 54 ? 12.727 -20.891 -4.781 1 98.88 54 LEU B C 1
ATOM 2867 O O . LEU B 1 54 ? 12.539 -19.734 -4.418 1 98.88 54 LEU B O 1
ATOM 2871 N N . VAL B 1 55 ? 12.328 -21.953 -4.051 1 98.94 55 VAL B N 1
ATOM 2872 C CA . VAL B 1 55 ? 11.727 -21.812 -2.73 1 98.94 55 VAL B CA 1
ATOM 2873 C C . VAL B 1 55 ? 12.82 -21.812 -1.662 1 98.94 55 VAL B C 1
ATOM 2875 O O . VAL B 1 55 ? 13.578 -22.781 -1.543 1 98.94 55 VAL B O 1
ATOM 2878 N N . LEU B 1 56 ? 12.883 -20.781 -0.868 1 98.81 56 LEU B N 1
ATOM 2879 C CA . LEU B 1 56 ? 14.039 -20.547 -0.015 1 98.81 56 LEU B CA 1
ATOM 2880 C C . LEU B 1 56 ? 13.898 -21.297 1.311 1 98.81 56 LEU B C 1
ATOM 2882 O O . LEU B 1 56 ? 14.859 -21.891 1.797 1 98.81 56 LEU B O 1
ATOM 2886 N N . THR B 1 57 ? 12.688 -21.297 1.923 1 98.62 57 THR B N 1
ATOM 2887 C CA . THR B 1 57 ? 12.539 -21.875 3.252 1 98.62 57 THR B CA 1
ATOM 2888 C C . THR B 1 57 ? 11.75 -23.172 3.189 1 98.62 57 THR B C 1
ATOM 2890 O O . THR B 1 57 ? 11.102 -23.469 2.18 1 98.62 57 THR B O 1
ATOM 2893 N N . ASP B 1 58 ? 11.719 -23.922 4.293 1 98.06 58 ASP B N 1
ATOM 2894 C CA . ASP B 1 58 ? 11.039 -25.219 4.316 1 98.06 58 ASP B CA 1
ATOM 2895 C C . ASP B 1 58 ? 9.57 -25.047 4.695 1 98.06 58 ASP B C 1
ATOM 2897 O O . ASP B 1 58 ? 8.805 -26.016 4.676 1 98.06 58 ASP B O 1
ATOM 2901 N N . GLY B 1 59 ? 9.156 -23.859 5.062 1 97.25 59 GLY B N 1
ATOM 2902 C CA . GLY B 1 59 ? 7.766 -23.562 5.363 1 97.25 59 GLY B CA 1
ATOM 2903 C C . GLY B 1 59 ? 7.254 -24.312 6.582 1 97.25 59 GLY B C 1
ATOM 2904 O O . GLY B 1 59 ? 6.047 -24.5 6.746 1 97.25 59 GLY B O 1
ATOM 2905 N N . ALA B 1 60 ? 8.125 -24.672 7.504 1 95.88 60 ALA B N 1
ATOM 2906 C CA . ALA B 1 60 ? 7.801 -25.578 8.594 1 95.88 60 ALA B CA 1
ATOM 2907 C C . ALA B 1 60 ? 6.934 -24.891 9.648 1 95.88 60 ALA B C 1
ATOM 2909 O O . ALA B 1 60 ? 6.293 -25.562 10.469 1 95.88 60 ALA B O 1
ATOM 2910 N N . CYS B 1 61 ? 6.906 -23.578 9.648 1 93.69 61 CYS B N 1
ATOM 2911 C CA . CYS B 1 61 ? 6.152 -22.844 10.664 1 93.69 61 CYS B CA 1
ATOM 2912 C C . CYS B 1 61 ? 4.75 -22.516 10.172 1 93.69 61 CYS B C 1
ATOM 2914 O O . CYS B 1 61 ? 3.988 -21.828 10.859 1 93.69 61 CYS B O 1
ATOM 2916 N N . GLY B 1 62 ? 4.426 -23 9.008 1 92.25 62 GLY B N 1
ATOM 2917 C CA . GLY B 1 62 ? 3.164 -22.609 8.391 1 92.25 62 GLY B CA 1
ATOM 2918 C C . GLY B 1 62 ? 2.037 -23.578 8.695 1 92.25 62 GLY B C 1
ATOM 2919 O O . GLY B 1 62 ? 1.09 -23.703 7.914 1 92.25 62 GLY B O 1
ATOM 2920 N N . GLY B 1 63 ? 2.133 -24.312 9.703 1 91.62 63 GLY B N 1
ATOM 2921 C CA . GLY B 1 63 ? 1.097 -25.281 10.031 1 91.62 63 GLY B CA 1
ATOM 2922 C C . GLY B 1 63 ? 1.562 -26.359 11 1 91.62 63 GLY B C 1
ATOM 2923 O O . GLY B 1 63 ? 2.562 -26.172 11.703 1 91.62 63 GLY B O 1
ATOM 2924 N N . GLU B 1 64 ? 0.71 -27.375 11.047 1 88.06 64 GLU B N 1
ATOM 2925 C CA . GLU B 1 64 ? 0.988 -28.453 12 1 88.06 64 GLU B CA 1
ATOM 2926 C C . GLU B 1 64 ? 1.271 -29.766 11.273 1 88.06 64 GLU B C 1
ATOM 2928 O O . GLU B 1 64 ? 0.935 -29.906 10.094 1 88.06 64 GLU B O 1
ATOM 2933 N N . GLY B 1 65 ? 2.043 -30.625 11.984 1 88.44 65 GLY B N 1
ATOM 2934 C CA . GLY B 1 65 ? 2.281 -31.969 11.469 1 88.44 65 GLY B CA 1
ATOM 2935 C C . GLY B 1 65 ? 3.746 -32.25 11.195 1 88.44 65 GLY B C 1
ATOM 2936 O O . GLY B 1 65 ? 4.48 -31.359 10.758 1 88.44 65 GLY B O 1
ATOM 2937 N N . ALA B 1 66 ? 4.141 -33.406 11.367 1 88.19 66 ALA B N 1
ATOM 2938 C CA . ALA B 1 66 ? 5.535 -33.812 11.219 1 88.19 66 ALA B CA 1
ATOM 2939 C C . ALA B 1 66 ? 5.938 -33.844 9.75 1 88.19 66 ALA B C 1
ATOM 2941 O O . ALA B 1 66 ? 7.113 -33.688 9.414 1 88.19 66 ALA B O 1
ATOM 2942 N N . ASP B 1 67 ? 4.957 -33.938 8.859 1 94.44 67 ASP B N 1
ATOM 2943 C CA . ASP B 1 67 ? 5.27 -34.062 7.441 1 94.44 67 ASP B CA 1
ATOM 2944 C C . ASP B 1 67 ? 4.934 -32.781 6.68 1 94.44 67 ASP B C 1
ATOM 2946 O O . ASP B 1 67 ? 4.789 -32.812 5.457 1 94.44 67 ASP B O 1
ATOM 2950 N N . LEU B 1 68 ? 4.812 -31.766 7.375 1 95.94 68 LEU B N 1
ATOM 2951 C CA . LEU B 1 68 ? 4.336 -30.516 6.781 1 95.94 68 LEU B CA 1
ATOM 2952 C C . LEU B 1 68 ? 5.262 -30.062 5.656 1 95.94 68 LEU B C 1
ATOM 2954 O O . LEU B 1 68 ? 4.797 -29.656 4.59 1 95.94 68 LEU B O 1
ATOM 2958 N N . VAL B 1 69 ? 6.527 -30.156 5.855 1 97.69 69 VAL B N 1
ATOM 2959 C CA . VAL B 1 69 ? 7.516 -29.703 4.879 1 97.69 69 VAL B CA 1
ATOM 2960 C C . VAL B 1 69 ? 7.332 -30.453 3.566 1 97.69 69 VAL B C 1
ATOM 2962 O O . VAL B 1 69 ? 7.227 -29.844 2.5 1 97.69 69 VAL B O 1
ATOM 2965 N N . HIS B 1 70 ? 7.254 -31.766 3.639 1 97.69 70 HIS B N 1
ATOM 2966 C CA . HIS B 1 70 ? 7.082 -32.594 2.451 1 97.69 70 HIS B CA 1
ATOM 2967 C C . HIS B 1 70 ? 5.738 -32.312 1.778 1 97.69 70 HIS B C 1
ATOM 2969 O O . HIS B 1 70 ? 5.652 -32.281 0.549 1 97.69 70 HIS B O 1
ATOM 2975 N N . ARG B 1 71 ? 4.762 -32.188 2.541 1 97.5 71 ARG B N 1
ATOM 2976 C CA . ARG B 1 71 ? 3.436 -31.875 2.016 1 97.5 71 ARG B CA 1
ATOM 2977 C C . ARG B 1 71 ? 3.439 -30.547 1.264 1 97.5 71 ARG B C 1
ATOM 2979 O O . ARG B 1 71 ? 2.924 -30.453 0.148 1 97.5 71 ARG B O 1
ATOM 2986 N N . ARG B 1 72 ? 4.047 -29.578 1.826 1 98.19 72 ARG B N 1
ATOM 2987 C CA . ARG B 1 72 ? 4.047 -28.25 1.217 1 98.19 72 ARG B CA 1
ATOM 2988 C C . ARG B 1 72 ? 4.898 -28.234 -0.048 1 98.19 72 ARG B C 1
ATOM 2990 O O . ARG B 1 72 ? 4.586 -27.516 -1.002 1 98.19 72 ARG B O 1
ATOM 2997 N N . GLU B 1 73 ? 5.945 -29.062 -0.102 1 98.69 73 GLU B N 1
ATOM 2998 C CA . GLU B 1 73 ? 6.711 -29.203 -1.339 1 98.69 73 GLU B CA 1
ATOM 2999 C C . GLU B 1 73 ? 5.875 -29.859 -2.434 1 98.69 73 GLU B C 1
ATOM 3001 O O . GLU B 1 73 ? 5.914 -29.422 -3.592 1 98.69 73 GLU B O 1
ATOM 3006 N N . SER B 1 74 ? 5.148 -30.875 -2.033 1 98.56 74 SER B N 1
ATOM 3007 C CA . SER B 1 74 ? 4.266 -31.547 -2.988 1 98.56 74 SER B CA 1
ATOM 3008 C C . SER B 1 74 ? 3.193 -30.594 -3.504 1 98.56 74 SER B C 1
ATOM 3010 O O . SER B 1 74 ? 2.879 -30.594 -4.695 1 98.56 74 SER B O 1
ATOM 3012 N N . GLU B 1 75 ? 2.666 -29.828 -2.619 1 98.69 75 GLU B N 1
ATOM 3013 C CA . GLU B 1 75 ? 1.671 -28.828 -2.988 1 98.69 75 GLU B CA 1
ATOM 3014 C C . GLU B 1 75 ? 2.256 -27.797 -3.955 1 98.69 75 GLU B C 1
ATOM 3016 O O . GLU B 1 75 ? 1.596 -27.391 -4.914 1 98.69 75 GLU B O 1
ATOM 3021 N N . THR B 1 76 ? 3.492 -27.391 -3.703 1 98.88 76 THR B N 1
ATOM 3022 C CA . THR B 1 76 ? 4.168 -26.469 -4.594 1 98.88 76 THR B CA 1
ATOM 3023 C C . THR B 1 76 ? 4.32 -27.062 -5.992 1 98.88 76 THR B C 1
ATOM 3025 O O . THR B 1 76 ? 4.043 -26.391 -6.988 1 98.88 76 THR B O 1
ATOM 3028 N N . ARG B 1 77 ? 4.73 -28.312 -6.09 1 98.81 77 ARG B N 1
ATOM 3029 C CA . ARG B 1 77 ? 4.895 -28.969 -7.375 1 98.81 77 ARG B CA 1
ATOM 3030 C C . ARG B 1 77 ? 3.568 -29.047 -8.125 1 98.81 77 ARG B C 1
ATOM 3032 O O . ARG B 1 77 ? 3.52 -28.828 -9.336 1 98.81 77 ARG B O 1
ATOM 3039 N N . ALA B 1 78 ? 2.506 -29.328 -7.402 1 98.88 78 ALA B N 1
ATOM 3040 C CA . ALA B 1 78 ? 1.182 -29.406 -8.016 1 98.88 78 ALA B CA 1
ATOM 3041 C C . ALA B 1 78 ? 0.742 -28.047 -8.539 1 98.88 78 ALA B C 1
ATOM 3043 O O . ALA B 1 78 ? 0.238 -27.938 -9.656 1 98.88 78 ALA B O 1
ATOM 3044 N N . ALA B 1 79 ? 0.911 -27.016 -7.742 1 98.88 79 ALA B N 1
ATOM 3045 C CA . ALA B 1 79 ? 0.508 -25.656 -8.109 1 98.88 79 ALA B CA 1
ATOM 3046 C C . ALA B 1 79 ? 1.285 -25.172 -9.328 1 98.88 79 ALA B C 1
ATOM 3048 O O . ALA B 1 79 ? 0.697 -24.656 -10.281 1 98.88 79 ALA B O 1
ATOM 3049 N N . VAL B 1 80 ? 2.588 -25.344 -9.289 1 98.81 80 VAL B N 1
ATOM 3050 C CA . VAL B 1 80 ? 3.459 -24.859 -10.359 1 98.81 80 VAL B CA 1
ATOM 3051 C C . VAL B 1 80 ? 3.16 -25.625 -11.648 1 98.81 80 VAL B C 1
ATOM 3053 O O . VAL B 1 80 ? 3.215 -25.062 -12.742 1 98.81 80 VAL B O 1
ATOM 3056 N N . ALA B 1 81 ? 2.832 -26.906 -11.531 1 98.69 81 ALA B N 1
ATOM 3057 C CA . ALA B 1 81 ? 2.43 -27.688 -12.695 1 98.69 81 ALA B CA 1
ATOM 3058 C C . ALA B 1 81 ? 1.193 -27.094 -13.359 1 98.69 81 ALA B C 1
ATOM 3060 O O . ALA B 1 81 ? 1.131 -26.984 -14.586 1 98.69 81 ALA B O 1
ATOM 3061 N N . LEU B 1 82 ? 0.232 -26.672 -12.586 1 98.56 82 LEU B N 1
ATOM 3062 C CA . LEU B 1 82 ? -0.997 -26.078 -13.102 1 98.56 82 LEU B CA 1
ATOM 3063 C C . LEU B 1 82 ? -0.71 -24.734 -13.773 1 98.56 82 LEU B C 1
ATOM 3065 O O . LEU B 1 82 ? -1.452 -24.312 -14.664 1 98.56 82 LEU B O 1
ATOM 3069 N N . LEU B 1 83 ? 0.385 -24.109 -13.352 1 98.69 83 LEU B N 1
ATOM 3070 C CA . LEU B 1 83 ? 0.734 -22.797 -13.875 1 98.69 83 LEU B CA 1
ATOM 3071 C C . LEU B 1 83 ? 1.665 -22.922 -15.078 1 98.69 83 LEU B C 1
ATOM 3073 O O . LEU B 1 83 ? 2.242 -21.922 -15.523 1 98.69 83 LEU B O 1
ATOM 3077 N N . GLY B 1 84 ? 1.916 -24.078 -15.578 1 97.69 84 GLY B N 1
ATOM 3078 C CA . GLY B 1 84 ? 2.66 -24.266 -16.812 1 97.69 84 GLY B CA 1
ATOM 3079 C C . GLY B 1 84 ? 3.967 -25.016 -16.609 1 97.69 84 GLY B C 1
ATOM 3080 O O . GLY B 1 84 ? 4.723 -25.203 -17.562 1 97.69 84 GLY B O 1
ATOM 3081 N N . GLY B 1 85 ? 4.309 -25.375 -15.414 1 96.38 85 GLY B N 1
ATOM 3082 C CA . GLY B 1 85 ? 5.383 -26.328 -15.156 1 96.38 85 GLY B CA 1
ATOM 3083 C C . GLY B 1 85 ? 6.758 -25.688 -15.172 1 96.38 85 GLY B C 1
ATOM 3084 O O . GLY B 1 85 ? 7.668 -26.172 -15.844 1 96.38 85 GLY B O 1
ATOM 3085 N N . ALA B 1 86 ? 6.977 -24.719 -14.344 1 95.94 86 ALA B N 1
ATOM 3086 C CA . ALA B 1 86 ? 8.312 -24.156 -14.156 1 95.94 86 ALA B CA 1
ATOM 3087 C C . ALA B 1 86 ? 9.219 -25.141 -13.414 1 95.94 86 ALA B C 1
ATOM 3089 O O . ALA B 1 86 ? 8.734 -26.047 -12.734 1 95.94 86 ALA B O 1
ATOM 3090 N N . GLU B 1 87 ? 10.516 -25.031 -13.656 1 98 87 GLU B N 1
ATOM 3091 C CA . GLU B 1 87 ? 11.461 -25.766 -12.812 1 98 87 GLU B CA 1
ATOM 3092 C C . GLU B 1 87 ? 11.406 -25.281 -11.367 1 98 87 GLU B C 1
ATOM 3094 O O . GLU B 1 87 ? 11.211 -24.094 -11.117 1 98 87 GLU B O 1
ATOM 3099 N N . ILE B 1 88 ? 11.602 -26.281 -10.469 1 98.75 88 ILE B N 1
ATOM 3100 C CA . ILE B 1 88 ? 11.523 -25.906 -9.062 1 98.75 88 ILE B CA 1
ATOM 3101 C C . ILE B 1 88 ? 12.773 -26.391 -8.328 1 98.75 88 ILE B C 1
ATOM 3103 O O . ILE B 1 88 ? 13.25 -27.5 -8.562 1 98.75 88 ILE B O 1
ATOM 3107 N N . GLU B 1 89 ? 13.266 -25.578 -7.508 1 98.56 89 GLU B N 1
ATOM 3108 C CA . GLU B 1 89 ? 14.32 -25.938 -6.559 1 98.56 89 GLU B CA 1
ATOM 3109 C C . GLU B 1 89 ? 13.961 -25.5 -5.145 1 98.56 89 GLU B C 1
ATOM 3111 O O . GLU B 1 89 ? 13.43 -24.406 -4.941 1 98.56 89 GLU B O 1
ATOM 3116 N N . PHE B 1 90 ? 14.242 -26.391 -4.168 1 98.75 90 PHE B N 1
ATOM 3117 C CA . PHE B 1 90 ? 14 -26.094 -2.762 1 98.75 90 PHE B CA 1
ATOM 3118 C C . PHE B 1 90 ? 15.312 -25.984 -1.997 1 98.75 90 PHE B C 1
ATOM 3120 O O . PHE B 1 90 ? 16.125 -26.906 -2.01 1 98.75 90 PHE B O 1
ATOM 3127 N N . TRP B 1 91 ? 15.477 -24.844 -1.262 1 98.62 91 TRP B N 1
ATOM 3128 C CA . TRP B 1 91 ? 16.703 -24.672 -0.482 1 98.62 91 TRP B CA 1
ATOM 3129 C C . TRP B 1 91 ? 16.484 -25.109 0.963 1 98.62 91 TRP B C 1
ATOM 3131 O O . TRP B 1 91 ? 17.453 -25.406 1.677 1 98.62 91 TRP B O 1
ATOM 3141 N N . ARG B 1 92 ? 15.289 -25.062 1.468 1 98.25 92 ARG B N 1
ATOM 3142 C CA . ARG B 1 92 ? 14.859 -25.594 2.762 1 98.25 92 ARG B CA 1
ATOM 3143 C C . ARG B 1 92 ? 15.586 -24.875 3.904 1 98.25 92 ARG B C 1
ATOM 3145 O O . ARG B 1 92 ? 15.953 -25.516 4.898 1 98.25 92 ARG B O 1
ATOM 3152 N N . VAL B 1 93 ? 15.906 -23.609 3.75 1 98.06 93 VAL B N 1
ATOM 3153 C CA . VAL B 1 93 ? 16.312 -22.812 4.902 1 98.06 93 VAL B CA 1
ATOM 3154 C C . VAL B 1 93 ? 15.219 -22.844 5.969 1 98.06 93 VAL B C 1
ATOM 3156 O O . VAL B 1 93 ? 14.031 -22.859 5.645 1 98.06 93 VAL B O 1
ATOM 3159 N N . PRO B 1 94 ? 15.594 -22.891 7.277 1 97.06 94 PRO B N 1
ATOM 3160 C CA . PRO B 1 94 ? 14.562 -22.938 8.312 1 97.06 94 PRO B CA 1
ATOM 3161 C C . PRO B 1 94 ? 13.586 -21.766 8.219 1 97.06 94 PRO B C 1
ATOM 3163 O O . PRO B 1 94 ? 14.008 -20.609 8.156 1 97.06 94 PRO B O 1
ATOM 3166 N N . ASP B 1 95 ? 12.281 -22.094 8.211 1 96.69 95 ASP B N 1
ATOM 3167 C CA . ASP B 1 95 ? 11.203 -21.109 8.164 1 96.69 95 ASP B CA 1
ATOM 3168 C C . ASP B 1 95 ? 11.328 -20.109 9.312 1 96.69 95 ASP B C 1
ATOM 3170 O O . ASP B 1 95 ? 11.641 -20.5 10.445 1 96.69 95 ASP B O 1
ATOM 3174 N N . ARG B 1 96 ? 11.102 -18.766 8.977 1 94.25 96 ARG B N 1
ATOM 3175 C CA . ARG B 1 96 ? 11.234 -17.625 9.898 1 94.25 96 ARG B CA 1
ATOM 3176 C C . ARG B 1 96 ? 12.688 -17.438 10.328 1 94.25 96 ARG B C 1
ATOM 3178 O O . ARG B 1 96 ? 12.969 -16.688 11.266 1 94.25 96 ARG B O 1
ATOM 3185 N N . GLY B 1 97 ? 13.57 -18.031 9.672 1 93.56 97 GLY B N 1
ATOM 3186 C CA . GLY B 1 97 ? 14.992 -17.953 9.953 1 93.56 97 GLY B CA 1
ATOM 3187 C C . GLY B 1 97 ? 15.812 -17.453 8.781 1 93.56 97 GLY B C 1
ATOM 3188 O O . GLY B 1 97 ? 17.047 -17.516 8.805 1 93.56 97 GLY B O 1
ATOM 3189 N N . LEU B 1 98 ? 15.125 -17 7.766 1 95.88 98 LEU B N 1
ATOM 3190 C CA . LEU B 1 98 ? 15.836 -16.531 6.582 1 95.88 98 LEU B CA 1
ATOM 3191 C C . LEU B 1 98 ? 16.578 -15.234 6.879 1 95.88 98 LEU B C 1
ATOM 3193 O O . LEU B 1 98 ? 15.984 -14.273 7.371 1 95.88 98 LEU B O 1
ATOM 3197 N N . GLU B 1 99 ? 17.859 -15.258 6.637 1 92.44 99 GLU B N 1
ATOM 3198 C CA . GLU B 1 99 ? 18.734 -14.102 6.82 1 92.44 99 GLU B CA 1
ATOM 3199 C C . GLU B 1 99 ? 19.625 -13.891 5.602 1 92.44 99 GLU B C 1
ATOM 3201 O O . GLU B 1 99 ? 19.906 -14.828 4.859 1 92.44 99 GLU B O 1
ATOM 3206 N N . VAL B 1 100 ? 19.969 -12.664 5.469 1 93.75 100 VAL B N 1
ATOM 3207 C CA . VAL B 1 100 ? 20.906 -12.344 4.387 1 93.75 100 VAL B CA 1
ATOM 3208 C C . VAL B 1 100 ? 22.328 -12.641 4.824 1 93.75 100 VAL B C 1
ATOM 3210 O O . VAL B 1 100 ? 23.094 -11.734 5.172 1 93.75 100 VAL B O 1
ATOM 3213 N N . THR B 1 101 ? 22.672 -13.844 4.777 1 93.25 101 THR B N 1
ATOM 3214 C CA . THR B 1 101 ? 24.031 -14.25 5.152 1 93.25 101 THR B CA 1
ATOM 3215 C C . THR B 1 101 ? 24.938 -14.273 3.932 1 93.25 101 THR B C 1
ATOM 3217 O O . THR B 1 101 ? 24.469 -14.422 2.803 1 93.25 101 THR B O 1
ATOM 3220 N N . GLU B 1 102 ? 26.203 -14.141 4.223 1 93.62 102 GLU B N 1
ATOM 3221 C CA . GLU B 1 102 ? 27.172 -14.188 3.137 1 93.62 102 GLU B CA 1
ATOM 3222 C C . GLU B 1 102 ? 27.078 -15.508 2.373 1 93.62 102 GLU B C 1
ATOM 3224 O O . GLU B 1 102 ? 27.172 -15.523 1.144 1 93.62 102 GLU B O 1
ATOM 3229 N N . ASP B 1 103 ? 26.875 -16.547 3.07 1 96.5 103 ASP B N 1
ATOM 3230 C CA . ASP B 1 103 ? 26.797 -17.859 2.447 1 96.5 103 ASP B CA 1
ATOM 3231 C C . ASP B 1 103 ? 25.609 -17.938 1.483 1 96.5 103 ASP B C 1
ATOM 3233 O O . ASP B 1 103 ? 25.75 -18.406 0.349 1 96.5 103 ASP B O 1
ATOM 3237 N N . LEU B 1 104 ? 24.484 -17.484 1.883 1 97.38 104 LEU B N 1
ATOM 3238 C CA . LEU B 1 104 ? 23.297 -17.547 1.044 1 97.38 104 LEU B CA 1
ATOM 3239 C C . LEU B 1 104 ? 23.422 -16.578 -0.132 1 97.38 104 LEU B C 1
ATOM 3241 O O . LEU B 1 104 ? 22.953 -16.875 -1.234 1 97.38 104 LEU B O 1
ATOM 3245 N N . VAL B 1 105 ? 24.016 -15.414 0.138 1 96.44 105 VAL B N 1
ATOM 3246 C CA . VAL B 1 105 ? 24.234 -14.438 -0.922 1 96.44 105 VAL B CA 1
ATOM 3247 C C . VAL B 1 105 ? 25.125 -15.047 -2.008 1 96.44 105 VAL B C 1
ATOM 3249 O O . VAL B 1 105 ? 24.797 -14.969 -3.195 1 96.44 105 VAL B O 1
ATOM 3252 N N . GLN B 1 106 ? 26.156 -15.688 -1.574 1 97.31 106 GLN B N 1
ATOM 3253 C CA . GLN B 1 106 ? 27.078 -16.266 -2.539 1 97.31 106 GLN B CA 1
ATOM 3254 C C . GLN B 1 106 ? 26.438 -17.438 -3.277 1 97.31 106 GLN B C 1
ATOM 3256 O O . GLN B 1 106 ? 26.688 -17.641 -4.473 1 97.31 106 GLN B O 1
ATOM 3261 N N . LYS B 1 107 ? 25.672 -18.188 -2.578 1 98.19 107 LYS B N 1
ATOM 3262 C CA . LYS B 1 107 ? 24.969 -19.297 -3.209 1 98.19 107 LYS B CA 1
ATOM 3263 C C . LYS B 1 107 ? 24.031 -18.797 -4.305 1 98.19 107 LYS B C 1
ATOM 3265 O O . LYS B 1 107 ? 24.031 -19.328 -5.414 1 98.19 107 LYS B O 1
ATOM 3270 N N . LEU B 1 108 ? 23.281 -17.812 -4.027 1 98.25 108 LEU B N 1
ATOM 3271 C CA . LEU B 1 108 ? 22.359 -17.25 -5.004 1 98.25 108 LEU B CA 1
ATOM 3272 C C . LEU B 1 108 ? 23.109 -16.547 -6.129 1 98.25 108 LEU B C 1
ATOM 3274 O O . LEU B 1 108 ? 22.719 -16.641 -7.297 1 98.25 108 LEU B O 1
ATOM 3278 N N . ALA B 1 109 ? 24.141 -15.828 -5.766 1 97.25 109 ALA B N 1
ATOM 3279 C CA . ALA B 1 109 ? 24.969 -15.156 -6.77 1 97.25 109 ALA B CA 1
ATOM 3280 C C . ALA B 1 109 ? 25.531 -16.156 -7.77 1 97.25 109 ALA B C 1
ATOM 3282 O O . ALA B 1 109 ? 25.594 -15.891 -8.969 1 97.25 109 ALA B O 1
ATOM 3283 N N . SER B 1 110 ? 25.969 -17.266 -7.258 1 97.31 110 SER B N 1
ATOM 3284 C CA . SER B 1 110 ? 26.5 -18.312 -8.117 1 97.31 110 SER B CA 1
ATOM 3285 C C . SER B 1 110 ? 25.438 -18.828 -9.086 1 97.31 110 SER B C 1
ATOM 3287 O O . SER B 1 110 ? 25.734 -19.078 -10.258 1 97.31 110 SER B O 1
ATOM 3289 N N . LEU B 1 111 ? 24.281 -19 -8.57 1 96.88 111 LEU B N 1
ATOM 3290 C CA . LEU B 1 111 ? 23.172 -19.438 -9.406 1 96.88 111 LEU B CA 1
ATOM 3291 C C . LEU B 1 111 ? 22.875 -18.422 -10.508 1 96.88 111 LEU B C 1
ATOM 3293 O O . LEU B 1 111 ? 22.656 -18.797 -11.664 1 96.88 111 LEU B O 1
ATOM 3297 N N . LEU B 1 112 ? 22.875 -17.156 -10.188 1 96.5 112 LEU B N 1
ATOM 3298 C CA . LEU B 1 112 ? 22.625 -16.078 -11.125 1 96.5 112 LEU B CA 1
ATOM 3299 C C . LEU B 1 112 ? 23.703 -16.016 -12.203 1 96.5 112 LEU B C 1
ATOM 3301 O O . LEU B 1 112 ? 23.406 -15.75 -13.367 1 96.5 112 LEU B O 1
ATOM 3305 N N . SER B 1 113 ? 24.875 -16.297 -11.82 1 93.88 113 SER B N 1
ATOM 3306 C CA . SER B 1 113 ? 26 -16.266 -12.75 1 93.88 113 SER B CA 1
ATOM 3307 C C . SER B 1 113 ? 25.984 -17.469 -13.688 1 93.88 113 SER B C 1
ATOM 3309 O O . SER B 1 113 ? 26.406 -17.375 -14.836 1 93.88 113 SER B O 1
ATOM 3311 N N . ALA B 1 114 ? 25.578 -18.531 -13.125 1 92.5 114 ALA B N 1
ATOM 3312 C CA . ALA B 1 114 ? 25.594 -19.781 -13.875 1 92.5 114 ALA B CA 1
ATOM 3313 C C . ALA B 1 114 ? 24.531 -19.781 -14.969 1 92.5 114 ALA B C 1
ATOM 3315 O O . ALA B 1 114 ? 24.734 -20.391 -16.031 1 92.5 114 ALA B O 1
ATOM 3316 N N . GLN B 1 115 ? 23.5 -19.172 -14.648 1 89.75 115 GLN B N 1
ATOM 3317 C CA . GLN B 1 115 ? 22.375 -19.141 -15.594 1 89.75 115 GLN B CA 1
ATOM 3318 C C . GLN B 1 115 ? 22.094 -17.703 -16.031 1 89.75 115 GLN B C 1
ATOM 3320 O O . GLN B 1 115 ? 22.156 -16.766 -15.234 1 89.75 115 GLN B O 1
ATOM 3325 N N . ALA B 1 116 ? 22.078 -17.422 -17.234 1 90.06 116 ALA B N 1
ATOM 3326 C CA . ALA B 1 116 ? 21.828 -16.078 -17.781 1 90.06 116 ALA B CA 1
ATOM 3327 C C . ALA B 1 116 ? 20.344 -15.719 -17.703 1 90.06 116 ALA B C 1
ATOM 3329 O O . ALA B 1 116 ? 19.672 -15.562 -18.719 1 90.06 116 ALA B O 1
ATOM 3330 N N . TYR B 1 117 ? 19.891 -15.484 -16.484 1 97 117 TYR B N 1
ATOM 3331 C CA . TYR B 1 117 ? 18.516 -15.039 -16.281 1 97 117 TYR B CA 1
ATOM 3332 C C . TYR B 1 117 ? 18.344 -13.617 -16.797 1 97 117 TYR B C 1
ATOM 3334 O O . TYR B 1 117 ? 19.219 -12.773 -16.625 1 97 117 TYR B O 1
ATOM 3342 N N . ARG B 1 118 ? 17.219 -13.398 -17.375 1 97.25 118 ARG B N 1
ATOM 3343 C CA . ARG B 1 118 ? 16.875 -12.055 -17.812 1 97.25 118 ARG B CA 1
ATOM 3344 C C . ARG B 1 118 ? 16.312 -11.227 -16.672 1 97.25 118 ARG B C 1
ATOM 3346 O O . ARG B 1 118 ? 16.5 -10.008 -16.625 1 97.25 118 ARG B O 1
ATOM 3353 N N . ALA B 1 119 ? 15.609 -11.906 -15.781 1 97.94 119 ALA B N 1
ATOM 3354 C CA . ALA B 1 119 ? 14.961 -11.203 -14.68 1 97.94 119 ALA B CA 1
ATOM 3355 C C . ALA B 1 119 ? 14.898 -12.078 -13.43 1 97.94 119 ALA B C 1
ATOM 3357 O O . ALA B 1 119 ? 14.789 -13.297 -13.531 1 97.94 119 ALA B O 1
ATOM 3358 N N . VAL B 1 120 ? 14.992 -11.406 -12.297 1 98.38 120 VAL B N 1
ATOM 3359 C CA . VAL B 1 120 ? 14.82 -12.016 -10.984 1 98.38 120 VAL B CA 1
ATOM 3360 C C . VAL B 1 120 ? 13.641 -11.375 -10.266 1 98.38 120 VAL B C 1
ATOM 3362 O O . VAL B 1 120 ? 13.539 -10.148 -10.195 1 98.38 120 VAL B O 1
ATOM 3365 N N . PHE B 1 121 ? 12.758 -12.227 -9.781 1 98.88 121 PHE B N 1
ATOM 3366 C CA . PHE B 1 121 ? 11.562 -11.758 -9.078 1 98.88 121 PHE B CA 1
ATOM 3367 C C . PHE B 1 121 ? 11.625 -12.133 -7.602 1 98.88 121 PHE B C 1
ATOM 3369 O O . PHE B 1 121 ? 12.008 -13.25 -7.254 1 98.88 121 PHE B O 1
ATOM 3376 N N . PHE B 1 122 ? 11.297 -11.203 -6.746 1 98.62 122 PHE B N 1
ATOM 3377 C CA . PHE B 1 122 ? 11.289 -11.398 -5.301 1 98.62 122 PHE B CA 1
ATOM 3378 C C . PHE B 1 122 ? 10.188 -10.562 -4.652 1 98.62 122 PHE B C 1
ATOM 3380 O O . PHE B 1 122 ? 9.656 -9.641 -5.27 1 98.62 122 PHE B O 1
ATOM 3387 N N . PRO B 1 123 ? 9.742 -10.898 -3.439 1 98.25 123 PRO B N 1
ATOM 3388 C CA . PRO B 1 123 ? 8.719 -10.086 -2.781 1 98.25 123 PRO B CA 1
ATOM 3389 C C . PRO B 1 123 ? 9.172 -8.648 -2.545 1 98.25 123 PRO B C 1
ATOM 3391 O O . PRO B 1 123 ? 10.344 -8.406 -2.248 1 98.25 123 PRO B O 1
ATOM 3394 N N . HIS B 1 124 ? 8.234 -7.758 -2.686 1 95.31 124 HIS B N 1
ATOM 3395 C CA . HIS B 1 124 ? 8.609 -6.367 -2.445 1 95.31 124 HIS B CA 1
ATOM 3396 C C . HIS B 1 124 ? 9.117 -6.176 -1.021 1 95.31 124 HIS B C 1
ATOM 3398 O O . HIS B 1 124 ? 8.641 -6.828 -0.091 1 95.31 124 HIS B O 1
ATOM 3404 N N . PRO B 1 125 ? 10.055 -5.285 -0.824 1 91.94 125 PRO B N 1
ATOM 3405 C CA . PRO B 1 125 ? 10.75 -5.152 0.459 1 91.94 125 PRO B CA 1
ATOM 3406 C C . PRO B 1 125 ? 9.844 -4.621 1.567 1 91.94 125 PRO B C 1
ATOM 3408 O O . PRO B 1 125 ? 10.219 -4.648 2.742 1 91.94 125 PRO B O 1
ATOM 3411 N N . GLY B 1 126 ? 8.695 -4.18 1.229 1 90.56 126 GLY B N 1
ATOM 3412 C CA . GLY B 1 126 ? 7.77 -3.645 2.215 1 90.56 126 GLY B CA 1
ATOM 3413 C C . GLY B 1 126 ? 6.836 -4.695 2.791 1 90.56 126 GLY B C 1
ATOM 3414 O O . GLY B 1 126 ? 5.969 -4.379 3.607 1 90.56 126 GLY B O 1
ATOM 3415 N N . GLU B 1 127 ? 7.004 -5.969 2.445 1 94.5 127 GLU B N 1
ATOM 3416 C CA . GLU B 1 127 ? 6.199 -7.051 3.002 1 94.5 127 GLU B CA 1
ATOM 3417 C C . GLU B 1 127 ? 6.379 -7.152 4.516 1 94.5 127 GLU B C 1
ATOM 3419 O O . GLU B 1 127 ? 7.5 -7.047 5.02 1 94.5 127 GLU B O 1
ATOM 3424 N N . PRO B 1 128 ? 5.348 -7.402 5.23 1 92.19 128 PRO B N 1
ATOM 3425 C CA . PRO B 1 128 ? 5.453 -7.477 6.688 1 92.19 128 PRO B CA 1
ATOM 3426 C C . PRO B 1 128 ? 6.223 -8.703 7.164 1 92.19 128 PRO B C 1
ATOM 3428 O O . PRO B 1 128 ? 6.934 -8.641 8.172 1 92.19 128 PRO B O 1
ATOM 3431 N N . HIS B 1 129 ? 6.039 -9.828 6.531 1 94.19 129 HIS B N 1
ATOM 3432 C CA . HIS B 1 129 ? 6.703 -11.047 6.965 1 94.19 129 HIS B CA 1
ATOM 3433 C C . HIS B 1 129 ? 8.219 -10.922 6.852 1 94.19 129 HIS B C 1
ATOM 3435 O O . HIS B 1 129 ? 8.742 -10.539 5.801 1 94.19 129 HIS B O 1
ATOM 3441 N N . PRO B 1 130 ? 8.945 -11.258 7.891 1 91.94 130 PRO B N 1
ATOM 3442 C CA . PRO B 1 130 ? 10.391 -11.039 7.898 1 91.94 130 PRO B CA 1
ATOM 3443 C C . PRO B 1 130 ? 11.109 -11.836 6.812 1 91.94 130 PRO B C 1
ATOM 3445 O O . PRO B 1 130 ? 12.086 -11.359 6.234 1 91.94 130 PRO B O 1
ATOM 3448 N N . ASP B 1 131 ? 10.656 -13.023 6.527 1 96.19 131 ASP B N 1
ATOM 3449 C CA . ASP B 1 131 ? 11.289 -13.828 5.488 1 96.19 131 ASP B CA 1
ATOM 3450 C C . ASP B 1 131 ? 11.133 -13.18 4.113 1 96.19 131 ASP B C 1
ATOM 3452 O O . ASP B 1 131 ? 12.008 -13.312 3.258 1 96.19 131 ASP B O 1
ATOM 3456 N N . HIS B 1 132 ? 10 -12.516 3.875 1 97.12 132 HIS B N 1
ATOM 3457 C CA . HIS B 1 132 ? 9.812 -11.812 2.611 1 97.12 132 HIS B CA 1
ATOM 3458 C C . HIS B 1 132 ? 10.805 -10.672 2.467 1 97.12 132 HIS B C 1
ATOM 3460 O O . HIS B 1 132 ? 11.422 -10.508 1.411 1 97.12 132 HIS B O 1
ATOM 3466 N N . ARG B 1 133 ? 10.977 -9.969 3.518 1 93.25 133 ARG B N 1
ATOM 3467 C CA . ARG B 1 133 ? 11.93 -8.867 3.516 1 93.25 133 ARG B CA 1
ATOM 3468 C C . ARG B 1 133 ? 13.359 -9.375 3.35 1 93.25 133 ARG B C 1
ATOM 3470 O O . ARG B 1 133 ? 14.141 -8.812 2.582 1 93.25 133 ARG B O 1
ATOM 3477 N N . ALA B 1 134 ? 13.656 -10.414 4.059 1 93.94 134 ALA B N 1
ATOM 3478 C CA . ALA B 1 134 ? 14.977 -11.023 3.936 1 93.94 134 ALA B CA 1
ATOM 3479 C C . ALA B 1 134 ? 15.227 -11.508 2.51 1 93.94 134 ALA B C 1
ATOM 3481 O O . ALA B 1 134 ? 16.344 -11.383 1.993 1 93.94 134 ALA B O 1
ATOM 3482 N N . CYS B 1 135 ? 14.25 -12.078 1.932 1 97.44 135 CYS B N 1
ATOM 3483 C CA . CYS B 1 135 ? 14.359 -12.531 0.55 1 97.44 135 CYS B CA 1
ATOM 3484 C C . CYS B 1 135 ? 14.711 -11.375 -0.379 1 97.44 135 CYS B C 1
ATOM 3486 O O . CYS B 1 135 ? 15.578 -11.508 -1.243 1 97.44 135 CYS B O 1
ATOM 3488 N N . ALA B 1 136 ? 14.031 -10.289 -0.192 1 96.25 136 ALA B N 1
ATOM 3489 C CA . ALA B 1 136 ? 14.336 -9.109 -0.997 1 96.25 136 ALA B CA 1
ATOM 3490 C C . ALA B 1 136 ? 15.781 -8.68 -0.809 1 96.25 136 ALA B C 1
ATOM 3492 O O . ALA B 1 136 ? 16.484 -8.391 -1.784 1 96.25 136 ALA B O 1
ATOM 3493 N N . GLY B 1 137 ? 16.156 -8.609 0.382 1 93.12 137 GLY B N 1
ATOM 3494 C CA . GLY B 1 137 ? 17.547 -8.281 0.665 1 93.12 137 GLY B CA 1
ATOM 3495 C C . GLY B 1 137 ? 18.531 -9.25 0.038 1 93.12 137 GLY B C 1
ATOM 3496 O O . GLY B 1 137 ? 19.547 -8.836 -0.521 1 93.12 137 GLY B O 1
ATOM 3497 N N . LEU B 1 138 ? 18.25 -10.516 0.187 1 95.81 138 LEU B N 1
ATOM 3498 C CA . LEU B 1 138 ? 19.078 -11.57 -0.375 1 95.81 138 LEU B CA 1
ATOM 3499 C C . LEU B 1 138 ? 19.188 -11.43 -1.89 1 95.81 138 LEU B C 1
ATOM 3501 O O . LEU B 1 138 ? 20.297 -11.5 -2.447 1 95.81 138 LEU B O 1
ATOM 3505 N N . ALA B 1 139 ? 18.078 -11.25 -2.535 1 97 139 ALA B N 1
ATOM 3506 C CA . ALA B 1 139 ? 18.047 -11.07 -3.986 1 97 139 ALA B CA 1
ATOM 3507 C C . ALA B 1 139 ? 18.922 -9.891 -4.406 1 97 139 ALA B C 1
ATOM 3509 O O . ALA B 1 139 ? 19.734 -10.016 -5.328 1 97 139 ALA B O 1
ATOM 3510 N N . TRP B 1 140 ? 18.75 -8.789 -3.748 1 94.69 140 TRP B N 1
ATOM 3511 C CA . TRP B 1 140 ? 19.484 -7.562 -4.07 1 94.69 140 TRP B CA 1
ATOM 3512 C C . TRP B 1 140 ? 20.984 -7.75 -3.887 1 94.69 140 TRP B C 1
ATOM 3514 O O . TRP B 1 140 ? 21.766 -7.414 -4.773 1 94.69 140 TRP B O 1
ATOM 3524 N N . ALA B 1 141 ? 21.344 -8.305 -2.762 1 92.62 141 ALA B N 1
ATOM 3525 C CA . ALA B 1 141 ? 22.766 -8.547 -2.465 1 92.62 141 ALA B CA 1
ATOM 3526 C C . ALA B 1 141 ? 23.375 -9.508 -3.477 1 92.62 141 ALA B C 1
ATOM 3528 O O . ALA B 1 141 ? 24.516 -9.312 -3.916 1 92.62 141 ALA B O 1
ATOM 3529 N N . ALA B 1 142 ? 22.656 -10.531 -3.805 1 96.12 142 ALA B N 1
ATOM 3530 C CA . ALA B 1 142 ? 23.172 -11.531 -4.746 1 96.12 142 ALA B CA 1
ATOM 3531 C C . ALA B 1 142 ? 23.344 -10.93 -6.137 1 96.12 142 ALA B C 1
ATOM 3533 O O . ALA B 1 142 ? 24.297 -11.242 -6.84 1 96.12 142 ALA B O 1
ATOM 3534 N N . LEU B 1 143 ? 22.391 -10.133 -6.516 1 95.56 143 LEU B N 1
ATOM 3535 C CA . LEU B 1 143 ? 22.5 -9.461 -7.805 1 95.56 143 LEU B CA 1
ATOM 3536 C C . LEU B 1 143 ? 23.734 -8.578 -7.852 1 95.56 143 LEU B C 1
ATOM 3538 O O . LEU B 1 143 ? 24.469 -8.586 -8.852 1 95.56 143 LEU B O 1
ATOM 3542 N N . ARG B 1 144 ? 23.953 -7.875 -6.855 1 90.94 144 ARG B N 1
ATOM 3543 C CA . ARG B 1 144 ? 25.125 -7.02 -6.766 1 90.94 144 ARG B CA 1
ATOM 3544 C C . ARG B 1 144 ? 26.406 -7.848 -6.797 1 90.94 144 ARG B C 1
ATOM 3546 O O . ARG B 1 144 ? 27.359 -7.508 -7.5 1 90.94 144 ARG B O 1
ATOM 3553 N N . ALA B 1 145 ? 26.406 -8.891 -6.059 1 91.81 145 ALA B N 1
ATOM 3554 C CA . ALA B 1 145 ? 27.594 -9.734 -5.926 1 91.81 145 ALA B CA 1
ATOM 3555 C C . ALA B 1 145 ? 27.891 -10.453 -7.234 1 91.81 145 ALA B C 1
ATOM 3557 O O . ALA B 1 145 ? 29.062 -10.664 -7.578 1 91.81 145 ALA B O 1
ATOM 3558 N N . SER B 1 146 ? 26.906 -10.867 -7.918 1 93.56 146 SER B N 1
ATOM 3559 C CA . SER B 1 146 ? 27.094 -11.633 -9.148 1 93.56 146 SER B CA 1
ATOM 3560 C C . SER B 1 146 ? 27.578 -10.742 -10.289 1 93.56 146 SER B C 1
ATOM 3562 O O . SER B 1 146 ? 28.234 -11.219 -11.211 1 93.56 146 SER B O 1
ATOM 3564 N N . GLY B 1 147 ? 27.141 -9.523 -10.281 1 88 147 GLY B N 1
ATOM 3565 C CA . GLY B 1 147 ? 27.484 -8.602 -11.359 1 88 147 GLY B CA 1
ATOM 3566 C C . GLY B 1 147 ? 26.703 -8.867 -12.641 1 88 147 GLY B C 1
ATOM 3567 O O . GLY B 1 147 ? 27.031 -8.312 -13.688 1 88 147 GLY B O 1
ATOM 3568 N N . CYS B 1 148 ? 25.781 -9.711 -12.523 1 90.12 148 CYS B N 1
ATOM 3569 C CA . CYS B 1 148 ? 25.031 -10.031 -13.727 1 90.12 148 CYS B CA 1
ATOM 3570 C C . CYS B 1 148 ? 24.094 -8.891 -14.117 1 90.12 148 CYS B C 1
ATOM 3572 O O . CYS B 1 148 ? 23.906 -7.953 -13.336 1 90.12 148 CYS B O 1
ATOM 3574 N N . ASP B 1 149 ? 23.484 -8.992 -15.32 1 90.75 149 ASP B N 1
ATOM 3575 C CA . ASP B 1 149 ? 22.672 -7.906 -15.859 1 90.75 149 ASP B CA 1
ATOM 3576 C C . ASP B 1 149 ? 21.188 -8.219 -15.727 1 90.75 149 ASP B C 1
ATOM 3578 O O . ASP B 1 149 ? 20.344 -7.555 -16.344 1 90.75 149 ASP B O 1
ATOM 3582 N N . ALA B 1 150 ? 20.875 -9.203 -14.938 1 96.19 150 ALA B N 1
ATOM 3583 C CA . ALA B 1 150 ? 19.469 -9.547 -14.766 1 96.19 150 ALA B CA 1
ATOM 3584 C C . ALA B 1 150 ? 18.688 -8.383 -14.148 1 96.19 150 ALA B C 1
ATOM 3586 O O . ALA B 1 150 ? 19.188 -7.715 -13.234 1 96.19 150 ALA B O 1
ATOM 3587 N N . GLU B 1 151 ? 17.484 -8.164 -14.664 1 96.88 151 GLU B N 1
ATOM 3588 C CA . GLU B 1 151 ? 16.609 -7.137 -14.102 1 96.88 151 GLU B CA 1
ATOM 3589 C C . GLU B 1 151 ? 16.047 -7.57 -12.758 1 96.88 151 GLU B C 1
ATOM 3591 O O . GLU B 1 151 ? 15.695 -8.742 -12.57 1 96.88 151 GLU B O 1
ATOM 3596 N N . ALA B 1 152 ? 15.961 -6.637 -11.82 1 97.12 152 ALA B N 1
ATOM 3597 C CA . ALA B 1 152 ? 15.375 -6.887 -10.508 1 97.12 152 ALA B CA 1
ATOM 3598 C C . ALA B 1 152 ? 13.914 -6.43 -10.461 1 97.12 152 ALA B C 1
ATOM 3600 O O . ALA B 1 152 ? 13.625 -5.254 -10.695 1 97.12 152 ALA B O 1
ATOM 3601 N N . TRP B 1 153 ? 13.039 -7.367 -10.18 1 98.38 153 TRP B N 1
ATOM 3602 C CA . TRP B 1 153 ? 11.609 -7.09 -10.102 1 98.38 153 TRP B CA 1
ATOM 3603 C C . TRP B 1 153 ? 11.031 -7.574 -8.773 1 98.38 153 TRP B C 1
ATOM 3605 O O . TRP B 1 153 ? 11.344 -8.68 -8.32 1 98.38 153 TRP B O 1
ATOM 3615 N N . SER B 1 154 ? 10.258 -6.727 -8.133 1 98.19 154 SER B N 1
ATOM 3616 C CA . SER B 1 154 ? 9.562 -7.203 -6.945 1 98.19 154 SER B CA 1
ATOM 3617 C C . SER B 1 154 ? 8.078 -7.398 -7.215 1 98.19 154 SER B C 1
ATOM 3619 O O . SER B 1 154 ? 7.504 -6.746 -8.086 1 98.19 154 SER B O 1
ATOM 3621 N N . TYR B 1 155 ? 7.484 -8.359 -6.5 1 98.81 155 TYR B N 1
ATOM 3622 C CA . TYR B 1 155 ? 6.055 -8.625 -6.582 1 98.81 155 TYR B CA 1
ATOM 3623 C C . TYR B 1 155 ? 5.398 -8.508 -5.211 1 98.81 155 TYR B C 1
ATOM 3625 O O . TYR B 1 155 ? 6.086 -8.414 -4.191 1 98.81 155 TYR B O 1
ATOM 3633 N N . GLU B 1 156 ? 4.062 -8.438 -5.207 1 98.56 156 GLU B N 1
ATOM 3634 C CA . GLU B 1 156 ? 3.275 -8.289 -3.988 1 98.56 156 GLU B CA 1
ATOM 3635 C C . GLU B 1 156 ? 2.658 -9.617 -3.561 1 98.56 156 GLU B C 1
ATOM 3637 O O . GLU B 1 156 ? 2.301 -10.438 -4.406 1 98.56 156 GLU B O 1
ATOM 3642 N N . ILE B 1 157 ? 2.516 -9.758 -2.24 1 98 157 ILE B N 1
ATOM 3643 C CA . ILE B 1 157 ? 1.827 -10.945 -1.739 1 98 157 ILE B CA 1
ATOM 3644 C C . ILE B 1 157 ? 0.695 -10.523 -0.803 1 98 157 ILE B C 1
ATOM 3646 O O . ILE B 1 157 ? -0.483 -10.656 -1.145 1 98 157 ILE B O 1
ATOM 3650 N N . SER B 1 158 ? 1.051 -9.812 0.285 1 96.38 158 SER B N 1
ATOM 3651 C CA . SER B 1 158 ? 0.07 -9.555 1.335 1 96.38 158 SER B CA 1
ATOM 3652 C C . SER B 1 158 ? -0.345 -8.086 1.355 1 96.38 158 SER B C 1
ATOM 3654 O O . SER B 1 158 ? -1.43 -7.746 1.835 1 96.38 158 SER B O 1
ATOM 3656 N N . VAL B 1 159 ? 0.529 -7.234 0.926 1 95.88 159 VAL B N 1
ATOM 3657 C CA . VAL B 1 159 ? 0.269 -5.797 0.935 1 95.88 159 VAL B CA 1
ATOM 3658 C C . VAL B 1 159 ? 0.739 -5.18 -0.38 1 95.88 159 VAL B C 1
ATOM 3660 O O . VAL B 1 159 ? 1.532 -5.781 -1.107 1 95.88 159 VAL B O 1
ATOM 3663 N N . GLN B 1 160 ? 0.216 -4.027 -0.562 1 96.62 160 GLN B N 1
ATOM 3664 C CA . GLN B 1 160 ? 0.657 -3.281 -1.737 1 96.62 160 GLN B CA 1
ATOM 3665 C C . GLN B 1 160 ? 1.979 -2.568 -1.471 1 96.62 160 GLN B C 1
ATOM 3667 O O . GLN B 1 160 ? 2.234 -2.117 -0.352 1 96.62 160 GLN B O 1
ATOM 3672 N N . GLY B 1 161 ? 2.807 -2.549 -2.494 1 93.12 161 GLY B N 1
ATOM 3673 C CA . GLY B 1 161 ? 4.016 -1.742 -2.543 1 93.12 161 GLY B CA 1
ATOM 3674 C C . GLY B 1 161 ? 4.078 -0.835 -3.756 1 93.12 161 GLY B C 1
ATOM 3675 O O . GLY B 1 161 ? 3.047 -0.478 -4.328 1 93.12 161 GLY B O 1
ATOM 3676 N N . LEU B 1 162 ? 5.289 -0.396 -4.055 1 91.75 162 LEU B N 1
ATOM 3677 C CA . LEU B 1 162 ? 5.488 0.365 -5.281 1 91.75 162 LEU B CA 1
ATOM 3678 C C . LEU B 1 162 ? 5.121 -0.47 -6.504 1 91.75 162 LEU B C 1
ATOM 3680 O O . LEU B 1 162 ? 5.328 -1.687 -6.516 1 91.75 162 LEU B O 1
ATOM 3684 N N . ALA B 1 163 ? 4.578 0.162 -7.469 1 95.69 163 ALA B N 1
ATOM 3685 C CA . ALA B 1 163 ? 4.207 -0.536 -8.695 1 95.69 163 ALA B CA 1
ATOM 3686 C C . ALA B 1 163 ? 4.629 0.26 -9.93 1 95.69 163 ALA B C 1
ATOM 3688 O O . ALA B 1 163 ? 4.242 1.419 -10.094 1 95.69 163 ALA B O 1
ATOM 3689 N N . SER B 1 164 ? 5.441 -0.297 -10.766 1 95.5 164 SER B N 1
ATOM 3690 C CA . SER B 1 164 ? 5.82 0.32 -12.031 1 95.5 164 SER B CA 1
ATOM 3691 C C . SER B 1 164 ? 5.156 -0.384 -13.211 1 95.5 164 SER B C 1
ATOM 3693 O O . SER B 1 164 ? 5.098 0.161 -14.312 1 95.5 164 SER B O 1
ATOM 3695 N N . THR B 1 165 ? 4.672 -1.62 -12.945 1 98 165 THR B N 1
ATOM 3696 C CA . THR B 1 165 ? 4.012 -2.418 -13.969 1 98 165 THR B CA 1
ATOM 3697 C C . THR B 1 165 ? 2.83 -3.186 -13.383 1 98 165 THR B C 1
ATOM 3699 O O . THR B 1 165 ? 2.953 -3.812 -12.328 1 98 165 THR B O 1
ATOM 3702 N N . LEU B 1 166 ? 1.7 -3.07 -14.023 1 98.75 166 LEU B N 1
ATOM 3703 C CA . LEU B 1 166 ? 0.528 -3.875 -13.703 1 98.75 166 LEU B CA 1
ATOM 3704 C C . LEU B 1 166 ? 0.238 -4.883 -14.812 1 98.75 166 LEU B C 1
ATOM 3706 O O . LEU B 1 166 ? 0.016 -4.496 -15.961 1 98.75 166 LEU B O 1
ATOM 3710 N N . VAL B 1 167 ? 0.275 -6.129 -14.445 1 98.88 167 VAL B N 1
ATOM 3711 C CA . VAL B 1 167 ? 0.024 -7.188 -15.414 1 98.88 167 VAL B CA 1
ATOM 3712 C C . VAL B 1 167 ? -1.437 -7.629 -15.336 1 98.88 167 VAL B C 1
ATOM 3714 O O . VAL B 1 167 ? -1.915 -8.023 -14.266 1 98.88 167 VAL B O 1
ATOM 3717 N N . ASP B 1 168 ? -2.125 -7.551 -16.484 1 98.88 168 ASP B N 1
ATOM 3718 C CA . ASP B 1 168 ? -3.5 -8.031 -16.578 1 98.88 168 ASP B CA 1
ATOM 3719 C C . ASP B 1 168 ? -3.555 -9.555 -16.484 1 98.88 168 ASP B C 1
ATOM 3721 O O . ASP B 1 168 ? -3.15 -10.25 -17.422 1 98.88 168 ASP B O 1
ATOM 3725 N N . ILE B 1 169 ? -4.113 -10.031 -15.375 1 98.94 169 ILE B N 1
ATOM 3726 C CA . ILE B 1 169 ? -4.168 -11.484 -15.242 1 98.94 169 ILE B CA 1
ATOM 3727 C C . ILE B 1 169 ? -5.617 -11.961 -15.367 1 98.94 169 ILE B C 1
ATOM 3729 O O . ILE B 1 169 ? -5.938 -13.094 -15.008 1 98.94 169 ILE B O 1
ATOM 3733 N N . THR B 1 170 ? -6.477 -11.133 -15.812 1 98.81 170 THR B N 1
ATOM 3734 C CA . THR B 1 170 ? -7.891 -11.453 -15.977 1 98.81 170 THR B CA 1
ATOM 3735 C C . THR B 1 170 ? -8.062 -12.773 -16.719 1 98.81 170 THR B C 1
ATOM 3737 O O . THR B 1 170 ? -8.805 -13.656 -16.281 1 98.81 170 THR B O 1
ATOM 3740 N N . PRO B 1 171 ? -7.328 -13.047 -17.797 1 98.62 171 PRO B N 1
ATOM 3741 C CA . PRO B 1 171 ? -7.562 -14.273 -18.562 1 98.62 171 PRO B CA 1
ATOM 3742 C C . PRO B 1 171 ? -7.148 -15.531 -17.797 1 98.62 171 PRO B C 1
ATOM 3744 O O . PRO B 1 171 ? -7.547 -16.641 -18.156 1 98.62 171 PRO B O 1
ATOM 3747 N N . VAL B 1 172 ? -6.355 -15.352 -16.734 1 98.75 172 VAL B N 1
ATOM 3748 C CA . VAL B 1 172 ? -5.805 -16.547 -16.094 1 98.75 172 VAL B CA 1
ATOM 3749 C C . VAL B 1 172 ? -6.148 -16.531 -14.609 1 98.75 172 VAL B C 1
ATOM 3751 O O . VAL B 1 172 ? -5.488 -17.203 -13.805 1 98.75 172 VAL B O 1
ATOM 3754 N N . THR B 1 173 ? -7.105 -15.766 -14.227 1 98.62 173 THR B N 1
ATOM 3755 C CA . THR B 1 173 ? -7.492 -15.664 -12.828 1 98.62 173 THR B CA 1
ATOM 3756 C C . THR B 1 173 ? -7.914 -17.031 -12.281 1 98.62 173 THR B C 1
ATOM 3758 O O . THR B 1 173 ? -7.598 -17.375 -11.141 1 98.62 173 THR B O 1
ATOM 3761 N N . GLN B 1 174 ? -8.562 -17.812 -13.078 1 98.25 174 GLN B N 1
ATOM 3762 C CA . GLN B 1 174 ? -9.023 -19.141 -12.656 1 98.25 174 GLN B CA 1
ATOM 3763 C C . GLN B 1 174 ? -7.852 -20.094 -12.492 1 98.25 174 GLN B C 1
ATOM 3765 O O . GLN B 1 174 ? -7.863 -20.953 -11.609 1 98.25 174 GLN B O 1
ATOM 3770 N N . HIS B 1 175 ? -6.832 -19.969 -13.383 1 98.5 175 HIS B N 1
ATOM 3771 C CA . HIS B 1 175 ? -5.625 -20.766 -13.242 1 98.5 175 HIS B CA 1
ATOM 3772 C C . HIS B 1 175 ? -4.906 -20.469 -11.938 1 98.5 175 HIS B C 1
ATOM 3774 O O . HIS B 1 175 ? -4.473 -21.375 -11.234 1 98.5 175 HIS B O 1
ATOM 3780 N N . LYS B 1 176 ? -4.82 -19.203 -11.648 1 98.75 176 LYS B N 1
ATOM 3781 C CA . LYS B 1 176 ? -4.191 -18.797 -10.391 1 98.75 176 LYS B CA 1
ATOM 3782 C C . LYS B 1 176 ? -4.973 -19.328 -9.195 1 98.75 176 LYS B C 1
ATOM 3784 O O . LYS B 1 176 ? -4.391 -19.859 -8.242 1 98.75 176 LYS B O 1
ATOM 3789 N N . ALA B 1 177 ? -6.281 -19.234 -9.234 1 98.69 177 ALA B N 1
ATOM 3790 C CA . ALA B 1 177 ? -7.133 -19.719 -8.148 1 98.69 177 ALA B CA 1
ATOM 3791 C C . ALA B 1 177 ? -6.973 -21.219 -7.957 1 98.69 177 ALA B C 1
ATOM 3793 O O . ALA B 1 177 ? -6.859 -21.703 -6.828 1 98.69 177 ALA B O 1
ATOM 3794 N N . ALA B 1 178 ? -6.949 -21.906 -9.062 1 98.75 178 ALA B N 1
ATOM 3795 C CA . ALA B 1 178 ? -6.777 -23.359 -9 1 98.75 178 ALA B CA 1
ATOM 3796 C C . ALA B 1 178 ? -5.422 -23.734 -8.414 1 98.75 178 ALA B C 1
ATOM 3798 O O . ALA B 1 178 ? -5.32 -24.672 -7.617 1 98.75 178 ALA B O 1
ATOM 3799 N N . ALA B 1 179 ? -4.402 -23.016 -8.805 1 98.88 179 ALA B N 1
ATOM 3800 C CA . ALA B 1 179 ? -3.068 -23.25 -8.258 1 98.88 179 ALA B CA 1
ATOM 3801 C C . ALA B 1 179 ? -3.029 -22.969 -6.758 1 98.88 179 ALA B C 1
ATOM 3803 O O . ALA B 1 179 ? -2.441 -23.734 -5.988 1 98.88 179 ALA B O 1
ATOM 3804 N N . MET B 1 180 ? -3.637 -21.891 -6.332 1 98.69 180 MET B N 1
ATOM 3805 C CA . MET B 1 180 ? -3.676 -21.562 -4.914 1 98.69 180 MET B CA 1
ATOM 3806 C C . MET B 1 180 ? -4.402 -22.641 -4.121 1 98.69 180 MET B C 1
ATOM 3808 O O . MET B 1 180 ? -4.043 -22.938 -2.977 1 98.69 180 MET B O 1
ATOM 3812 N N . ALA B 1 181 ? -5.359 -23.281 -4.734 1 98.31 181 ALA B N 1
ATOM 3813 C CA . ALA B 1 181 ? -6.152 -24.312 -4.07 1 98.31 181 ALA B CA 1
ATOM 3814 C C . ALA B 1 181 ? -5.312 -25.562 -3.803 1 98.31 181 ALA B C 1
ATOM 3816 O O . ALA B 1 181 ? -5.695 -26.406 -2.998 1 98.31 181 ALA B O 1
ATOM 3817 N N . CYS B 1 182 ? -4.211 -25.719 -4.484 1 98.5 182 CYS B N 1
ATOM 3818 C CA . CYS B 1 182 ? -3.328 -26.859 -4.289 1 98.5 182 CYS B CA 1
ATOM 3819 C C . CYS B 1 182 ? -2.674 -26.812 -2.914 1 98.5 182 CYS B C 1
ATOM 3821 O O . CYS B 1 182 ? -2.18 -27.828 -2.424 1 98.5 182 CYS B O 1
ATOM 3823 N N . TYR B 1 183 ? -2.566 -25.625 -2.352 1 98.06 183 TYR B N 1
ATOM 3824 C CA . TYR B 1 183 ? -1.915 -25.5 -1.055 1 98.06 183 TYR B CA 1
ATOM 3825 C C . TYR B 1 183 ? -2.896 -25.766 0.081 1 98.06 183 TYR B C 1
ATOM 3827 O O . TYR B 1 183 ? -3.141 -24.891 0.918 1 98.06 183 TYR B O 1
ATOM 3835 N N . MET B 1 184 ? -3.307 -26.969 0.201 1 95.94 184 MET B N 1
ATOM 3836 C CA . MET B 1 184 ? -4.355 -27.391 1.127 1 95.94 184 MET B CA 1
ATOM 3837 C C . MET B 1 184 ? -3.91 -27.203 2.574 1 95.94 184 MET B C 1
ATOM 3839 O O . MET B 1 184 ? -4.715 -26.828 3.432 1 95.94 184 MET B O 1
ATOM 3843 N N . SER B 1 185 ? -2.686 -27.438 2.865 1 95.62 185 SER B N 1
ATOM 3844 C CA . SER B 1 185 ? -2.154 -27.328 4.219 1 95.62 185 SER B CA 1
ATOM 3845 C C . SER B 1 185 ? -2.291 -25.891 4.746 1 95.62 185 SER B C 1
ATOM 3847 O O . SER B 1 185 ? -2.215 -25.672 5.957 1 95.62 185 SER B O 1
ATOM 3849 N N . GLN B 1 186 ? -2.441 -24.922 3.814 1 94.31 186 GLN B N 1
ATOM 3850 C CA . GLN B 1 186 ? -2.436 -23.516 4.199 1 94.31 186 GLN B CA 1
ATOM 3851 C C . GLN B 1 186 ? -3.855 -22.984 4.332 1 94.31 186 GLN B C 1
ATOM 3853 O O . GLN B 1 186 ? -4.062 -21.891 4.863 1 94.31 186 GLN B O 1
ATOM 3858 N N . HIS B 1 187 ? -4.91 -23.734 3.957 1 90.5 187 HIS B N 1
ATOM 3859 C CA . HIS B 1 187 ? -6.281 -23.234 3.852 1 90.5 187 HIS B CA 1
ATOM 3860 C C . HIS B 1 187 ? -6.84 -22.859 5.219 1 90.5 187 HIS B C 1
ATOM 3862 O O . HIS B 1 187 ? -7.68 -21.969 5.328 1 90.5 187 HIS B O 1
ATOM 3868 N N . ASP B 1 188 ? -6.34 -23.516 6.215 1 90.06 188 ASP B N 1
ATOM 3869 C CA . ASP B 1 188 ? -6.855 -23.234 7.555 1 90.06 188 ASP B CA 1
ATOM 3870 C C . ASP B 1 188 ? -6.09 -22.094 8.211 1 90.06 188 ASP B C 1
ATOM 3872 O O . ASP B 1 188 ? -6.5 -21.578 9.25 1 90.06 188 ASP B O 1
ATOM 3876 N N . GLN B 1 189 ? -5.078 -21.719 7.621 1 91.69 189 GLN B N 1
ATOM 3877 C CA . GLN B 1 189 ? -4.23 -20.688 8.227 1 91.69 189 GLN B CA 1
ATOM 3878 C C . GLN B 1 189 ? -4.734 -19.297 7.895 1 91.69 189 GLN B C 1
ATOM 3880 O O . GLN B 1 189 ? -4.574 -18.359 8.688 1 91.69 189 GLN B O 1
ATOM 3885 N N . ASN B 1 190 ? -5.27 -19.109 6.773 1 94.88 190 ASN B N 1
ATOM 3886 C CA . ASN B 1 190 ? -5.75 -17.828 6.27 1 94.88 190 ASN B CA 1
ATOM 3887 C C . ASN B 1 190 ? -6.664 -18 5.059 1 94.88 190 ASN B C 1
ATOM 3889 O O . ASN B 1 190 ? -6.637 -19.047 4.406 1 94.88 190 ASN B O 1
ATOM 3893 N N . ALA B 1 191 ? -7.48 -17.047 4.812 1 96.81 191 ALA B N 1
ATOM 3894 C CA . ALA B 1 191 ? -8.297 -17.031 3.602 1 96.81 191 ALA B CA 1
ATOM 3895 C C . ALA B 1 191 ? -7.504 -16.5 2.41 1 96.81 191 ALA B C 1
ATOM 3897 O O . ALA B 1 191 ? -7.906 -15.523 1.778 1 96.81 191 ALA B O 1
ATOM 3898 N N . TYR B 1 192 ? -6.469 -17.172 2.021 1 97.25 192 TYR B N 1
ATOM 3899 C CA . TYR B 1 192 ? -5.473 -16.688 1.075 1 97.25 192 TYR B CA 1
ATOM 3900 C C . TYR B 1 192 ? -6.105 -16.391 -0.278 1 97.25 192 TYR B C 1
ATOM 3902 O O . TYR B 1 192 ? -5.848 -15.344 -0.872 1 97.25 192 TYR B O 1
ATOM 3910 N N . GLN B 1 193 ? -6.914 -17.312 -0.74 1 97.62 193 GLN B N 1
ATOM 3911 C CA . GLN B 1 193 ? -7.469 -17.125 -2.078 1 97.62 193 GLN B CA 1
ATOM 3912 C C . GLN B 1 193 ? -8.281 -15.836 -2.164 1 97.62 193 GLN B C 1
ATOM 3914 O O . GLN B 1 193 ? -8.078 -15.023 -3.064 1 97.62 193 GLN B O 1
ATOM 3919 N N . GLU B 1 194 ? -9.203 -15.633 -1.234 1 97.75 194 GLU B N 1
ATOM 3920 C CA . GLU B 1 194 ? -10.062 -14.453 -1.227 1 97.75 194 GLU B CA 1
ATOM 3921 C C . GLU B 1 194 ? -9.242 -13.18 -1.055 1 97.75 194 GLU B C 1
ATOM 3923 O O . GLU B 1 194 ? -9.469 -12.188 -1.758 1 97.75 194 GLU B O 1
ATOM 3928 N N . ARG B 1 195 ? -8.32 -13.211 -0.156 1 98.5 195 ARG B N 1
ATOM 3929 C CA . ARG B 1 195 ? -7.559 -12.016 0.195 1 98.5 195 ARG B CA 1
ATOM 3930 C C . ARG B 1 195 ? -6.57 -11.656 -0.906 1 98.5 195 ARG B C 1
ATOM 3932 O O . ARG B 1 195 ? -6.402 -10.484 -1.238 1 98.5 195 ARG B O 1
ATOM 3939 N N . ILE B 1 196 ? -5.953 -12.633 -1.551 1 98.62 196 ILE B N 1
ATOM 3940 C CA . ILE B 1 196 ? -4.996 -12.383 -2.625 1 98.62 196 ILE B CA 1
ATOM 3941 C C . ILE B 1 196 ? -5.738 -11.953 -3.887 1 98.62 196 ILE B C 1
ATOM 3943 O O . ILE B 1 196 ? -5.309 -11.023 -4.574 1 98.62 196 ILE B O 1
ATOM 3947 N N . LEU B 1 197 ? -6.844 -12.625 -4.227 1 98.69 197 LEU B N 1
ATOM 3948 C CA . LEU B 1 197 ? -7.625 -12.172 -5.375 1 98.69 197 LEU B CA 1
ATOM 3949 C C . LEU B 1 197 ? -8.211 -10.789 -5.125 1 98.69 197 LEU B C 1
ATOM 3951 O O . LEU B 1 197 ? -8.367 -10 -6.059 1 98.69 197 LEU B O 1
ATOM 3955 N N . GLY B 1 198 ? -8.547 -10.5 -3.838 1 98.69 198 GLY B N 1
ATOM 3956 C CA . GLY B 1 198 ? -8.922 -9.141 -3.484 1 98.69 198 GLY B CA 1
ATOM 3957 C C . GLY B 1 198 ? -7.844 -8.117 -3.811 1 98.69 198 GLY B C 1
ATOM 3958 O O . GLY B 1 198 ? -8.133 -7.07 -4.391 1 98.69 198 GLY B O 1
ATOM 3959 N N . LEU B 1 199 ? -6.625 -8.445 -3.441 1 98.75 199 LEU B N 1
ATOM 3960 C CA . LEU B 1 199 ? -5.488 -7.59 -3.775 1 98.75 199 LEU B CA 1
ATOM 3961 C C . LEU B 1 199 ? -5.391 -7.387 -5.285 1 98.75 199 LEU B C 1
ATOM 3963 O O . LEU B 1 199 ? -5.184 -6.262 -5.75 1 98.75 199 LEU B O 1
ATOM 3967 N N . ASN B 1 200 ? -5.551 -8.43 -6.008 1 98.88 200 ASN B N 1
ATOM 3968 C CA . ASN B 1 200 ? -5.461 -8.352 -7.465 1 98.88 200 ASN B CA 1
ATOM 3969 C C . ASN B 1 200 ? -6.594 -7.516 -8.055 1 98.88 200 ASN B C 1
ATOM 3971 O O . ASN B 1 200 ? -6.398 -6.809 -9.039 1 98.88 200 ASN B O 1
ATOM 3975 N N . ALA B 1 201 ? -7.77 -7.633 -7.496 1 98.75 201 ALA B N 1
ATOM 3976 C CA . ALA B 1 201 ? -8.906 -6.836 -7.957 1 98.75 201 ALA B CA 1
ATOM 3977 C C . ALA B 1 201 ? -8.664 -5.352 -7.707 1 98.75 201 ALA B C 1
ATOM 3979 O O . ALA B 1 201 ? -8.891 -4.52 -8.594 1 98.75 201 ALA B O 1
ATOM 3980 N N . CYS B 1 202 ? -8.195 -5.035 -6.555 1 98.06 202 CYS B N 1
ATOM 3981 C CA . CYS B 1 202 ? -7.938 -3.639 -6.223 1 98.06 202 CYS B CA 1
ATOM 3982 C C . CYS B 1 202 ? -6.828 -3.064 -7.094 1 98.06 202 CYS B C 1
ATOM 3984 O O . CYS B 1 202 ? -6.871 -1.893 -7.469 1 98.06 202 CYS B O 1
ATOM 3986 N N . ARG B 1 203 ? -5.891 -3.887 -7.465 1 98.44 203 ARG B N 1
ATOM 3987 C CA . ARG B 1 203 ? -4.758 -3.424 -8.258 1 98.44 203 ARG B CA 1
ATOM 3988 C C . ARG B 1 203 ? -5.18 -3.117 -9.695 1 98.44 203 ARG B C 1
ATOM 3990 O O . ARG B 1 203 ? -4.422 -2.52 -10.453 1 98.44 203 ARG B O 1
ATOM 3997 N N . ALA B 1 204 ? -6.395 -3.434 -10.031 1 98.25 204 ALA B N 1
ATOM 3998 C CA . ALA B 1 204 ? -6.934 -3.07 -11.344 1 98.25 204 ALA B CA 1
ATOM 3999 C C . ALA B 1 204 ? -7.531 -1.667 -11.32 1 98.25 204 ALA B C 1
ATOM 4001 O O . ALA B 1 204 ? -8.07 -1.197 -12.32 1 98.25 204 ALA B O 1
ATOM 4002 N N . TRP B 1 205 ? -7.395 -0.955 -10.258 1 96.94 205 TRP B N 1
ATOM 4003 C CA . TRP B 1 205 ? -8.016 0.338 -9.984 1 96.94 205 TRP B CA 1
ATOM 4004 C C . TRP B 1 205 ? -7.77 1.31 -11.133 1 96.94 205 TRP B C 1
ATOM 4006 O O . TRP B 1 205 ? -8.695 1.982 -11.594 1 96.94 205 TRP B O 1
ATOM 4016 N N . SER B 1 206 ? -6.559 1.418 -11.578 1 96.75 206 SER B N 1
ATOM 4017 C CA . SER B 1 206 ? -6.188 2.432 -12.562 1 96.75 206 SER B CA 1
ATOM 4018 C C . SER B 1 206 ? -6.316 1.896 -13.984 1 96.75 206 SER B C 1
ATOM 4020 O O . SER B 1 206 ? -6.074 2.623 -14.945 1 96.75 206 SER B O 1
ATOM 4022 N N . LEU B 1 207 ? -6.699 0.628 -14.133 1 97.69 207 LEU B N 1
ATOM 4023 C CA . LEU B 1 207 ? -6.719 -0.024 -15.438 1 97.69 207 LEU B CA 1
ATOM 4024 C C . LEU B 1 207 ? -8.109 0.047 -16.062 1 97.69 207 LEU B C 1
ATOM 4026 O O . LEU B 1 207 ? -9.078 0.39 -15.375 1 97.69 207 LEU B O 1
ATOM 4030 N N . PRO B 1 208 ? -8.219 -0.225 -17.375 1 96.56 208 PRO B N 1
ATOM 4031 C CA . PRO B 1 208 ? -9.531 -0.225 -18.016 1 96.56 208 PRO B CA 1
ATOM 4032 C C . PRO B 1 208 ? -10.508 -1.203 -17.375 1 96.56 208 PRO B C 1
ATOM 4034 O O . PRO B 1 208 ? -10.094 -2.195 -16.781 1 96.56 208 PRO B O 1
ATOM 4037 N N . LEU B 1 209 ? -11.766 -0.964 -17.562 1 95.94 209 LEU B N 1
ATOM 4038 C CA . LEU B 1 209 ? -12.852 -1.707 -16.922 1 95.94 209 LEU B CA 1
ATOM 4039 C C . LEU B 1 209 ? -12.781 -3.186 -17.297 1 95.94 209 LEU B C 1
ATOM 4041 O O . LEU B 1 209 ? -13.203 -4.043 -16.516 1 95.94 209 LEU B O 1
ATOM 4045 N N . ALA B 1 210 ? -12.234 -3.428 -18.391 1 96.88 210 ALA B N 1
ATOM 4046 C CA . ALA B 1 210 ? -12.172 -4.809 -18.859 1 96.88 210 ALA B CA 1
ATOM 4047 C C . ALA B 1 210 ? -11.195 -5.633 -18.031 1 96.88 210 ALA B C 1
ATOM 4049 O O . ALA B 1 210 ? -11.234 -6.867 -18.047 1 96.88 210 ALA B O 1
ATOM 4050 N N . VAL B 1 211 ? -10.289 -5.016 -17.344 1 98.38 211 VAL B N 1
ATOM 4051 C CA . VAL B 1 211 ? -9.328 -5.707 -16.484 1 98.38 211 VAL B CA 1
ATOM 4052 C C . VAL B 1 211 ? -9.914 -5.875 -15.086 1 98.38 211 VAL B C 1
ATOM 4054 O O . VAL B 1 211 ? -10.117 -4.895 -14.367 1 98.38 211 VAL B O 1
ATOM 4057 N N . SER B 1 212 ? -10.117 -7.078 -14.688 1 98.38 212 SER B N 1
ATOM 4058 C CA . SER B 1 212 ? -10.742 -7.324 -13.391 1 98.38 212 SER B CA 1
ATOM 4059 C C . SER B 1 212 ? -9.688 -7.582 -12.312 1 98.38 212 SER B C 1
ATOM 4061 O O . SER B 1 212 ? -9.906 -7.277 -11.141 1 98.38 212 SER B O 1
ATOM 4063 N N . HIS B 1 213 ? -8.625 -8.203 -12.758 1 98.88 213 HIS B N 1
ATOM 4064 C CA . HIS B 1 213 ? -7.559 -8.539 -11.828 1 98.88 213 HIS B CA 1
ATOM 4065 C C . HIS B 1 213 ? -6.191 -8.219 -12.422 1 98.88 213 HIS B C 1
ATOM 4067 O O . HIS B 1 213 ? -5.953 -8.438 -13.609 1 98.88 213 HIS B O 1
ATOM 4073 N N . ALA B 1 214 ? -5.305 -7.656 -11.562 1 98.88 214 ALA B N 1
ATOM 4074 C CA . ALA B 1 214 ? -3.939 -7.348 -11.984 1 98.88 214 ALA B CA 1
ATOM 4075 C C . ALA B 1 214 ? -2.936 -7.688 -10.883 1 98.88 214 ALA B C 1
ATOM 4077 O O . ALA B 1 214 ? -3.248 -7.59 -9.695 1 98.88 214 ALA B O 1
ATOM 4078 N N . GLU B 1 215 ? -1.816 -8.156 -11.266 1 98.94 215 GLU B N 1
ATOM 4079 C CA . GLU B 1 215 ? -0.666 -8.289 -10.383 1 98.94 215 GLU B CA 1
ATOM 4080 C C . GLU B 1 215 ? 0.316 -7.137 -10.57 1 98.94 215 GLU B C 1
ATOM 4082 O O . GLU B 1 215 ? 0.583 -6.723 -11.695 1 98.94 215 GLU B O 1
ATOM 4087 N N . ALA B 1 216 ? 0.808 -6.621 -9.461 1 98.81 216 ALA B N 1
ATOM 4088 C CA . ALA B 1 216 ? 1.692 -5.461 -9.508 1 98.81 216 ALA B CA 1
ATOM 4089 C C . ALA B 1 216 ? 3.15 -5.875 -9.328 1 98.81 216 ALA B C 1
ATOM 4091 O O . ALA B 1 216 ? 3.459 -6.734 -8.5 1 98.81 216 ALA B O 1
ATOM 4092 N N . PHE B 1 217 ? 4.02 -5.211 -10.109 1 98.69 217 PHE B N 1
ATOM 4093 C CA . PHE B 1 217 ? 5.465 -5.402 -10.047 1 98.69 217 PHE B CA 1
ATOM 4094 C C . PHE B 1 217 ? 6.188 -4.059 -10.023 1 98.69 217 PHE B C 1
ATOM 4096 O O . PHE B 1 217 ? 5.668 -3.061 -10.531 1 98.69 217 PHE B O 1
ATOM 4103 N N . PHE B 1 218 ? 7.297 -4.031 -9.414 1 97.5 218 PHE B N 1
ATOM 4104 C CA . PHE B 1 218 ? 8.148 -2.85 -9.461 1 97.5 218 PHE B CA 1
ATOM 4105 C C . PHE B 1 218 ? 9.523 -3.195 -10.016 1 97.5 218 PHE B C 1
ATOM 4107 O O . PHE B 1 218 ? 10.18 -4.125 -9.539 1 97.5 218 PHE B O 1
ATOM 4114 N N . HIS B 1 219 ? 9.945 -2.516 -11.016 1 97.06 219 HIS B N 1
ATOM 4115 C CA . HIS B 1 219 ? 11.258 -2.68 -11.633 1 97.06 219 HIS B CA 1
ATOM 4116 C C . HIS B 1 219 ? 12.305 -1.82 -10.93 1 97.06 219 HIS B C 1
ATOM 4118 O O . HIS B 1 219 ? 12.258 -0.591 -11 1 97.06 219 HIS B O 1
ATOM 4124 N N . TRP B 1 220 ? 13.219 -2.475 -10.242 1 94.06 220 TRP B N 1
ATOM 4125 C CA . TRP B 1 220 ? 14.32 -1.767 -9.602 1 94.06 220 TRP B CA 1
ATOM 4126 C C . TRP B 1 220 ? 15.453 -1.502 -10.594 1 94.06 220 TRP B C 1
ATOM 4128 O O . TRP B 1 220 ? 16.453 -2.219 -10.602 1 94.06 220 TRP B O 1
ATOM 4138 N N . ALA B 1 221 ? 15.297 -0.491 -11.383 1 87.19 221 ALA B N 1
ATOM 4139 C CA . ALA B 1 221 ? 16.141 -0.237 -12.547 1 87.19 221 ALA B CA 1
ATOM 4140 C C . ALA B 1 221 ? 17.453 0.425 -12.141 1 87.19 221 ALA B C 1
ATOM 4142 O O . ALA B 1 221 ? 18.438 0.354 -12.867 1 87.19 221 ALA B O 1
ATOM 4143 N N . SER B 1 222 ? 17.531 1.099 -11.047 1 73.19 222 SER B N 1
ATOM 4144 C CA . SER B 1 222 ? 18.734 1.84 -10.68 1 73.19 222 SER B CA 1
ATOM 4145 C C . SER B 1 222 ? 19.125 1.572 -9.234 1 73.19 222 SER B C 1
ATOM 4147 O O . SER B 1 222 ? 18.406 0.896 -8.5 1 73.19 222 SER B O 1
ATOM 4149 N N . GLY B 1 223 ? 20.328 1.844 -8.953 1 70.44 223 GLY B N 1
ATOM 4150 C CA . GLY B 1 223 ? 20.781 1.882 -7.57 1 70.44 223 GLY B CA 1
ATOM 4151 C C . GLY B 1 223 ? 21.391 0.576 -7.105 1 70.44 223 GLY B C 1
ATOM 4152 O O . GLY B 1 223 ? 21.516 0.333 -5.902 1 70.44 223 GLY B O 1
ATOM 4153 N N . ARG B 1 224 ? 21.781 -0.207 -8.094 1 79.12 224 ARG B N 1
ATOM 4154 C CA . ARG B 1 224 ? 22.266 -1.532 -7.723 1 79.12 224 ARG B CA 1
ATOM 4155 C C . ARG B 1 224 ? 23.625 -1.443 -7.035 1 79.12 224 ARG B C 1
ATOM 4157 O O . ARG B 1 224 ? 24.094 -2.42 -6.445 1 79.12 224 ARG B O 1
ATOM 4164 N N . GLU B 1 225 ? 24.141 -0.296 -7.113 1 76 225 GLU B N 1
ATOM 4165 C CA . GLU B 1 225 ? 25.438 -0.112 -6.477 1 76 225 GLU B CA 1
ATOM 4166 C C . GLU B 1 225 ? 25.281 0.095 -4.973 1 76 225 GLU B C 1
ATOM 4168 O O . GLU B 1 225 ? 26.25 -0.101 -4.215 1 76 225 GLU B O 1
ATOM 4173 N N . GLY B 1 226 ? 24.094 0.468 -4.629 1 78.19 226 GLY B N 1
ATOM 4174 C CA . GLY B 1 226 ? 23.844 0.729 -3.219 1 78.19 226 GLY B CA 1
ATOM 4175 C C . GLY B 1 226 ? 22.984 -0.332 -2.557 1 78.19 226 GLY B C 1
ATOM 4176 O O . GLY B 1 226 ? 22.766 -1.399 -3.129 1 78.19 226 GLY B O 1
ATOM 4177 N N . LEU B 1 227 ? 22.656 -0.037 -1.344 1 81.5 227 LEU B N 1
ATOM 4178 C CA . LEU B 1 227 ? 21.797 -0.935 -0.578 1 81.5 227 LEU B CA 1
ATOM 4179 C C . LEU B 1 227 ? 20.344 -0.844 -1.053 1 81.5 227 LEU B C 1
ATOM 4181 O O . LEU B 1 227 ? 19.922 0.184 -1.593 1 81.5 227 LEU B O 1
ATOM 4185 N N . LEU B 1 228 ? 19.688 -1.928 -0.863 1 84.25 228 LEU B N 1
ATOM 4186 C CA . LEU B 1 228 ? 18.297 -1.953 -1.263 1 84.25 228 LEU B CA 1
ATOM 4187 C C . LEU B 1 228 ? 17.516 -0.827 -0.59 1 84.25 228 LEU B C 1
ATOM 4189 O O . LEU B 1 228 ? 16.656 -0.207 -1.212 1 84.25 228 LEU B O 1
ATOM 4193 N N . VAL B 1 229 ? 17.781 -0.576 0.661 1 81.5 229 VAL B N 1
ATOM 4194 C CA . VAL B 1 229 ? 17.078 0.454 1.421 1 81.5 229 VAL B CA 1
ATOM 4195 C C . VAL B 1 229 ? 17.281 1.815 0.763 1 81.5 229 VAL B C 1
ATOM 4197 O O . VAL B 1 229 ? 16.375 2.656 0.761 1 81.5 229 VAL B O 1
ATOM 4200 N N . ASP B 1 230 ? 18.438 2.045 0.255 1 78.62 230 ASP B N 1
ATOM 4201 C CA . ASP B 1 230 ? 18.734 3.305 -0.419 1 78.62 230 ASP B CA 1
ATOM 4202 C C . ASP B 1 230 ? 17.938 3.43 -1.718 1 78.62 230 ASP B C 1
ATOM 4204 O O . ASP B 1 230 ? 17.359 4.48 -2 1 78.62 230 ASP B O 1
ATOM 4208 N N . ALA B 1 231 ? 18.016 2.365 -2.418 1 82.69 231 ALA B N 1
ATOM 4209 C CA . ALA B 1 231 ? 17.266 2.354 -3.666 1 82.69 231 ALA B CA 1
ATOM 4210 C C . ALA B 1 231 ? 15.773 2.582 -3.402 1 82.69 231 ALA B C 1
ATOM 4212 O O . ALA B 1 231 ? 15.109 3.316 -4.141 1 82.69 231 ALA B O 1
ATOM 4213 N N . TRP B 1 232 ? 15.297 1.909 -2.412 1 85.31 232 TRP B N 1
ATOM 4214 C CA . TRP B 1 232 ? 13.891 2.029 -2.039 1 85.31 232 TRP B CA 1
ATOM 4215 C C . TRP B 1 232 ? 13.562 3.451 -1.603 1 85.31 232 TRP B C 1
ATOM 4217 O O . TRP B 1 232 ? 12.562 4.027 -2.037 1 85.31 232 TRP B O 1
ATOM 4227 N N . THR B 1 233 ? 14.344 4.051 -0.81 1 78.69 233 THR B N 1
ATOM 4228 C CA . THR B 1 233 ? 14.172 5.418 -0.333 1 78.69 233 THR B CA 1
ATOM 4229 C C . THR B 1 233 ? 14.133 6.395 -1.502 1 78.69 233 THR B C 1
ATOM 4231 O O . THR B 1 233 ? 13.32 7.328 -1.51 1 78.69 233 THR B O 1
ATOM 4234 N N . GLU B 1 234 ? 14.969 6.172 -2.385 1 78.75 234 GLU B N 1
ATOM 4235 C CA . GLU B 1 234 ? 15.023 7.027 -3.566 1 78.75 234 GLU B CA 1
ATOM 4236 C C . GLU B 1 234 ? 13.703 7 -4.332 1 78.75 234 GLU B C 1
ATOM 4238 O O . GLU B 1 234 ? 13.297 8.008 -4.914 1 78.75 234 GLU B O 1
ATOM 4243 N N . GLN B 1 235 ? 13.078 5.863 -4.348 1 82.88 235 GLN B N 1
ATOM 4244 C CA . GLN B 1 235 ? 11.82 5.723 -5.066 1 82.88 235 GLN B CA 1
ATOM 4245 C C . GLN B 1 235 ? 10.672 6.355 -4.289 1 82.88 235 GLN B C 1
ATOM 4247 O O . GLN B 1 235 ? 9.711 6.848 -4.883 1 82.88 235 GLN B O 1
ATOM 4252 N N . LEU B 1 236 ? 10.766 6.355 -2.955 1 80.94 236 LEU B N 1
ATOM 4253 C CA . LEU B 1 236 ? 9.68 6.812 -2.104 1 80.94 236 LEU B CA 1
ATOM 4254 C C . LEU B 1 236 ? 9.711 8.328 -1.942 1 80.94 236 LEU B C 1
ATOM 4256 O O . LEU B 1 236 ? 8.664 8.969 -1.805 1 80.94 236 LEU B O 1
ATOM 4260 N N . GLN B 1 237 ? 10.836 8.883 -2.018 1 74.62 237 GLN B N 1
ATOM 4261 C CA . GLN B 1 237 ? 11.039 10.297 -1.688 1 74.62 237 GLN B CA 1
ATOM 4262 C C . GLN B 1 237 ? 10.156 11.195 -2.551 1 74.62 237 GLN B C 1
ATOM 4264 O O . GLN B 1 237 ? 9.445 12.055 -2.031 1 74.62 237 GLN B O 1
ATOM 4269 N N . PRO B 1 238 ? 10.094 10.93 -3.828 1 74.19 238 PRO B N 1
ATOM 4270 C CA . PRO B 1 238 ? 9.25 11.805 -4.648 1 74.19 238 PRO B CA 1
ATOM 4271 C C . PRO B 1 238 ? 7.762 11.625 -4.367 1 74.19 238 PRO B C 1
ATOM 4273 O O . PRO B 1 238 ? 6.961 12.516 -4.66 1 74.19 238 PRO B O 1
ATOM 4276 N N . ARG B 1 239 ? 7.41 10.531 -3.85 1 76.81 239 ARG B N 1
ATOM 4277 C CA . ARG B 1 239 ? 6 10.219 -3.629 1 76.81 239 ARG B CA 1
ATOM 4278 C C . ARG B 1 239 ? 5.512 10.797 -2.307 1 76.81 239 ARG B C 1
ATOM 4280 O O . ARG B 1 239 ? 4.305 10.883 -2.072 1 76.81 239 ARG B O 1
ATOM 4287 N N . LEU B 1 240 ? 6.477 10.922 -1.429 1 70.44 240 LEU B N 1
ATOM 4288 C CA . LEU B 1 240 ? 6.164 11.57 -0.158 1 70.44 240 LEU B CA 1
ATOM 4289 C C . LEU B 1 240 ? 6.035 13.078 -0.333 1 70.44 240 LEU B C 1
ATOM 4291 O O . LEU B 1 240 ? 5.391 13.75 0.475 1 70.44 240 LEU B O 1
ATOM 4295 N N . ALA B 1 241 ? 6.863 13.594 -1.283 1 53.81 241 ALA B N 1
ATOM 4296 C CA . ALA B 1 241 ? 6.91 15.039 -1.476 1 53.81 241 ALA B CA 1
ATOM 4297 C C . ALA B 1 241 ? 5.578 15.57 -1.997 1 53.81 241 ALA B C 1
ATOM 4299 O O . ALA B 1 241 ? 5.078 15.102 -3.023 1 53.81 241 ALA B O 1
ATOM 4300 N N . PRO B 1 242 ? 4.664 15.82 -1.167 1 44.88 242 PRO B N 1
ATOM 4301 C CA . PRO B 1 242 ? 3.412 16.422 -1.622 1 44.88 242 PRO B CA 1
ATOM 4302 C C . PRO B 1 242 ? 3.564 17.188 -2.941 1 44.88 242 PRO B C 1
ATOM 4304 O O . PRO B 1 242 ? 4.621 17.766 -3.207 1 44.88 242 PRO B O 1
ATOM 4307 N N . ALA B 1 243 ? 3.041 16.797 -4.078 1 38.97 243 ALA B N 1
ATOM 4308 C CA . ALA B 1 243 ? 2.871 17.938 -4.984 1 38.97 243 ALA B CA 1
ATOM 4309 C C . ALA B 1 243 ? 2.984 19.266 -4.238 1 38.97 243 ALA B C 1
ATOM 4311 O O . ALA B 1 243 ? 3.502 19.297 -3.119 1 38.97 243 ALA B O 1
ATOM 4312 N N . ALA B 1 244 ? 1.842 20.234 -4.602 1 35.81 244 ALA B N 1
ATOM 4313 C CA . ALA B 1 244 ? 1.42 21.562 -4.137 1 35.81 244 ALA B CA 1
ATOM 4314 C C . ALA B 1 244 ? 1.354 21.609 -2.613 1 35.81 244 ALA B C 1
ATOM 4316 O O . ALA B 1 244 ? 0.566 22.375 -2.047 1 35.81 244 ALA B O 1
ATOM 4317 N N . ILE B 1 245 ? 1.475 20.5 -1.909 1 36.91 245 ILE B N 1
ATOM 4318 C CA . ILE B 1 245 ? 1.483 21.094 -0.575 1 36.91 245 ILE B CA 1
ATOM 4319 C C . ILE B 1 245 ? 2.412 22.297 -0.553 1 36.91 245 ILE B C 1
ATOM 4321 O O . ILE B 1 245 ? 3.586 22.203 -0.916 1 36.91 245 ILE B O 1
ATOM 4325 N N . GLY B 1 246 ? 1.91 23.359 -0.619 1 32.09 246 GLY B N 1
ATOM 4326 C CA . GLY B 1 246 ? 2.373 24.688 -0.98 1 32.09 246 GLY B CA 1
ATOM 4327 C C . GLY B 1 246 ? 3.805 24.969 -0.554 1 32.09 246 GLY B C 1
ATOM 4328 O O . GLY B 1 246 ? 4.195 24.641 0.57 1 32.09 246 GLY B O 1
ATOM 4329 N N . GLU B 1 247 ? 4.922 24.859 -1.375 1 35.88 247 GLU B N 1
ATOM 4330 C CA . GLU B 1 247 ? 6.078 25.75 -1.392 1 35.88 247 GLU B CA 1
ATOM 4331 C C . GLU B 1 247 ? 5.895 26.922 -0.422 1 35.88 247 GLU B C 1
ATOM 4333 O O . GLU B 1 247 ? 6.867 27.547 -0.007 1 35.88 247 GLU B O 1
ATOM 4338 N N . GLY B 1 248 ? 4.605 27.359 -0.409 1 31.66 248 GLY B N 1
ATOM 4339 C CA . GLY B 1 248 ? 4.508 28.562 0.399 1 31.66 248 GLY B CA 1
ATOM 4340 C C . GLY B 1 248 ? 4.984 28.359 1.824 1 31.66 248 GLY B C 1
ATOM 4341 O O . GLY B 1 248 ? 5.305 29.328 2.518 1 31.66 248 GLY B O 1
ATOM 4342 N N . LEU B 1 249 ? 4.566 27.094 2.471 1 30.56 249 LEU B N 1
ATOM 4343 C CA . LEU B 1 249 ? 5.117 27.047 3.82 1 30.56 249 LEU B CA 1
ATOM 4344 C C . LEU B 1 249 ? 6.5 26.406 3.822 1 30.56 249 LEU B C 1
ATOM 4346 O O . LEU B 1 249 ? 7.035 26.078 4.883 1 30.56 249 LEU B O 1
ATOM 4350 N N . ARG B 1 250 ? 7.039 25.891 2.773 1 35.16 250 ARG B N 1
ATOM 4351 C CA . ARG B 1 250 ? 8.398 25.391 2.66 1 35.16 250 ARG B CA 1
ATOM 4352 C C . ARG B 1 250 ? 9.406 26.391 3.23 1 35.16 250 ARG B C 1
ATOM 4354 O O . ARG B 1 250 ? 10.102 27.078 2.479 1 35.16 250 ARG B O 1
ATOM 4361 N N . GLY B 1 251 ? 9.133 27.172 3.939 1 33.75 251 GLY B N 1
ATOM 4362 C CA . GLY B 1 251 ? 10.352 27.781 4.438 1 33.75 251 GLY B CA 1
ATOM 4363 C C . GLY B 1 251 ? 11.391 26.766 4.871 1 33.75 251 GLY B C 1
ATOM 4364 O O . GLY B 1 251 ? 12.516 27.141 5.227 1 33.75 251 GLY B O 1
ATOM 4365 N N . THR B 1 252 ? 10.984 25.516 5.41 1 35.03 252 THR B N 1
ATOM 4366 C CA . THR B 1 252 ? 12.047 24.844 6.148 1 35.03 252 THR B CA 1
ATOM 4367 C C . THR B 1 252 ? 12.781 23.844 5.258 1 35.03 252 THR B C 1
ATOM 4369 O O . THR B 1 252 ? 12.141 23.062 4.539 1 35.03 252 THR B O 1
ATOM 4372 N N . THR B 1 253 ? 13.977 23.844 4.793 1 39.03 253 THR B N 1
ATOM 4373 C CA . THR B 1 253 ? 15.023 23.188 4.016 1 39.03 253 THR B CA 1
ATOM 4374 C C . THR B 1 253 ? 15.07 21.688 4.324 1 39.03 253 THR B C 1
ATOM 4376 O O . THR B 1 253 ? 15.008 21.297 5.484 1 39.03 253 THR B O 1
ATOM 4379 N N . SER B 1 254 ? 14.758 20.75 3.518 1 44.22 254 SER B N 1
ATOM 4380 C CA . SER B 1 254 ? 14.875 19.297 3.586 1 44.22 254 SER B CA 1
ATOM 4381 C C . SER B 1 254 ? 16.141 18.875 4.309 1 44.22 254 SER B C 1
ATOM 4383 O O . SER B 1 254 ? 17.109 19.641 4.375 1 44.22 254 SER B O 1
ATOM 4385 N N . THR B 1 255 ? 16.094 17.781 4.906 1 46.56 255 THR B N 1
ATOM 4386 C CA . THR B 1 255 ? 17.266 17.328 5.637 1 46.56 255 THR B CA 1
ATOM 4387 C C . THR B 1 255 ? 18.453 17.141 4.695 1 46.56 255 THR B C 1
ATOM 4389 O O . THR B 1 255 ? 19.578 17.469 5.047 1 46.56 255 THR B O 1
ATOM 4392 N N . THR B 1 256 ? 18.141 16.703 3.607 1 51.56 256 THR B N 1
ATOM 4393 C CA . THR B 1 256 ? 19.203 16.562 2.607 1 51.56 256 THR B CA 1
ATOM 4394 C C . THR B 1 256 ? 19.703 17.938 2.174 1 51.56 256 THR B C 1
ATOM 4396 O O . THR B 1 256 ? 20.922 18.125 2.01 1 51.56 256 THR B O 1
ATOM 4399 N N . GLU B 1 257 ? 18.734 18.641 2.033 1 55.53 257 GLU B N 1
ATOM 4400 C CA . GLU B 1 257 ? 19.141 20.016 1.716 1 55.53 257 GLU B CA 1
ATOM 4401 C C . GLU B 1 257 ? 19.891 20.656 2.889 1 55.53 257 GLU B C 1
ATOM 4403 O O . GLU B 1 257 ? 20.875 21.359 2.693 1 55.53 257 GLU B O 1
ATOM 4408 N N . ARG B 1 258 ? 19.375 20.359 4.016 1 59.53 258 ARG B N 1
ATOM 4409 C CA . ARG B 1 258 ? 20.078 20.812 5.207 1 59.53 258 ARG B CA 1
ATOM 4410 C C . ARG B 1 258 ? 21.453 20.172 5.305 1 59.53 258 ARG B C 1
ATOM 4412 O O . ARG B 1 258 ? 22.422 20.828 5.688 1 59.53 258 ARG B O 1
ATOM 4419 N N . LEU B 1 259 ? 21.453 18.984 4.898 1 63.44 259 LEU B N 1
ATOM 4420 C CA . LEU B 1 259 ? 22.75 18.297 4.902 1 63.44 259 LEU B CA 1
ATOM 4421 C C . LEU B 1 259 ? 23.672 18.906 3.857 1 63.44 259 LEU B C 1
ATOM 4423 O O . LEU B 1 259 ? 24.844 19.172 4.145 1 63.44 259 LEU B O 1
ATOM 4427 N N . ARG B 1 260 ? 23.141 19.031 2.711 1 64 260 ARG B N 1
ATOM 4428 C CA . ARG B 1 260 ? 23.938 19.672 1.682 1 64 260 ARG B CA 1
ATOM 4429 C C . ARG B 1 260 ? 24.359 21.078 2.119 1 64 260 ARG B C 1
ATOM 4431 O O . ARG B 1 260 ? 25.516 21.469 1.918 1 64 260 ARG B O 1
ATOM 4438 N N . ALA B 1 261 ? 23.391 21.672 2.715 1 65.56 261 ALA B N 1
ATOM 4439 C CA . ALA B 1 261 ? 23.703 22.984 3.24 1 65.56 261 ALA B CA 1
ATOM 4440 C C . ALA B 1 261 ? 24.734 22.906 4.363 1 65.56 261 ALA B C 1
ATOM 4442 O O . ALA B 1 261 ? 25.672 23.719 4.426 1 65.56 261 ALA B O 1
ATOM 4443 N N . CYS B 1 262 ? 24.531 21.922 5.109 1 72.5 262 CYS B N 1
ATOM 4444 C CA . CYS B 1 262 ? 25.453 21.688 6.215 1 72.5 262 CYS B CA 1
ATOM 4445 C C . CYS B 1 262 ? 26.828 21.281 5.703 1 72.5 262 CYS B C 1
ATOM 4447 O O . CYS B 1 262 ? 27.844 21.766 6.195 1 72.5 262 CYS B O 1
ATOM 4449 N N . GLU B 1 263 ? 26.719 20.469 4.77 1 73.94 263 GLU B N 1
ATOM 4450 C CA . GLU B 1 263 ? 27.984 20.062 4.16 1 73.94 263 GLU B CA 1
ATOM 4451 C C . GLU B 1 263 ? 28.672 21.25 3.486 1 73.94 263 GLU B C 1
ATOM 4453 O O . GLU B 1 263 ? 29.891 21.391 3.574 1 73.94 263 GLU B O 1
ATOM 4458 N N . THR B 1 264 ? 27.875 21.938 2.842 1 76.5 264 THR B N 1
ATOM 4459 C CA . THR B 1 264 ? 28.422 23.141 2.238 1 76.5 264 THR B CA 1
ATOM 4460 C C . THR B 1 264 ? 28.969 24.078 3.309 1 76.5 264 THR B C 1
ATOM 4462 O O . THR B 1 264 ? 30.062 24.641 3.15 1 76.5 264 THR B O 1
ATOM 4465 N N . GLU B 1 265 ? 28.203 24.156 4.316 1 76.69 265 GLU B N 1
ATOM 4466 C CA . GLU B 1 265 ? 28.656 24.984 5.434 1 76.69 265 GLU B CA 1
ATOM 4467 C C . GLU B 1 265 ? 29.938 24.406 6.047 1 76.69 265 GLU B C 1
ATOM 4469 O O . GLU B 1 265 ? 30.859 25.156 6.371 1 76.69 265 GLU B O 1
ATOM 4474 N N . CYS B 1 266 ? 29.953 23.203 6.133 1 77.56 266 CYS B N 1
ATOM 4475 C CA . CYS B 1 266 ? 31.141 22.531 6.656 1 77.56 266 CYS B CA 1
ATOM 4476 C C . CYS B 1 266 ? 32.344 22.812 5.773 1 77.56 266 CYS B C 1
ATOM 4478 O O . CYS B 1 266 ? 33.438 23.109 6.273 1 77.56 266 CYS B O 1
ATOM 4480 N N . ARG B 1 267 ? 32.125 22.672 4.559 1 77.56 267 ARG B N 1
ATOM 4481 C CA . ARG B 1 267 ? 33.219 22.953 3.613 1 77.56 267 ARG B CA 1
ATOM 4482 C C . ARG B 1 267 ? 33.688 24.391 3.734 1 77.56 267 ARG B C 1
ATOM 4484 O O . ARG B 1 267 ? 34.875 24.672 3.715 1 77.56 267 ARG B O 1
ATOM 4491 N N . GLN B 1 268 ? 32.688 25.234 3.842 1 79.69 268 GLN B N 1
ATOM 4492 C CA . GLN B 1 268 ? 33.031 26.641 3.979 1 79.69 268 GLN B CA 1
ATOM 4493 C C . GLN B 1 268 ? 33.781 26.906 5.289 1 79.69 268 GLN B C 1
ATOM 4495 O O . GLN B 1 268 ? 34.75 27.656 5.316 1 79.69 268 GLN B O 1
ATOM 4500 N N . LEU B 1 269 ? 33.375 26.266 6.234 1 77.69 269 LEU B N 1
ATOM 4501 C CA . LEU B 1 269 ? 33.969 26.438 7.551 1 77.69 269 LEU B CA 1
ATOM 4502 C C . LEU B 1 269 ? 35.375 25.828 7.586 1 77.69 269 LEU B C 1
ATOM 4504 O O . LEU B 1 269 ? 36.281 26.391 8.203 1 77.69 269 LEU B O 1
ATOM 4508 N N . ARG B 1 270 ? 35.5 24.797 6.945 1 79.5 270 ARG B N 1
ATOM 4509 C CA . ARG B 1 270 ? 36.812 24.188 6.828 1 79.5 270 ARG B CA 1
ATOM 4510 C C . ARG B 1 270 ? 37.781 25.109 6.086 1 79.5 270 ARG B C 1
ATOM 4512 O O . ARG B 1 270 ? 38.938 25.281 6.496 1 79.5 270 ARG B O 1
ATOM 4519 N N . ALA B 1 271 ? 37.281 25.609 5.043 1 81.44 271 ALA B N 1
ATOM 4520 C CA . ALA B 1 271 ? 38.094 26.562 4.281 1 81.44 271 ALA B CA 1
ATOM 4521 C C . ALA B 1 271 ? 38.469 27.781 5.121 1 81.44 271 ALA B C 1
ATOM 4523 O O . ALA B 1 271 ? 39.594 28.25 5.098 1 81.44 271 ALA B O 1
ATOM 4524 N N . ARG B 1 272 ? 37.5 28.234 5.793 1 81.19 272 ARG B N 1
ATOM 4525 C CA . ARG B 1 272 ? 37.719 29.375 6.68 1 81.19 272 ARG B CA 1
ATOM 4526 C C . ARG B 1 272 ? 38.719 29.016 7.777 1 81.19 272 ARG B C 1
ATOM 4528 O O . ARG B 1 272 ? 39.625 29.797 8.07 1 81.19 272 ARG B O 1
ATOM 4535 N N . ALA B 1 273 ? 38.594 27.922 8.273 1 79 273 ALA B N 1
ATOM 4536 C CA . ALA B 1 273 ? 39.5 27.453 9.312 1 79 273 ALA B CA 1
ATOM 4537 C C . ALA B 1 273 ? 40.906 27.312 8.766 1 79 273 ALA B C 1
ATOM 4539 O O . ALA B 1 273 ? 41.875 27.719 9.414 1 79 273 ALA B O 1
ATOM 4540 N N . ASN B 1 274 ? 40.938 26.766 7.699 1 81.06 274 ASN B N 1
ATOM 4541 C CA . ASN B 1 274 ? 42.25 26.609 7.059 1 81.06 274 ASN B CA 1
ATOM 4542 C C . ASN B 1 274 ? 42.906 27.969 6.777 1 81.06 274 ASN B C 1
ATOM 4544 O O . ASN B 1 274 ? 44.094 28.141 6.988 1 81.06 274 ASN B O 1
ATOM 4548 N N . ALA B 1 275 ? 42.094 28.891 6.332 1 84 275 ALA B N 1
ATOM 4549 C CA . ALA B 1 275 ? 42.594 30.234 6.074 1 84 275 ALA B CA 1
ATOM 4550 C C . ALA B 1 275 ? 43.062 30.906 7.363 1 84 275 ALA B C 1
ATOM 4552 O O . ALA B 1 275 ? 44.094 31.578 7.391 1 84 275 ALA B O 1
ATOM 4553 N N . LEU B 1 276 ? 42.375 30.656 8.32 1 80.44 276 LEU B N 1
ATOM 4554 C CA . LEU B 1 276 ? 42.719 31.234 9.617 1 80.44 276 LEU B CA 1
ATOM 4555 C C . LEU B 1 276 ? 43.969 30.578 10.195 1 80.44 276 LEU B C 1
ATOM 4557 O O . LEU B 1 276 ? 44.812 31.25 10.789 1 80.44 276 LEU B O 1
ATOM 4561 N N . GLU B 1 277 ? 44.031 29.391 9.977 1 82.56 277 GLU B N 1
ATOM 4562 C CA . GLU B 1 277 ? 45.219 28.688 10.398 1 82.56 277 GLU B CA 1
ATOM 4563 C C . GLU B 1 277 ? 46.469 29.219 9.672 1 82.56 277 GLU B C 1
ATOM 4565 O O . GLU B 1 277 ? 47.5 29.406 10.281 1 82.56 277 GLU B O 1
ATOM 4570 N N . ALA B 1 278 ? 46.312 29.453 8.523 1 83.94 278 ALA B N 1
ATOM 4571 C CA . ALA B 1 278 ? 47.375 30.047 7.746 1 83.94 278 ALA B CA 1
ATOM 4572 C C . ALA B 1 278 ? 47.75 31.438 8.258 1 83.94 278 ALA B C 1
ATOM 4574 O O . ALA B 1 278 ? 48.906 31.812 8.344 1 83.94 278 ALA B O 1
ATOM 4575 N N . ARG B 1 279 ? 46.781 32.156 8.602 1 82.94 279 ARG B N 1
ATOM 4576 C CA . ARG B 1 279 ? 47.031 33.5 9.156 1 82.94 279 ARG B CA 1
ATOM 4577 C C . ARG B 1 279 ? 47.719 33.438 10.508 1 82.94 279 ARG B C 1
ATOM 4579 O O . ARG B 1 279 ? 48.625 34.219 10.789 1 82.94 279 ARG B O 1
ATOM 4586 N N . VAL B 1 280 ? 47.312 32.531 11.195 1 81.56 280 VAL B N 1
ATOM 4587 C CA . VAL B 1 280 ? 47.938 32.312 12.484 1 81.56 280 VAL B CA 1
ATOM 4588 C C . VAL B 1 280 ? 49.406 31.922 12.289 1 81.56 280 VAL B C 1
ATOM 4590 O O . VAL B 1 280 ? 50.312 32.469 12.945 1 81.56 280 VAL B O 1
ATOM 4593 N N . ALA B 1 281 ? 49.625 31.078 11.43 1 81.75 281 ALA B N 1
ATOM 4594 C CA . ALA B 1 281 ? 51 30.672 11.125 1 81.75 281 ALA B CA 1
ATOM 4595 C C . ALA B 1 281 ? 51.812 31.844 10.625 1 81.75 281 ALA B C 1
ATOM 4597 O O . ALA B 1 281 ? 52.969 32 11.016 1 81.75 281 ALA B O 1
ATOM 4598 N N . ALA B 1 282 ? 51.219 32.656 9.945 1 84.56 282 ALA B N 1
ATOM 4599 C CA . ALA B 1 282 ? 51.906 33.844 9.43 1 84.56 282 ALA B CA 1
ATOM 4600 C C . ALA B 1 282 ? 52.25 34.812 10.562 1 84.56 282 ALA B C 1
ATOM 4602 O O . ALA B 1 282 ? 53.344 35.375 10.602 1 84.56 282 ALA B O 1
ATOM 4603 N N . TYR B 1 283 ? 51.406 34.938 11.438 1 80.75 283 TYR B N 1
ATOM 4604 C CA . TYR B 1 283 ? 51.656 35.812 12.57 1 80.75 283 TYR B CA 1
ATOM 4605 C C . TYR B 1 283 ? 52.688 35.25 13.5 1 80.75 283 TYR B C 1
ATOM 4607 O O . TYR B 1 283 ? 53.531 35.969 14.023 1 80.75 283 TYR B O 1
ATOM 4615 N N . GLU B 1 284 ? 52.656 34.094 13.586 1 80.62 284 GLU B N 1
ATOM 4616 C CA . GLU B 1 284 ? 53.656 33.438 14.398 1 80.62 284 GLU B CA 1
ATOM 4617 C C . GLU B 1 284 ? 55.062 33.594 13.797 1 80.62 284 GLU B C 1
ATOM 4619 O O . GLU B 1 284 ? 56.031 33.875 14.508 1 80.62 284 GLU B O 1
ATOM 4624 N N . GLU B 1 285 ? 55.156 33.531 12.656 1 81.25 285 GLU B N 1
ATOM 4625 C CA . GLU B 1 285 ? 56.406 33.719 11.961 1 81.25 285 GLU B CA 1
ATOM 4626 C C . GLU B 1 285 ? 56.875 35.156 12.062 1 81.25 285 GLU B C 1
ATOM 4628 O O . GLU B 1 285 ? 58.062 35.438 12.289 1 81.25 285 GLU B O 1
ATOM 4633 N N . GLN B 1 286 ? 56.031 36.031 11.969 1 80.31 286 GLN B N 1
ATOM 4634 C CA . GLN B 1 286 ? 56.344 37.438 12.078 1 80.31 286 GLN B CA 1
ATOM 4635 C C . GLN B 1 286 ? 56.812 37.812 13.492 1 80.31 286 GLN B C 1
ATOM 4637 O O . GLN B 1 286 ? 57.812 38.531 13.664 1 80.31 286 GLN B O 1
ATOM 4642 N N . LEU B 1 287 ? 56.188 37.312 14.289 1 77.38 287 LEU B N 1
ATOM 4643 C CA . LEU B 1 287 ? 56.562 37.531 15.68 1 77.38 287 LEU B CA 1
ATOM 4644 C C . LEU B 1 287 ? 57.906 36.906 15.992 1 77.38 287 LEU B C 1
ATOM 4646 O O . LEU B 1 287 ? 58.75 37.531 16.656 1 77.38 287 LEU B O 1
ATOM 4650 N N . HIS B 1 288 ? 58.031 35.781 15.531 1 79.19 288 HIS B N 1
ATOM 4651 C CA . HIS B 1 288 ? 59.344 35.094 15.719 1 79.19 288 HIS B CA 1
ATOM 4652 C C . HIS B 1 288 ? 60.469 35.906 15.062 1 79.19 288 HIS B C 1
ATOM 4654 O O . HIS B 1 288 ? 61.531 36.062 15.664 1 79.19 288 HIS B O 1
ATOM 4660 N N . ALA B 1 289 ? 60.219 36.438 14.023 1 77.62 289 ALA B N 1
ATOM 4661 C CA . ALA B 1 289 ? 61.188 37.25 13.32 1 77.62 289 ALA B CA 1
ATOM 4662 C C . ALA B 1 289 ? 61.469 38.531 14.062 1 77.62 289 ALA B C 1
ATOM 4664 O O . ALA B 1 289 ? 62.625 38.969 14.156 1 77.62 289 ALA B O 1
ATOM 4665 N N . MET B 1 290 ? 60.5 39.094 14.586 1 73.31 290 MET B N 1
ATOM 4666 C CA . MET B 1 290 ? 60.656 40.344 15.328 1 73.31 290 MET B CA 1
ATOM 4667 C C . MET B 1 290 ? 61.406 40.125 16.641 1 73.31 290 MET B C 1
ATOM 4669 O O . MET B 1 290 ? 62.281 40.906 17 1 73.31 290 MET B O 1
ATOM 4673 N N . LEU B 1 291 ? 61.125 39.094 17.203 1 72.56 291 LEU B N 1
ATOM 4674 C CA . LEU B 1 291 ? 61.75 38.812 18.484 1 72.56 291 LEU B CA 1
ATOM 4675 C C . LEU B 1 291 ? 63.219 38.406 18.297 1 72.56 291 LEU B C 1
ATOM 4677 O O . LEU B 1 291 ? 64.062 38.656 19.188 1 72.56 291 LEU B O 1
ATOM 4681 N N . HIS B 1 292 ? 63.594 37.969 17.203 1 69.5 292 HIS B N 1
ATOM 4682 C CA . HIS B 1 292 ? 64.938 37.562 16.969 1 69.5 292 HIS B CA 1
ATOM 4683 C C . HIS B 1 292 ? 65.688 38.531 16.062 1 69.5 292 HIS B C 1
ATOM 4685 O O . HIS B 1 292 ? 66.812 38.25 15.609 1 69.5 292 HIS B O 1
ATOM 4691 N N . SER B 1 293 ? 64.938 39.562 15.922 1 68.75 293 SER B N 1
ATOM 4692 C CA . SER B 1 293 ? 65.625 40.625 15.188 1 68.75 293 SER B CA 1
ATOM 4693 C C . SER B 1 293 ? 66.625 41.344 16.062 1 68.75 293 SER B C 1
ATOM 4695 O O . SER B 1 293 ? 66.5 41.375 17.281 1 68.75 293 SER B O 1
ATOM 4697 N N . ARG B 1 294 ? 67.625 41.844 15.562 1 64.62 294 ARG B N 1
ATOM 4698 C CA . ARG B 1 294 ? 68.75 42.531 16.25 1 64.62 294 ARG B CA 1
ATOM 4699 C C . ARG B 1 294 ? 68.188 43.719 17.031 1 64.62 294 ARG B C 1
ATOM 4701 O O . ARG B 1 294 ? 68.688 44.031 18.125 1 64.62 294 ARG B O 1
ATOM 4708 N N . SER B 1 295 ? 67.25 44.375 16.562 1 60.66 295 SER B N 1
ATOM 4709 C CA . SER B 1 295 ? 66.75 45.562 17.203 1 60.66 295 SER B CA 1
ATOM 4710 C C . SER B 1 295 ? 66 45.219 18.484 1 60.66 295 SER B C 1
ATOM 4712 O O . SER B 1 295 ? 66.125 45.906 19.5 1 60.66 295 SER B O 1
ATOM 4714 N N . TRP B 1 296 ? 65.312 44.156 18.438 1 63.47 296 TRP B N 1
ATOM 4715 C CA . TRP B 1 296 ? 64.562 43.75 19.609 1 63.47 296 TRP B CA 1
ATOM 4716 C C . TRP B 1 296 ? 65.5 43.156 20.672 1 63.47 296 TRP B C 1
ATOM 4718 O O . TRP B 1 296 ? 65.312 43.375 21.859 1 63.47 296 TRP B O 1
ATOM 4728 N N . ARG B 1 297 ? 66.5 42.5 20.266 1 60.31 297 ARG B N 1
ATOM 4729 C CA . ARG B 1 297 ? 67.5 41.969 21.203 1 60.31 297 ARG B CA 1
ATOM 4730 C C . ARG B 1 297 ? 68.25 43.094 21.875 1 60.31 297 ARG B C 1
ATOM 4732 O O . ARG B 1 297 ? 68.625 42.969 23.047 1 60.31 297 ARG B O 1
ATOM 4739 N N . MET B 1 298 ? 68.438 44.156 21.156 1 60.56 298 MET B N 1
ATOM 4740 C CA . MET B 1 298 ? 69.188 45.25 21.734 1 60.56 298 MET B CA 1
ATOM 4741 C C . MET B 1 298 ? 68.375 46.031 22.75 1 60.56 298 MET B C 1
ATOM 4743 O O . MET B 1 298 ? 68.875 46.531 23.734 1 60.56 298 MET B O 1
ATOM 4747 N N . THR B 1 299 ? 67.062 46 22.531 1 61.5 299 THR B N 1
ATOM 4748 C CA . THR B 1 299 ? 66.25 46.781 23.484 1 61.5 299 THR B CA 1
ATOM 4749 C C . THR B 1 299 ? 65.75 45.875 24.594 1 61.5 299 THR B C 1
ATOM 4751 O O . THR B 1 299 ? 65.062 46.344 25.516 1 61.5 299 THR B O 1
ATOM 4754 N N . GLY B 1 300 ? 66.062 44.656 24.469 1 61.09 300 GLY B N 1
ATOM 4755 C CA . GLY B 1 300 ? 65.625 43.688 25.484 1 61.09 300 GLY B CA 1
ATOM 4756 C C . GLY B 1 300 ? 66.188 44.031 26.859 1 61.09 300 GLY B C 1
ATOM 4757 O O . GLY B 1 300 ? 65.5 43.875 27.875 1 61.09 300 GLY B O 1
ATOM 4758 N N . ALA B 1 301 ? 67.438 44.406 26.891 1 59.12 301 ALA B N 1
ATOM 4759 C CA . ALA B 1 301 ? 68 44.844 28.156 1 59.12 301 ALA B CA 1
ATOM 4760 C C . ALA B 1 301 ? 67.312 46.094 28.703 1 59.12 301 ALA B C 1
ATOM 4762 O O . ALA B 1 301 ? 67.062 46.188 29.906 1 59.12 301 ALA B O 1
ATOM 4763 N N . LEU B 1 302 ? 66.938 46.969 27.875 1 59.44 302 LEU B N 1
ATOM 4764 C CA . LEU B 1 302 ? 66.25 48.219 28.312 1 59.44 302 LEU B CA 1
ATOM 4765 C C . LEU B 1 302 ? 64.875 47.938 28.797 1 59.44 302 LEU B C 1
ATOM 4767 O O . LEU B 1 302 ? 64.375 48.531 29.781 1 59.44 302 LEU B O 1
ATOM 4771 N N . ARG B 1 303 ? 64.188 46.969 28.203 1 63.28 303 ARG B N 1
ATOM 4772 C CA . ARG B 1 303 ? 62.844 46.594 28.641 1 63.28 303 ARG B CA 1
ATOM 4773 C C . ARG B 1 303 ? 62.875 45.875 29.969 1 63.28 303 ARG B C 1
ATOM 4775 O O . ARG B 1 303 ? 62.031 46.062 30.812 1 63.28 303 ARG B O 1
ATOM 4782 N N . ALA B 1 304 ? 63.875 45.062 30.188 1 60.56 304 ALA B N 1
ATOM 4783 C CA . ALA B 1 304 ? 64.062 44.438 31.484 1 60.56 304 ALA B CA 1
ATOM 4784 C C . ALA B 1 304 ? 64.375 45.469 32.562 1 60.56 304 ALA B C 1
ATOM 4786 O O . ALA B 1 304 ? 63.844 45.344 33.688 1 60.56 304 ALA B O 1
ATOM 4787 N N . ILE B 1 305 ? 65 46.5 32.312 1 59.19 305 ILE B N 1
ATOM 4788 C CA . ILE B 1 305 ? 65.312 47.562 33.25 1 59.19 305 ILE B CA 1
ATOM 4789 C C . ILE B 1 305 ? 64.125 48.406 33.5 1 59.19 305 ILE B C 1
ATOM 4791 O O . ILE B 1 305 ? 63.781 48.75 34.656 1 59.19 305 ILE B O 1
ATOM 4795 N N . SER B 1 306 ? 63.375 48.656 32.5 1 61.09 306 SER B N 1
ATOM 4796 C CA . SER B 1 306 ? 62.156 49.438 32.688 1 61.09 306 SER B CA 1
ATOM 4797 C C . SER B 1 306 ? 61.094 48.656 33.438 1 61.09 306 SER B C 1
ATOM 4799 O O . SER B 1 306 ? 60.375 49.219 34.281 1 61.09 306 SER B O 1
ATOM 4801 N N . GLY B 1 307 ? 60.969 47.438 33.188 1 61.41 307 GLY B N 1
ATOM 4802 C CA . GLY B 1 307 ? 60.125 46.594 34 1 61.41 307 GLY B CA 1
ATOM 4803 C C . GLY B 1 307 ? 60.562 46.469 35.438 1 61.41 307 GLY B C 1
ATOM 4804 O O . GLY B 1 307 ? 59.719 46.5 36.344 1 61.41 307 GLY B O 1
ATOM 4805 N N . LEU B 1 308 ? 61.844 46.344 35.656 1 60.84 308 LEU B N 1
ATOM 4806 C CA . LEU B 1 308 ? 62.406 46.375 37.031 1 60.84 308 LEU B CA 1
ATOM 4807 C C . LEU B 1 308 ? 62.156 47.75 37.688 1 60.84 308 LEU B C 1
ATOM 4809 O O . LEU B 1 308 ? 61.781 47.812 38.844 1 60.84 308 LEU B O 1
ATOM 4813 N N . LEU B 1 309 ? 62.188 48.812 37 1 60.56 309 LEU B N 1
ATOM 4814 C CA . LEU B 1 309 ? 61.969 50.156 37.562 1 60.56 309 LEU B CA 1
ATOM 4815 C C . LEU B 1 309 ? 60.469 50.375 37.875 1 60.56 309 LEU B C 1
ATOM 4817 O O . LEU B 1 309 ? 60.125 50.969 38.906 1 60.56 309 LEU B O 1
ATOM 4821 N N . ARG B 1 310 ? 59.625 49.781 37.125 1 66.31 310 ARG B N 1
ATOM 4822 C CA . ARG B 1 310 ? 58.219 49.875 37.406 1 66.31 310 ARG B CA 1
ATOM 4823 C C . ARG B 1 310 ? 57.812 49.031 38.594 1 66.31 310 ARG B C 1
ATOM 4825 O O . ARG B 1 310 ? 57 49.438 39.406 1 66.31 310 ARG B O 1
ATOM 4832 N N . ARG B 1 311 ? 58.469 47.938 38.75 1 64.31 311 ARG B N 1
ATOM 4833 C CA . ARG B 1 311 ? 58.25 47.094 39.938 1 64.31 311 ARG B CA 1
ATOM 4834 C C . ARG B 1 311 ? 58.844 47.75 41.188 1 64.31 311 ARG B C 1
ATOM 4836 O O . ARG B 1 311 ? 58.219 47.719 42.25 1 64.31 311 ARG B O 1
ATOM 4843 N N . LEU B 1 312 ? 59.906 48.469 41.094 1 62.62 312 LEU B N 1
ATOM 4844 C CA . LEU B 1 312 ? 60.5 49.188 42.219 1 62.62 312 LEU B CA 1
ATOM 4845 C C . LEU B 1 312 ? 59.656 50.406 42.594 1 62.62 312 LEU B C 1
ATOM 4847 O O . LEU B 1 312 ? 59.5 50.75 43.781 1 62.62 312 LEU B O 1
ATOM 4851 N N . ARG B 1 313 ? 59.031 51 41.719 1 63.88 313 ARG B N 1
ATOM 4852 C CA . ARG B 1 313 ? 58.156 52.156 42 1 63.88 313 ARG B CA 1
ATOM 4853 C C . ARG B 1 313 ? 56.844 51.688 42.625 1 63.88 313 ARG B C 1
ATOM 4855 O O . ARG B 1 313 ? 56.312 52.375 43.5 1 63.88 313 ARG B O 1
ATOM 4862 N N . ARG B 1 314 ? 56.438 50.594 42.281 1 67.31 314 ARG B N 1
ATOM 4863 C CA . ARG B 1 314 ? 55.25 50.062 42.906 1 67.31 314 ARG B CA 1
ATOM 4864 C C . ARG B 1 314 ? 55.562 49.625 44.344 1 67.31 314 ARG B C 1
ATOM 4866 O O . ARG B 1 314 ? 54.719 49.75 45.25 1 67.31 314 ARG B O 1
ATOM 4873 N N . GLN B 1 315 ? 56.688 49.094 44.656 1 65.12 315 GLN B N 1
ATOM 4874 C CA . GLN B 1 315 ? 57.062 48.719 46 1 65.12 315 GLN B CA 1
ATOM 4875 C C . GLN B 1 315 ? 57.312 49.938 46.875 1 65.12 315 GLN B C 1
ATOM 4877 O O . GLN B 1 315 ? 57 49.938 48.062 1 65.12 315 GLN B O 1
ATOM 4882 N N . ARG B 1 316 ? 57.75 51.094 46.438 1 60 316 ARG B N 1
ATOM 4883 C CA . ARG B 1 316 ? 57.938 52.312 47.25 1 60 316 ARG B CA 1
ATOM 4884 C C . ARG B 1 316 ? 56.594 52.969 47.531 1 60 316 ARG B C 1
ATOM 4886 O O . ARG B 1 316 ? 56.406 53.562 48.625 1 60 316 ARG B O 1
ATOM 4893 N N . LYS B 1 317 ? 55.594 52.875 46.781 1 64.06 317 LYS B N 1
ATOM 4894 C CA . LYS B 1 317 ? 54.281 53.406 47.094 1 64.06 317 LYS B CA 1
ATOM 4895 C C . LYS B 1 317 ? 53.594 52.562 48.188 1 64.06 317 LYS B C 1
ATOM 4897 O O . LYS B 1 317 ? 52.844 53.094 49 1 64.06 317 LYS B O 1
ATOM 4902 N N . ALA B 1 318 ? 53.875 51.375 48.344 1 64.69 318 ALA B N 1
ATOM 4903 C CA . ALA B 1 318 ? 53.25 50.531 49.375 1 64.69 318 ALA B CA 1
ATOM 4904 C C . ALA B 1 318 ? 53.906 50.781 50.719 1 64.69 318 ALA B C 1
ATOM 4906 O O . ALA B 1 318 ? 53.25 50.656 51.781 1 64.69 318 ALA B O 1
ATOM 4907 N N . THR B 1 319 ? 55.125 51.156 50.781 1 62.72 319 THR B N 1
ATOM 4908 C CA . THR B 1 319 ? 55.719 51.406 52.094 1 62.72 319 THR B CA 1
ATOM 4909 C C . THR B 1 319 ? 55.406 52.812 52.594 1 62.72 319 THR B C 1
ATOM 4911 O O . THR B 1 319 ? 55.625 53.125 53.75 1 62.72 319 THR B O 1
ATOM 4914 N N . SER B 1 320 ? 54.906 53.719 51.781 1 59.22 320 SER B N 1
ATOM 4915 C CA . SER B 1 320 ? 54.594 55.062 52.281 1 59.22 320 SER B CA 1
ATOM 4916 C C . SER B 1 320 ? 53.125 55.125 52.719 1 59.22 320 SER B C 1
ATOM 4918 O O . SER B 1 320 ? 52.688 56.125 53.281 1 59.22 320 SER B O 1
ATOM 4920 N N . GLU B 1 321 ? 52.25 54.125 52.531 1 49.81 321 GLU B N 1
ATOM 4921 C CA . GLU B 1 321 ? 51 54.094 53.25 1 49.81 321 GLU B CA 1
ATOM 4922 C C . GLU B 1 321 ? 51.062 53.188 54.469 1 49.81 321 GLU B C 1
ATOM 4924 O O . GLU B 1 321 ? 51.688 52.125 54.438 1 49.81 321 GLU B O 1
#

Sequence (642 aa):
MKPILSEPDYLPFQPGHLPDGPWLVLAPHPDDETFGMGGALALARGNGQAVRVLVLTDGACGGEGADLVHRRESETRAAVALLGGAEIEFWRVPDRGLEVTEDLVQKLASLLSAQAYRAVFFPHPGEPHPDHRACAGLAWAALRASGCDAEAWSYEISVQGLASTLVDITPVTQHKAAAMACYMSQHDQNAYQERILGLNACRAWSLPLAVSHAEAFFHWASGREGLLVDAWTEQLQPRLAPAAIGEGLRGTTSTTERLRACETECRQLRARANALEARVAAYEEQLHAMLHSRSWRMTGALRAISGLLRRLRRQRKATSEMKPILSEPDYLPFQPGHLPDGPWLVLAPHPDDETFGMGGALALARGNGQAVRVLVLTDGACGGEGADLVHRRESETRAAVALLGGAEIEFWRVPDRGLEVTEDLVQKLASLLSAQAYRAVFFPHPGEPHPDHRACAGLAWAALRASGCDAEAWSYEISVQGLASTLVDITPVTQHKAAAMACYMSQHDQNAYQERILGLNACRAWSLPLAVSHAEAFFHWASGREGLLVDAWTEQLQPRLAPAAIGEGLRGTTSTTERLRACETECRQLRARANALEARVAAYEEQLHAMLHSRSWRMTGALRAISGLLRRLRRQRKATSE

Foldseek 3Di:
DPAQDDPCLQDNLEFDDDDAWDEEEEAQALQRCLQWQLLVLLVNLVVVGAYEYEHEAQCCPLFDDPCLSVLSVVLSQVLSVLSNGHHYHYNHHHPLPQAQDPVLLCVVLVVCLVDVTQAYEAADCPDPRVSRNRRLQSVLSSCLVNVHPHWYKYTHRQDDDGFPHKHQSVVCLVSSLVSSVSSVRNVVVDVSSVRSQVVQQVSCVSYDPVRRGIIGMDTLPDDSNHGPVVSRCVSCVSVPPHRPPPPPVPPDQDVVRVVVVVVVVVVVVVVVVVVVVVVVVVVVVVVVCCCPPPVNVVCVVVVVVVVVVVVVVVVVVVVVD/DPFFDDPCLQDPLEFDDDDAWDEEEEAQALQRCLQWQLLVLLVNLVVVGAYEYEHEAQCCPLFDDPCLSVLSVVLSQVLSVLSNGHHYHYNHHHPLPQAQDPVLLCVVLVVCLVDVTQAYEAADCPDPRVSRNRRLQSVLSSCLVNVHPHWYKYTHRQDDDGFPHKHQSVVCLVSSLVSSVSSVRNVVVDVSSVRSQVVQQVSCVSYDPVRRGIIGMDTLPDDSVHGPVVSRCVSCVSVPPRRPPPPVVPPDQDVVRVVVVVVVVVVVVVVVVVVVVVVVVVVVVVVVCVCPDPVNVVCVVVVVVVVVVVVVVVVVVVVVD

Radius of gyration: 35.69 Å; Cα contacts (8 Å, |Δi|>4): 1160; chains: 2; bounding box: 111×89×77 Å

Solvent-accessible surface area (backbone atoms only — not comparable to full-atom values): 32802 Å² total; per-residue (Å²): 125,80,78,57,69,50,46,69,75,55,35,50,60,51,73,43,79,76,80,69,56,34,35,37,36,49,11,46,34,65,50,42,51,49,63,29,41,20,35,59,43,28,54,40,31,72,69,67,40,52,41,35,38,37,25,42,20,36,38,60,76,61,60,76,67,94,56,40,39,63,49,37,51,52,22,38,53,54,18,40,46,67,30,56,50,55,48,76,47,77,67,52,37,59,49,90,60,55,64,60,37,72,68,57,24,50,52,49,13,50,52,52,60,73,37,84,42,41,28,38,36,27,40,33,63,73,41,50,53,62,35,34,26,27,42,25,50,28,54,51,51,10,47,49,71,42,65,56,85,45,42,44,32,25,30,36,62,76,54,81,68,75,38,68,32,30,34,70,24,49,94,35,47,65,52,31,52,56,24,56,62,42,42,59,77,43,57,84,75,40,62,54,67,62,21,38,53,10,43,19,20,18,59,20,66,56,36,57,74,86,42,56,24,17,43,49,25,26,69,58,85,64,48,68,88,52,51,66,55,55,38,50,48,64,64,46,48,65,63,51,45,61,41,69,63,47,71,80,73,54,75,72,74,49,68,62,51,41,27,50,48,30,45,49,46,28,51,50,32,46,50,50,30,52,52,37,48,50,50,40,52,49,47,50,49,51,50,52,48,48,60,68,27,67,68,41,53,63,42,42,61,52,48,53,48,48,52,50,47,49,52,50,51,53,53,51,56,57,68,73,100,124,80,76,54,68,51,45,68,73,57,36,48,61,52,73,42,81,78,81,68,55,34,34,38,37,50,10,47,35,62,50,43,52,49,63,27,40,22,35,59,42,29,55,40,29,71,70,68,41,52,42,36,36,37,24,42,21,37,39,57,77,63,59,77,67,95,56,38,40,61,50,37,50,52,22,38,53,54,18,38,46,67,29,54,50,54,48,76,47,78,65,52,37,58,48,90,58,56,63,58,39,72,67,57,24,51,53,50,13,49,52,52,61,73,38,86,40,42,29,37,36,26,39,33,62,73,41,53,53,62,35,35,26,25,43,25,49,29,53,52,50,11,47,50,71,43,65,59,85,46,41,43,32,26,29,36,63,77,52,81,70,76,37,68,34,31,32,70,23,49,93,34,48,66,51,30,52,54,24,54,60,41,41,60,77,43,56,84,76,38,62,55,67,62,21,36,51,11,42,18,20,17,59,20,64,55,36,57,76,86,41,56,24,17,44,50,26,25,69,57,83,62,47,68,87,52,51,65,55,55,37,50,47,64,66,45,50,64,64,52,46,58,40,69,64,46,70,81,70,54,74,73,72,49,66,63,52,41,29,51,48,31,45,49,45,29,52,51,31,45,52,50,30,51,52,35,48,50,49,38,52,50,48,51,50,50,48,54,50,49,62,69,28,70,69,44,55,65,42,44,62,56,51,54,49,51,51,51,50,52,54,52,53,55,54,55,58,57,70,74,102

Nearest PDB structures (foldseek):
  1uan-assembly1_B  TM=8.793E-01  e=2.313E-15  Thermus thermophilus
  2ixd-assembly1_A  TM=9.253E-01  e=4.214E-14  Bacillus cereus
  1uan-assembly1_A  TM=8.796E-01  e=6.577E-15  Thermus thermophilus
  5b2e-assembly1_A  TM=8.936E-01  e=6.704E-14  Pyrococcus horikoshii OT3
  6p2t-assembly1_A  TM=8.881E-01  e=2.268E-13  Bacillus subtilis subsp. subtilis str. 168

InterPro domains:
  IPR003737 N-acetylglucosaminyl phosphatidylinositol deacetylase-related [PF02585] (24-142)
  IPR003737 N-acetylglucosaminyl phosphatidylinositol deacetylase-related [PTHR12993] (23-186)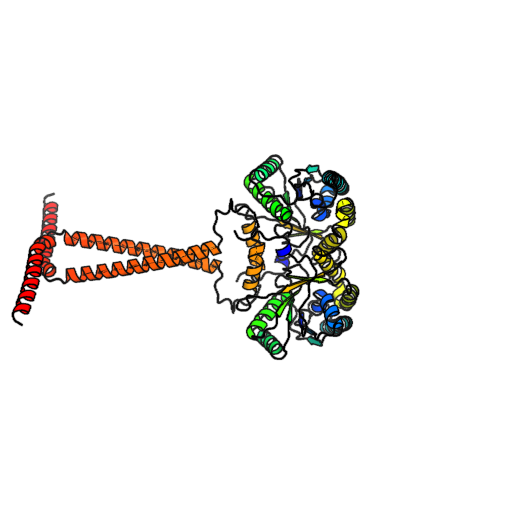
  IPR024078 Putative deacetylase LmbE-like domain superfamily [G3DSA:3.40.50.10320] (12-222)
  IPR024078 Putative deacetylase LmbE-like domain superfamily [SSF102588] (23-219)